Protein AF-A0A835TDC4-F1 (afdb_monomer_lite)

Radius of gyration: 27.69 Å; chains: 1; bounding box: 84×75×88 Å

Foldseek 3Di:
DDDPAFWAQDPVGDTDGFDAAFDLVLLLVLCQVFWFFQDQFPPVVVVPPDDGHSLLSLLVVVLVVQDLLAQEEEQAEQELWFASSLSNLLNNVLCCVPPNPFFEEEEQDDFVLQLLLQCQLLVHFDQWDDDDPDPPPDDDDDDDPPPPPPVPPDDPTGDDRDPFLLSSLVVCPAPPSQSCQFDSNRVSSVVLSVVLVVQLVVVVVVVVVVVPPDDDDDDDDDDDDDDDDPPPDFVVLLLSLLVSSLRGHGGGYQFQACQLVLLVLLLSVCVPPPVPLSVLLVVLVCVCVVQDPDLLSLLCCCQPVVDDASQVSLVVNLVSLVVCLVVQCVPTSNPSVSLVSSLSNNLSSLSNNLNSQLSVCVPPDPQRNLQSGQVSSVVNVVSVFVSSLVSVVSNVVVVVVVVVVVCVVVDPDDDDDDDPDDRDGHGYYYYDHLVQQFACSFWCCCSPVVHGHNNNVCPVVDPVSNYFGEYEAEQWAWGFAAQDTPGFTFTDTGHGDDPFAPNVSLLCQQPFDPDDDPDTDHHSHQKTKGQLVPPSSLSSQATWTKDFHHYRHDDRVCRCPQTITIGSVSRTGRMYMYGHYTGTTGRPLQDDDPPPDDDDDDDDDDDGSRVRRVVSVVVVVVPDDDDDDDDDDDDDSPD

Organism: Chlamydomonas incerta (NCBI:txid51695)

Secondary structure (DSSP, 8-state):
----PPEEE-TTS-EEEPPPPPPHHHHHHHHHHH-EEPP---HHHHTTSSS--HHHHHHHHHHHHS-TT--EEEE--SBTTBHHHHHHHHHHHHHHHHHH---EEEEEEEHHHHHHHHHHHHTPPPPPPPPPPP--------PPPTT---------SSPPPP-SHHHHGGG--SSSHHHHSBHHHHHHHHHHHHHHHHHHHHHHHHHHHTT------------------TTSHHHHHHHHHHHHHHHSPEEEEEES--HHHHHHHHHHHHHHH-HHHHHHHHHHHGGGGGG-S-HHHHHHHHHTS-PPPSHHHHHHHHHHHHHHHHHHTTS-TT-THHHHHHHHHHHHHHHHHHHHHHHHTTTS-HHHHHHHHHHHHHHHHHHHHHHHHHHHHHHHHHHHHHHHHHHHHH-SS--------PPP---EEEE--HHHHS-GGGBHHHHHH----HHHHHHHHS-GGGEEEEEEEEEEEEEEEBSSTTPPPEEEEEPPPPTTSHHHHHHHHHH---SSSS--PPP--SEEEEETT-HHHHHHT-S-EEEE-B-SB--GGGHHHHSEEEE-HHHH-SEEEEEEEE-B--BTTSPPPP--------------THHHHHHHHHHHGGG----------------

Structure (mmCIF, N/CA/C/O backbone):
data_AF-A0A835TDC4-F1
#
_entry.id   AF-A0A835TDC4-F1
#
loop_
_atom_site.group_PDB
_atom_site.id
_atom_site.type_symbol
_atom_site.label_atom_id
_atom_site.label_alt_id
_atom_site.label_comp_id
_atom_site.label_asym_id
_atom_site.label_entity_id
_atom_site.label_seq_id
_atom_site.pdbx_PDB_ins_code
_atom_site.Cartn_x
_atom_site.Cartn_y
_atom_site.Cartn_z
_atom_site.occupancy
_atom_site.B_iso_or_equiv
_atom_site.auth_seq_id
_atom_site.auth_comp_id
_atom_site.auth_asym_id
_atom_site.auth_atom_id
_atom_site.pdbx_PDB_model_num
ATOM 1 N N . MET A 1 1 ? 20.275 -22.172 -21.840 1.00 31.53 1 MET A N 1
ATOM 2 C CA . MET A 1 1 ? 19.049 -22.911 -21.460 1.00 31.53 1 MET A CA 1
ATOM 3 C C . MET A 1 1 ? 17.878 -22.274 -22.188 1.00 31.53 1 MET A C 1
ATOM 5 O O . MET A 1 1 ? 17.613 -21.106 -21.951 1.00 31.53 1 MET A O 1
ATOM 9 N N . ALA A 1 2 ? 17.254 -22.986 -23.128 1.00 26.42 2 ALA A N 1
ATOM 10 C CA . ALA A 1 2 ? 16.119 -22.478 -23.896 1.00 26.42 2 ALA A CA 1
ATOM 11 C C . ALA A 1 2 ? 14.955 -22.100 -22.963 1.00 26.42 2 ALA A C 1
ATOM 13 O O . ALA A 1 2 ? 14.601 -22.864 -22.063 1.00 26.42 2 ALA A O 1
ATOM 14 N N . THR A 1 3 ? 14.383 -20.918 -23.182 1.00 31.72 3 THR A N 1
ATOM 15 C CA . THR A 1 3 ? 13.189 -20.412 -22.509 1.00 31.72 3 THR A CA 1
ATOM 16 C C . THR A 1 3 ? 12.064 -21.440 -22.636 1.00 31.72 3 THR A C 1
ATOM 18 O O . THR A 1 3 ? 11.508 -21.664 -23.710 1.00 31.72 3 THR A O 1
ATOM 21 N N . ARG A 1 4 ? 11.692 -22.103 -21.534 1.00 41.94 4 ARG A N 1
ATOM 22 C CA . ARG A 1 4 ? 10.367 -22.728 -21.461 1.00 41.94 4 ARG A CA 1
ATOM 23 C C . ARG A 1 4 ? 9.370 -21.576 -21.563 1.00 41.94 4 ARG A C 1
ATOM 25 O O . ARG A 1 4 ? 9.209 -20.836 -20.597 1.00 41.94 4 ARG A O 1
ATOM 32 N N . GLY A 1 5 ? 8.798 -21.384 -22.753 1.00 43.91 5 GLY A N 1
ATOM 33 C CA . GLY A 1 5 ? 7.896 -20.274 -23.054 1.00 43.91 5 GLY A CA 1
ATOM 34 C C . GLY A 1 5 ? 6.814 -20.127 -21.988 1.00 43.91 5 GLY A C 1
ATOM 35 O O . GLY A 1 5 ? 6.267 -21.130 -21.515 1.00 43.91 5 GLY A O 1
ATOM 36 N N . ALA A 1 6 ? 6.542 -18.883 -21.589 1.00 49.31 6 ALA A N 1
ATOM 37 C CA . ALA A 1 6 ? 5.495 -18.562 -20.631 1.00 49.31 6 ALA A CA 1
ATOM 38 C C . ALA A 1 6 ? 4.182 -19.223 -21.078 1.00 49.31 6 ALA A C 1
ATOM 40 O O . ALA A 1 6 ? 3.743 -19.043 -22.214 1.00 49.31 6 ALA A O 1
ATOM 41 N N . ARG A 1 7 ? 3.566 -20.029 -20.209 1.00 50.88 7 ARG A N 1
ATOM 42 C CA . ARG A 1 7 ? 2.229 -20.587 -20.445 1.00 50.88 7 ARG A CA 1
ATOM 43 C C . ARG A 1 7 ? 1.223 -19.733 -19.683 1.00 50.88 7 ARG A C 1
ATOM 45 O O . ARG A 1 7 ? 1.444 -19.445 -18.512 1.00 50.88 7 ARG A O 1
ATOM 52 N N . ARG A 1 8 ? 0.133 -19.327 -20.332 1.00 54.50 8 ARG A N 1
ATOM 53 C CA . ARG A 1 8 ? -0.982 -18.586 -19.720 1.00 54.50 8 ARG A CA 1
ATOM 54 C C . ARG A 1 8 ? -2.203 -19.484 -19.609 1.00 54.50 8 ARG A C 1
ATOM 56 O O . ARG A 1 8 ? -2.400 -20.349 -20.457 1.00 54.50 8 ARG A O 1
ATOM 63 N N . ARG A 1 9 ? -3.029 -19.262 -18.587 1.00 50.09 9 ARG A N 1
ATOM 64 C CA . ARG A 1 9 ? -4.383 -19.818 -18.535 1.00 50.09 9 ARG A CA 1
ATOM 65 C C . ARG A 1 9 ? -5.339 -18.906 -19.303 1.00 50.09 9 ARG A C 1
ATOM 67 O O . ARG A 1 9 ? -5.358 -17.706 -19.041 1.00 50.09 9 ARG A O 1
ATOM 74 N N . ASP A 1 10 ? -6.099 -19.461 -20.243 1.00 52.53 10 ASP A N 1
ATOM 75 C CA . ASP A 1 10 ? -7.215 -18.758 -20.883 1.00 52.53 10 ASP A CA 1
ATOM 76 C C . ASP A 1 10 ? -8.369 -18.531 -19.879 1.00 52.53 10 ASP A C 1
ATOM 78 O O . ASP A 1 10 ? -8.358 -19.055 -18.760 1.00 52.53 10 ASP A O 1
ATOM 82 N N . GLY A 1 11 ? -9.389 -17.760 -20.273 1.00 38.19 11 GLY A N 1
ATOM 83 C CA . GLY A 1 11 ? -10.588 -17.521 -19.452 1.00 38.19 11 GLY A CA 1
ATOM 84 C C . GLY A 1 11 ? -11.388 -18.787 -19.096 1.00 38.19 11 GLY A C 1
ATOM 85 O O . GLY A 1 11 ? -12.300 -18.715 -18.280 1.00 38.19 11 GLY A O 1
ATOM 86 N N . ALA A 1 12 ? -11.032 -19.945 -19.667 1.00 41.25 12 ALA A N 1
ATOM 87 C CA . ALA A 1 12 ? -11.589 -21.265 -19.379 1.00 41.25 12 ALA A CA 1
ATOM 88 C C . ALA A 1 12 ? -10.613 -22.172 -18.590 1.00 41.25 12 ALA A C 1
ATOM 90 O O . ALA A 1 12 ? -10.874 -23.363 -18.417 1.00 41.25 12 ALA A O 1
ATOM 91 N N . GLY A 1 13 ? -9.486 -21.635 -18.109 1.00 42.53 13 GLY A N 1
ATOM 92 C CA . GLY A 1 13 ? -8.505 -22.348 -17.289 1.00 42.53 13 GLY A CA 1
ATOM 93 C C . GLY A 1 13 ? -7.535 -23.263 -18.051 1.00 42.53 13 GLY A C 1
ATOM 94 O O . GLY A 1 13 ? -6.767 -23.984 -17.404 1.00 42.53 13 GLY A O 1
ATOM 95 N N . ARG A 1 14 ? -7.520 -23.248 -19.391 1.00 44.88 14 ARG A N 1
ATOM 96 C CA . ARG A 1 14 ? -6.596 -24.045 -20.220 1.00 44.88 14 ARG A CA 1
ATOM 97 C C . ARG A 1 14 ? -5.262 -23.343 -20.413 1.00 44.88 14 ARG A C 1
ATOM 99 O O . ARG A 1 14 ? -5.209 -22.147 -20.666 1.00 44.88 14 ARG A O 1
ATOM 106 N N . TRP A 1 15 ? -4.179 -24.113 -20.352 1.00 48.78 15 TRP A N 1
ATOM 107 C CA . TRP A 1 15 ? -2.823 -23.617 -20.575 1.00 48.78 15 TRP A CA 1
ATOM 108 C C . TRP A 1 15 ? -2.516 -23.468 -22.073 1.00 48.78 15 TRP A C 1
ATOM 110 O O . TRP A 1 15 ? -2.386 -24.474 -22.769 1.00 48.78 15 TRP A O 1
ATOM 120 N N . SER A 1 16 ? -2.331 -22.239 -22.557 1.00 53.56 16 SER A N 1
ATOM 121 C CA . SER A 1 16 ? -1.806 -21.933 -23.895 1.00 53.56 16 SER A CA 1
ATOM 122 C C . SER A 1 16 ? -0.408 -21.316 -23.804 1.00 53.56 16 SER A C 1
ATOM 124 O O . SER A 1 16 ? -0.026 -20.766 -22.769 1.00 53.56 16 SER A O 1
ATOM 126 N N . ALA A 1 17 ? 0.380 -21.392 -24.880 1.00 56.06 17 ALA A N 1
ATOM 127 C CA . ALA A 1 17 ? 1.579 -20.563 -24.987 1.00 56.06 17 ALA A CA 1
ATOM 128 C C . ALA A 1 17 ? 1.157 -19.086 -24.930 1.00 56.06 17 ALA A C 1
ATOM 130 O O . ALA A 1 17 ? 0.182 -18.698 -25.580 1.00 56.06 17 ALA A O 1
ATOM 131 N N . ALA A 1 18 ? 1.841 -18.273 -24.125 1.00 61.25 18 ALA A N 1
ATOM 132 C CA . ALA A 1 18 ? 1.695 -16.830 -24.213 1.00 61.25 18 ALA A CA 1
ATOM 133 C C . ALA A 1 18 ? 2.146 -16.405 -25.614 1.00 61.25 18 ALA A C 1
ATOM 135 O O . ALA A 1 18 ? 3.184 -16.872 -26.089 1.00 61.25 18 ALA A O 1
ATOM 136 N N . ALA A 1 19 ? 1.370 -15.539 -26.269 1.00 67.75 19 ALA A N 1
ATOM 137 C CA . ALA A 1 19 ? 1.841 -14.889 -27.482 1.00 67.75 19 ALA A CA 1
ATOM 138 C C . ALA A 1 19 ? 3.194 -14.214 -27.184 1.00 67.75 19 ALA A C 1
ATOM 140 O O . ALA A 1 19 ? 3.360 -13.679 -26.076 1.00 67.75 19 ALA A O 1
ATOM 141 N N . PRO A 1 20 ? 4.166 -14.277 -28.112 1.00 76.62 20 PRO A N 1
ATOM 142 C CA . PRO A 1 20 ? 5.405 -13.533 -27.948 1.00 76.62 20 PRO A CA 1
ATOM 143 C C . PRO A 1 20 ? 5.079 -12.045 -27.763 1.00 76.62 20 PRO A C 1
ATOM 145 O O . PRO A 1 20 ? 4.051 -11.584 -28.272 1.00 76.62 20 PRO A O 1
ATOM 148 N N . PRO A 1 21 ? 5.914 -11.296 -27.026 1.00 85.75 21 PRO A N 1
ATOM 149 C CA . PRO A 1 21 ? 5.734 -9.858 -26.953 1.00 85.75 21 PRO A CA 1
ATOM 150 C C . PRO A 1 21 ? 5.817 -9.264 -28.363 1.00 85.75 21 PRO A C 1
ATOM 152 O O . PRO A 1 21 ? 6.529 -9.790 -29.223 1.00 85.75 21 PRO A O 1
ATOM 155 N N . VAL A 1 22 ? 5.102 -8.160 -28.579 1.00 89.31 22 VAL A N 1
ATOM 156 C CA . VAL A 1 22 ? 5.202 -7.362 -29.812 1.00 89.31 22 VAL A CA 1
ATOM 157 C C . VAL A 1 22 ? 6.676 -6.992 -30.077 1.00 89.31 22 VAL A C 1
ATOM 159 O O . VAL A 1 22 ? 7.522 -7.052 -29.180 1.00 89.31 22 VAL A O 1
ATOM 162 N N . ASP A 1 23 ? 7.062 -6.637 -31.296 1.00 91.62 23 ASP A N 1
ATOM 163 C CA . ASP A 1 23 ? 8.427 -6.158 -31.523 1.00 91.62 23 ASP A CA 1
ATOM 164 C C . ASP A 1 23 ? 8.685 -4.819 -30.792 1.00 91.62 23 ASP A C 1
ATOM 166 O O . ASP A 1 23 ? 7.762 -4.106 -30.385 1.00 91.62 23 ASP A O 1
ATOM 170 N N . ALA A 1 24 ? 9.957 -4.514 -30.528 1.00 92.00 24 ALA A N 1
ATOM 171 C CA . ALA A 1 24 ? 10.336 -3.344 -29.737 1.00 92.00 24 ALA A CA 1
ATOM 172 C C . ALA A 1 24 ? 10.046 -2.020 -30.461 1.00 92.00 24 ALA A C 1
ATOM 174 O O . ALA A 1 24 ? 9.661 -1.053 -29.806 1.00 92.00 24 ALA A O 1
ATOM 175 N N . ASP A 1 25 ? 10.187 -1.978 -31.787 1.00 92.44 25 ASP A N 1
ATOM 176 C CA . ASP A 1 25 ? 10.025 -0.754 -32.574 1.00 92.44 25 ASP A CA 1
ATOM 177 C C . ASP A 1 25 ? 8.558 -0.322 -32.618 1.00 92.44 25 ASP A C 1
ATOM 179 O O . ASP A 1 25 ? 8.252 0.847 -32.371 1.00 92.44 25 ASP A O 1
ATOM 183 N N . THR A 1 26 ? 7.642 -1.272 -32.823 1.00 94.00 26 THR A N 1
ATOM 184 C CA . THR A 1 26 ? 6.194 -1.045 -32.730 1.00 94.00 26 THR A CA 1
ATOM 185 C C . THR A 1 26 ? 5.803 -0.543 -31.340 1.00 94.00 26 THR A C 1
ATOM 187 O O . THR A 1 26 ? 5.078 0.446 -31.218 1.00 94.00 26 THR A O 1
ATOM 190 N N . ALA A 1 27 ? 6.323 -1.168 -30.277 1.00 95.25 27 ALA A N 1
ATOM 191 C CA . ALA A 1 27 ? 6.054 -0.741 -28.906 1.00 95.25 27 ALA A CA 1
ATOM 192 C C . ALA A 1 27 ? 6.563 0.688 -28.630 1.00 95.25 27 ALA A C 1
ATOM 194 O O . ALA A 1 27 ? 5.839 1.510 -28.069 1.00 95.25 27 ALA A O 1
ATOM 195 N N . VAL A 1 28 ? 7.784 1.018 -29.064 1.00 95.25 28 VAL A N 1
ATOM 196 C CA . VAL A 1 28 ? 8.374 2.362 -28.924 1.00 95.25 28 VAL A CA 1
ATOM 197 C C . VAL A 1 28 ? 7.580 3.405 -29.712 1.00 95.25 28 VAL A C 1
ATOM 199 O O . VAL A 1 28 ? 7.323 4.495 -29.197 1.00 95.25 28 VAL A O 1
ATOM 202 N N . ALA A 1 29 ? 7.171 3.092 -30.944 1.00 93.50 29 ALA A N 1
ATOM 203 C CA . ALA A 1 29 ? 6.359 3.984 -31.768 1.00 93.50 29 ALA A CA 1
ATOM 204 C C . ALA A 1 29 ? 4.992 4.269 -31.123 1.00 93.50 29 ALA A C 1
ATOM 206 O O . ALA A 1 29 ? 4.557 5.425 -31.088 1.00 93.50 29 ALA A O 1
ATOM 207 N N . ALA A 1 30 ? 4.352 3.247 -30.547 1.00 95.56 30 ALA A N 1
ATOM 208 C CA . ALA A 1 30 ? 3.104 3.403 -29.808 1.00 95.56 30 ALA A CA 1
ATOM 209 C C . ALA A 1 30 ? 3.289 4.263 -28.547 1.00 95.56 30 ALA A C 1
ATOM 211 O O . ALA A 1 30 ? 2.520 5.200 -28.335 1.00 95.56 30 ALA A O 1
ATOM 212 N N . ILE A 1 31 ? 4.344 4.025 -27.754 1.00 95.88 31 ILE A N 1
ATOM 213 C CA . ILE A 1 31 ? 4.667 4.865 -26.588 1.00 95.88 31 ILE A CA 1
ATOM 214 C C . ILE A 1 31 ? 4.830 6.326 -27.020 1.00 95.88 31 ILE A C 1
ATOM 216 O O . ILE A 1 31 ? 4.202 7.200 -26.433 1.00 95.88 31 ILE A O 1
ATOM 220 N N . ARG A 1 32 ? 5.606 6.617 -28.072 1.00 93.06 32 ARG A N 1
ATOM 221 C CA . ARG A 1 32 ? 5.791 7.998 -28.560 1.00 93.06 32 ARG A CA 1
ATOM 222 C C . ARG A 1 32 ? 4.485 8.657 -29.001 1.00 93.06 32 ARG A C 1
ATOM 224 O O . ARG A 1 32 ? 4.317 9.852 -28.793 1.00 93.06 32 ARG A O 1
ATOM 231 N N . SER A 1 33 ? 3.585 7.887 -29.607 1.00 94.31 33 SER A N 1
ATOM 232 C CA . SER A 1 33 ? 2.319 8.401 -30.142 1.00 94.31 33 SER A CA 1
ATOM 233 C C . SER A 1 33 ? 1.275 8.661 -29.053 1.00 94.31 33 SER A C 1
ATOM 235 O O . SER A 1 33 ? 0.420 9.526 -29.223 1.00 94.31 33 SER A O 1
ATOM 237 N N . HIS A 1 34 ? 1.340 7.927 -27.938 1.00 95.56 34 HIS A N 1
ATOM 238 C CA . HIS A 1 34 ? 0.315 7.958 -26.891 1.00 95.56 34 HIS A CA 1
ATOM 239 C C . HIS A 1 34 ? 0.793 8.490 -25.535 1.00 95.56 34 HIS A C 1
ATOM 241 O O . HIS A 1 34 ? -0.045 8.691 -24.651 1.00 95.56 34 HIS A O 1
ATOM 247 N N . ALA A 1 35 ? 2.095 8.727 -25.355 1.00 95.62 35 ALA A N 1
ATOM 248 C CA . ALA A 1 35 ? 2.635 9.320 -24.141 1.00 95.62 35 ALA A CA 1
ATOM 249 C C . ALA A 1 35 ? 2.088 10.731 -23.927 1.00 95.62 35 ALA A C 1
ATOM 251 O O . ALA A 1 35 ? 2.141 11.586 -24.810 1.00 95.62 35 ALA A O 1
ATOM 252 N N . ILE A 1 36 ? 1.577 10.967 -22.723 1.00 95.06 36 ILE A N 1
ATOM 253 C CA . ILE A 1 36 ? 1.096 12.267 -22.279 1.00 95.06 36 ILE A CA 1
ATOM 254 C C . ILE A 1 36 ? 2.281 12.956 -21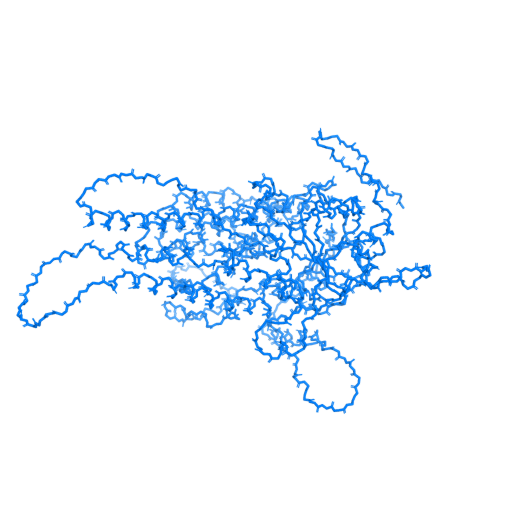.590 1.00 95.06 36 ILE A C 1
ATOM 256 O O . ILE A 1 36 ? 2.658 12.543 -20.487 1.00 95.06 36 ILE A O 1
ATOM 260 N N . PRO A 1 37 ? 2.920 13.953 -22.227 1.00 91.12 37 PRO A N 1
ATOM 261 C CA . PRO A 1 37 ? 4.094 14.604 -21.663 1.00 91.12 37 PRO A CA 1
ATOM 262 C C . PRO A 1 37 ? 3.711 15.388 -20.407 1.00 91.12 37 PRO A C 1
ATOM 264 O O . PRO A 1 37 ? 2.700 16.095 -20.390 1.00 91.12 37 PRO A O 1
ATOM 267 N N . VAL A 1 38 ? 4.538 15.306 -19.364 1.00 87.81 38 VAL A N 1
ATOM 268 C CA . VAL A 1 38 ? 4.366 16.145 -18.176 1.00 87.81 38 VAL A CA 1
ATOM 269 C C . VAL A 1 38 ? 5.109 17.464 -18.399 1.00 87.81 38 VAL A C 1
ATOM 271 O O . VAL A 1 38 ? 6.333 17.459 -18.566 1.00 87.81 38 VAL A O 1
ATOM 274 N N . PRO A 1 39 ? 4.412 18.615 -18.417 1.00 75.06 39 PRO A N 1
ATOM 275 C CA . PRO A 1 39 ? 5.051 19.889 -18.700 1.00 75.06 39 PRO A CA 1
ATOM 276 C C . PRO A 1 39 ? 6.047 20.257 -17.596 1.00 75.06 39 PRO A C 1
ATOM 278 O O . PRO A 1 39 ? 5.770 20.139 -16.402 1.00 75.06 39 PRO A O 1
ATOM 281 N N . ILE A 1 40 ? 7.210 20.767 -17.999 1.00 65.88 40 ILE A N 1
ATOM 282 C CA . ILE A 1 40 ? 8.138 21.413 -17.072 1.00 65.88 40 ILE A CA 1
ATOM 283 C C . ILE A 1 40 ? 7.541 22.780 -16.743 1.00 65.88 40 ILE A C 1
ATOM 285 O O . ILE A 1 40 ? 7.405 23.622 -17.632 1.00 65.88 40 ILE A O 1
ATOM 289 N N . ALA A 1 41 ? 7.177 23.013 -15.483 1.00 54.38 41 ALA A N 1
ATOM 290 C CA . ALA A 1 41 ? 6.712 24.331 -15.079 1.00 54.38 41 ALA A CA 1
ATOM 291 C C . ALA A 1 41 ? 7.829 25.381 -15.294 1.00 54.38 41 ALA A C 1
ATOM 293 O O . ALA A 1 41 ? 8.998 25.095 -15.007 1.00 54.38 41 ALA A O 1
ATOM 294 N N . PRO A 1 42 ? 7.518 26.595 -15.789 1.00 50.25 42 PRO A N 1
ATOM 295 C CA . PRO A 1 42 ? 8.508 27.659 -15.910 1.00 50.25 42 PRO A CA 1
ATOM 296 C C . PRO A 1 42 ? 9.118 27.997 -14.543 1.00 50.25 42 PRO A C 1
ATOM 298 O O . PRO A 1 42 ? 8.400 28.116 -13.551 1.00 50.25 42 PRO A O 1
ATOM 301 N N . ALA A 1 43 ? 10.433 28.232 -14.497 1.00 45.94 43 ALA A N 1
ATOM 302 C CA . ALA A 1 43 ? 11.185 28.499 -13.263 1.00 45.94 43 ALA A CA 1
ATOM 303 C C . ALA A 1 43 ? 10.614 29.646 -12.395 1.00 45.94 43 ALA A C 1
ATOM 305 O O . ALA A 1 43 ? 10.795 29.647 -11.180 1.00 45.94 43 ALA A O 1
ATOM 306 N N . ALA A 1 44 ? 9.888 30.597 -12.993 1.00 43.50 44 ALA A N 1
ATOM 307 C CA . ALA A 1 44 ? 9.245 31.705 -12.285 1.00 43.50 44 ALA A CA 1
ATOM 308 C C . ALA A 1 44 ? 8.086 31.265 -11.366 1.00 43.50 44 ALA A C 1
ATOM 310 O O . ALA A 1 44 ? 7.860 31.898 -10.339 1.00 43.50 44 ALA A O 1
ATOM 311 N N . ALA A 1 45 ? 7.389 30.169 -11.685 1.00 44.28 45 ALA A N 1
ATOM 312 C CA . ALA A 1 45 ? 6.315 29.634 -10.846 1.00 44.28 45 ALA A CA 1
ATOM 313 C C . ALA A 1 45 ? 6.864 28.857 -9.630 1.00 44.28 45 ALA A C 1
ATOM 315 O O . ALA A 1 45 ? 6.261 28.863 -8.561 1.00 44.28 45 ALA A O 1
ATOM 316 N N . ALA A 1 46 ? 8.060 28.267 -9.749 1.00 41.75 46 ALA A N 1
ATOM 317 C CA . ALA A 1 46 ? 8.728 27.558 -8.654 1.00 41.75 46 ALA A CA 1
ATOM 318 C C . ALA A 1 46 ? 9.231 28.494 -7.534 1.00 41.75 46 ALA A C 1
ATOM 320 O O . ALA A 1 46 ? 9.382 28.067 -6.393 1.00 41.75 46 ALA A O 1
ATOM 321 N N . ALA A 1 47 ? 9.461 29.777 -7.836 1.00 39.97 47 ALA A N 1
ATOM 322 C CA . ALA A 1 47 ? 9.933 30.769 -6.869 1.00 39.97 47 ALA A CA 1
ATOM 323 C C . ALA A 1 47 ? 8.819 31.357 -5.975 1.00 39.97 47 ALA A C 1
ATOM 325 O O . ALA A 1 47 ? 9.127 32.003 -4.976 1.00 39.97 47 ALA A O 1
ATOM 326 N N . ALA A 1 48 ? 7.540 31.132 -6.301 1.00 40.66 48 ALA A N 1
ATOM 327 C CA . ALA A 1 48 ? 6.391 31.741 -5.620 1.00 40.66 48 ALA A CA 1
ATOM 328 C C . ALA A 1 48 ? 5.780 30.880 -4.491 1.00 40.66 48 ALA A C 1
ATOM 330 O O . ALA A 1 48 ? 4.672 31.153 -4.039 1.00 40.66 48 ALA A O 1
ATOM 331 N N . GLY A 1 49 ? 6.485 29.848 -4.015 1.00 40.09 49 GLY A N 1
ATOM 332 C CA . GLY A 1 49 ? 6.144 29.150 -2.765 1.00 40.09 49 GLY A CA 1
ATOM 333 C C . GLY A 1 49 ? 4.903 28.246 -2.787 1.00 40.09 49 GLY A C 1
ATOM 334 O O . GLY A 1 49 ? 4.593 27.646 -1.764 1.00 40.09 49 GLY A O 1
ATOM 335 N N . GLY A 1 50 ? 4.224 28.079 -3.924 1.00 40.34 50 GLY A N 1
ATOM 336 C CA . GLY A 1 50 ? 3.102 27.149 -4.056 1.00 40.34 50 GLY A CA 1
ATOM 337 C C . GLY A 1 50 ? 2.886 26.707 -5.502 1.00 40.34 50 GLY A C 1
ATOM 338 O O . GLY A 1 50 ? 2.471 27.504 -6.331 1.00 40.34 50 GLY A O 1
ATOM 339 N N . GLY A 1 51 ? 3.154 25.430 -5.795 1.00 47.53 51 GLY A N 1
ATOM 340 C CA . GLY A 1 51 ? 2.682 24.750 -7.009 1.00 47.53 51 GLY A CA 1
ATOM 341 C C . GLY A 1 51 ? 3.438 25.055 -8.308 1.00 47.53 51 GLY A C 1
ATOM 342 O O . GLY A 1 51 ? 2.944 25.800 -9.145 1.00 47.53 51 GLY A O 1
ATOM 343 N N . ALA A 1 52 ? 4.599 24.419 -8.517 1.00 53.69 52 ALA A N 1
ATOM 344 C CA . ALA A 1 52 ? 5.221 24.283 -9.846 1.00 53.69 52 ALA A CA 1
ATOM 345 C C . ALA A 1 52 ? 6.372 23.249 -9.884 1.00 53.69 52 ALA A C 1
ATOM 347 O O . ALA A 1 52 ? 7.355 23.433 -10.602 1.00 53.69 52 ALA A O 1
ATOM 348 N N . SER A 1 53 ? 6.308 22.164 -9.103 1.00 73.69 53 SER A N 1
ATOM 349 C CA . SER A 1 53 ? 7.243 21.043 -9.293 1.00 73.69 53 SER A CA 1
ATOM 350 C C . SER A 1 53 ? 6.778 20.166 -10.463 1.00 73.69 53 SER A C 1
ATOM 352 O O . SER A 1 53 ? 5.582 20.097 -10.762 1.00 73.69 53 SER A O 1
ATOM 354 N N . ARG A 1 54 ? 7.705 19.461 -11.131 1.00 81.12 54 ARG A N 1
ATOM 355 C CA . ARG A 1 54 ? 7.343 18.456 -12.154 1.00 81.12 54 ARG A CA 1
ATOM 356 C C . ARG A 1 54 ? 6.404 17.388 -11.572 1.00 81.12 54 ARG A C 1
ATOM 358 O O . ARG A 1 54 ? 5.476 16.960 -12.249 1.00 81.12 54 ARG A O 1
ATOM 365 N N . SER A 1 55 ? 6.608 17.015 -10.308 1.00 84.31 55 SER A N 1
ATOM 366 C CA . SER A 1 55 ? 5.778 16.053 -9.575 1.00 84.31 55 SER A CA 1
ATOM 367 C C . SER A 1 55 ? 4.330 16.535 -9.410 1.00 84.31 55 SER A C 1
ATOM 369 O O . SER A 1 55 ? 3.401 15.762 -9.628 1.00 84.31 55 SER A O 1
ATOM 371 N N . TRP A 1 56 ? 4.121 17.828 -9.135 1.00 85.75 56 TRP A N 1
ATOM 372 C CA . TRP A 1 56 ? 2.784 18.430 -9.099 1.00 85.75 56 TRP A CA 1
ATOM 373 C C . TRP A 1 56 ? 2.121 18.458 -10.485 1.00 85.75 56 TRP A C 1
ATOM 375 O O . TRP A 1 56 ? 0.941 18.134 -10.616 1.00 85.75 56 TRP A O 1
ATOM 385 N N . ALA A 1 57 ? 2.875 18.793 -11.539 1.00 88.31 57 ALA A N 1
ATOM 386 C CA . ALA A 1 57 ? 2.353 18.778 -12.908 1.00 88.31 57 ALA A CA 1
ATOM 387 C C . ALA A 1 57 ? 1.914 17.365 -13.335 1.00 88.31 57 ALA A C 1
ATOM 389 O O . ALA A 1 57 ? 0.841 17.207 -13.917 1.00 88.31 57 ALA A O 1
ATOM 390 N N . ALA A 1 58 ? 2.698 16.336 -12.988 1.00 90.44 58 ALA A N 1
ATOM 391 C CA . ALA A 1 58 ? 2.327 14.939 -13.205 1.00 90.44 58 ALA A CA 1
ATOM 392 C C . ALA A 1 58 ? 1.041 14.581 -12.446 1.00 90.44 58 ALA A C 1
ATOM 394 O O . ALA A 1 58 ? 0.124 14.010 -13.028 1.00 90.44 58 ALA A O 1
ATOM 395 N N . ALA A 1 59 ? 0.937 14.972 -11.172 1.00 92.44 59 ALA A N 1
ATOM 396 C CA . ALA A 1 59 ? -0.251 14.733 -10.359 1.00 92.44 59 ALA A CA 1
ATOM 397 C C . ALA A 1 59 ? -1.519 15.375 -10.945 1.00 92.44 59 ALA A C 1
ATOM 399 O O . ALA A 1 59 ? -2.583 14.763 -10.900 1.00 92.44 59 ALA A O 1
ATOM 400 N N . ARG A 1 60 ? -1.418 16.570 -11.541 1.00 92.81 60 ARG A N 1
ATOM 401 C CA . ARG A 1 60 ? -2.553 17.230 -12.201 1.00 92.81 60 ARG A CA 1
ATOM 402 C C . ARG A 1 60 ? -3.013 16.469 -13.449 1.00 92.81 60 ARG A C 1
ATOM 404 O O . ARG A 1 60 ? -4.203 16.210 -13.575 1.00 92.81 60 ARG A O 1
ATOM 411 N N . VAL A 1 61 ? -2.076 16.045 -14.305 1.00 94.50 61 VAL A N 1
ATOM 412 C CA . VAL A 1 61 ? -2.378 15.178 -15.462 1.00 94.50 61 VAL A CA 1
ATOM 413 C C . VAL A 1 61 ? -3.046 13.879 -15.005 1.00 94.50 61 VAL A C 1
ATOM 415 O O . VAL A 1 61 ? -4.041 13.454 -15.583 1.00 94.50 61 VAL A O 1
ATOM 418 N N . LEU A 1 62 ? -2.527 13.258 -13.945 1.00 96.75 62 LEU A N 1
ATOM 419 C CA . LEU A 1 62 ? -3.084 12.025 -13.393 1.00 96.75 62 LEU A CA 1
ATOM 420 C C . LEU A 1 62 ? -4.493 12.226 -12.830 1.00 96.75 62 LEU A C 1
ATOM 422 O O . LEU A 1 62 ? -5.346 11.373 -13.049 1.00 96.75 62 LEU A O 1
ATOM 426 N N . LEU A 1 63 ? -4.761 13.341 -12.145 1.00 96.50 63 LEU A N 1
ATOM 427 C CA . LEU A 1 63 ? -6.086 13.647 -11.603 1.00 96.50 63 LEU A CA 1
ATOM 428 C C . LEU A 1 63 ? -7.161 13.711 -12.698 1.00 96.50 63 LEU A C 1
ATOM 430 O O . LEU A 1 63 ? -8.279 13.252 -12.467 1.00 96.50 63 LEU A O 1
ATOM 434 N N . ASP A 1 64 ? -6.826 14.253 -13.871 1.00 95.88 64 ASP A N 1
ATOM 435 C CA . ASP A 1 64 ? -7.742 14.334 -15.016 1.00 95.88 64 ASP A CA 1
ATOM 436 C C . ASP A 1 64 ? -8.026 12.954 -15.636 1.00 95.88 64 ASP A C 1
ATOM 438 O O . ASP A 1 64 ? -9.093 12.738 -16.209 1.00 95.88 64 ASP A O 1
ATOM 442 N N . LEU A 1 65 ? -7.092 12.007 -15.490 1.00 97.19 65 LEU A N 1
ATOM 443 C CA . LEU A 1 65 ? -7.234 10.622 -15.951 1.00 97.19 65 LEU A CA 1
ATOM 444 C C . LEU A 1 65 ? -7.932 9.714 -14.927 1.00 97.19 65 LEU A C 1
ATOM 446 O O . LEU A 1 65 ? -8.416 8.645 -15.294 1.00 97.19 65 LEU A O 1
ATOM 450 N N . VAL A 1 66 ? -7.994 10.104 -13.649 1.00 97.38 66 VAL A N 1
ATOM 451 C CA . VAL A 1 66 ? -8.713 9.348 -12.614 1.00 97.38 66 VAL A CA 1
ATOM 452 C C . VAL A 1 66 ? -10.224 9.447 -12.879 1.00 97.38 66 VAL A C 1
ATOM 454 O O . VAL A 1 66 ? -10.785 10.545 -12.806 1.00 97.38 66 VAL A O 1
ATOM 457 N N . PRO A 1 67 ? -10.931 8.325 -13.125 1.00 95.56 67 PRO A N 1
ATOM 458 C CA . PRO A 1 67 ? -12.369 8.353 -13.370 1.00 95.56 67 PRO A CA 1
ATOM 459 C C . PRO A 1 67 ? -13.142 8.927 -12.180 1.00 95.56 67 PRO A C 1
ATOM 461 O O . PRO A 1 67 ? -12.838 8.624 -11.028 1.00 95.56 67 PRO A O 1
ATOM 464 N N . ALA A 1 68 ? -14.213 9.681 -12.438 1.00 92.12 68 ALA A N 1
ATOM 465 C CA . ALA A 1 68 ? -15.065 10.223 -11.373 1.00 92.12 68 ALA A CA 1
ATOM 466 C C . ALA A 1 68 ? -15.703 9.126 -10.491 1.00 92.12 68 ALA A C 1
ATOM 468 O O . ALA A 1 68 ? -15.943 9.346 -9.302 1.00 92.12 68 ALA A O 1
ATOM 469 N N . SER A 1 69 ? -15.936 7.940 -11.067 1.00 94.00 69 SER A N 1
ATOM 470 C CA . SER A 1 69 ? -16.431 6.748 -10.371 1.00 94.00 69 SER A CA 1
ATOM 471 C C . SER A 1 69 ? -15.387 6.075 -9.478 1.00 94.00 69 SER A C 1
ATOM 473 O O . SER A 1 69 ? -15.750 5.206 -8.686 1.00 94.00 69 SER A O 1
ATOM 475 N N . ALA A 1 70 ? -14.103 6.436 -9.591 1.00 96.44 70 ALA A N 1
ATOM 476 C CA . ALA A 1 70 ? -13.046 5.821 -8.806 1.00 96.44 70 ALA A CA 1
ATOM 477 C C . ALA A 1 70 ? -13.261 6.090 -7.310 1.00 96.44 70 ALA A C 1
ATOM 479 O O . ALA A 1 70 ? -13.380 7.231 -6.850 1.00 96.44 70 ALA A O 1
ATOM 480 N N . ARG A 1 71 ? -13.296 4.999 -6.549 1.00 96.06 71 ARG A N 1
ATOM 481 C CA . ARG A 1 71 ? -13.375 4.988 -5.089 1.00 96.06 71 ARG A CA 1
ATOM 482 C C . ARG A 1 71 ? -12.091 4.486 -4.459 1.00 96.06 71 ARG A C 1
ATOM 484 O O . ARG A 1 71 ? -11.770 4.916 -3.359 1.00 96.06 71 ARG A O 1
ATOM 491 N N . ILE A 1 72 ? -11.380 3.590 -5.136 1.00 98.50 72 ILE A N 1
ATOM 492 C CA . ILE A 1 72 ? -10.107 3.040 -4.684 1.00 98.50 72 ILE A CA 1
ATOM 493 C C . ILE A 1 72 ? -9.055 3.387 -5.728 1.00 98.50 72 ILE A C 1
ATOM 495 O O . ILE A 1 72 ? -9.136 2.948 -6.876 1.00 98.50 72 ILE A O 1
ATOM 499 N N . VAL A 1 73 ? -8.067 4.177 -5.323 1.00 98.81 73 VAL A N 1
ATOM 500 C CA . VAL A 1 73 ? -6.936 4.552 -6.172 1.00 98.81 73 VAL A CA 1
ATOM 501 C C . VAL A 1 73 ? -5.671 3.941 -5.584 1.00 98.81 73 VAL A C 1
ATOM 503 O O . VAL A 1 73 ? -5.225 4.322 -4.506 1.00 98.81 73 VAL A O 1
ATOM 506 N N . MET A 1 74 ? -5.107 2.963 -6.285 1.00 98.81 74 MET A N 1
ATOM 507 C CA . MET A 1 74 ? -3.884 2.257 -5.912 1.00 98.81 74 MET A CA 1
ATOM 508 C C . MET A 1 74 ? -2.685 2.933 -6.570 1.00 98.81 74 MET A C 1
ATOM 510 O O . MET A 1 74 ? -2.599 2.975 -7.795 1.00 98.81 74 MET A O 1
ATOM 514 N N . LEU A 1 75 ? -1.769 3.455 -5.761 1.00 98.75 75 LEU A N 1
ATOM 515 C CA . LEU A 1 75 ? -0.572 4.173 -6.179 1.00 98.75 75 LEU A CA 1
ATOM 516 C C . LEU A 1 75 ? 0.673 3.323 -5.903 1.00 98.75 75 LEU A C 1
ATOM 518 O O . LEU A 1 75 ? 1.167 3.259 -4.774 1.00 98.75 75 LEU A O 1
ATOM 522 N N . GLY A 1 76 ? 1.145 2.658 -6.956 1.00 98.19 76 GLY A N 1
ATOM 523 C CA . GLY A 1 76 ? 2.357 1.848 -6.974 1.00 98.19 76 GLY A CA 1
ATOM 524 C C . GLY A 1 76 ? 3.636 2.650 -6.762 1.00 98.19 76 GLY A C 1
ATOM 525 O O . GLY A 1 76 ? 3.629 3.872 -6.662 1.00 98.19 76 GLY A O 1
ATOM 526 N N . GLU A 1 77 ? 4.758 1.948 -6.774 1.00 96.88 77 GLU A N 1
ATOM 527 C CA . GLU A 1 77 ? 6.083 2.501 -7.037 1.00 96.88 77 GLU A CA 1
ATOM 528 C C . GLU A 1 77 ? 6.995 1.385 -7.557 1.00 96.88 77 GLU A C 1
ATOM 530 O O . GLU A 1 77 ? 6.855 0.231 -7.147 1.00 96.88 77 GLU A O 1
ATOM 535 N N . ALA A 1 78 ? 7.899 1.690 -8.494 1.00 97.19 78 ALA A N 1
ATOM 536 C CA . ALA A 1 78 ? 8.844 0.692 -9.017 1.00 97.19 78 ALA A CA 1
ATOM 537 C C . ALA A 1 78 ? 10.037 0.456 -8.089 1.00 97.19 78 ALA A C 1
ATOM 539 O O . ALA A 1 78 ? 10.740 -0.545 -8.242 1.00 97.19 78 ALA A O 1
ATOM 540 N N . THR A 1 79 ? 10.287 1.403 -7.184 1.00 97.38 79 THR A N 1
ATOM 541 C CA . THR A 1 79 ? 11.293 1.292 -6.136 1.00 97.38 79 THR A CA 1
ATOM 542 C C . THR A 1 79 ? 10.759 1.895 -4.839 1.00 97.38 79 THR A C 1
ATOM 544 O O . THR A 1 79 ? 10.015 2.873 -4.894 1.00 97.38 79 THR A O 1
ATOM 547 N N . HIS A 1 80 ? 11.174 1.381 -3.679 1.00 95.25 80 HIS A N 1
ATOM 548 C CA . HIS A 1 80 ? 10.812 1.986 -2.387 1.00 95.25 80 HIS A CA 1
ATOM 549 C C . HIS A 1 80 ? 11.600 3.250 -2.037 1.00 95.25 80 HIS A C 1
ATOM 551 O O . HIS A 1 80 ? 11.271 3.913 -1.056 1.00 95.25 80 HIS A O 1
ATOM 557 N N . GLY A 1 81 ? 12.658 3.574 -2.785 1.00 95.62 81 GLY A N 1
ATOM 558 C CA . GLY A 1 81 ? 13.658 4.573 -2.406 1.00 95.62 81 GLY A CA 1
ATOM 559 C C . GLY A 1 81 ? 13.816 5.740 -3.367 1.00 95.62 81 GLY A C 1
ATOM 560 O O . GLY A 1 81 ? 14.840 6.421 -3.318 1.00 95.62 81 GLY A O 1
ATOM 561 N N . THR A 1 82 ? 12.861 5.954 -4.267 1.00 96.75 82 THR A N 1
ATOM 562 C CA . THR A 1 82 ? 12.928 6.997 -5.297 1.00 96.75 82 THR A CA 1
ATOM 563 C C . THR A 1 82 ? 12.112 8.222 -4.894 1.00 96.75 82 THR A C 1
ATOM 565 O O . THR A 1 82 ? 10.900 8.138 -4.712 1.00 96.75 82 THR A O 1
ATOM 568 N N . ARG A 1 83 ? 12.758 9.390 -4.821 1.00 95.12 83 ARG A N 1
ATOM 569 C CA . ARG A 1 83 ? 12.142 10.660 -4.410 1.00 95.12 83 ARG A CA 1
ATOM 570 C C . ARG A 1 83 ? 10.944 11.039 -5.280 1.00 95.12 83 ARG A C 1
ATOM 572 O O . ARG A 1 83 ? 9.886 11.355 -4.745 1.00 95.12 83 ARG A O 1
ATOM 579 N N . GLU A 1 84 ? 11.091 10.988 -6.602 1.00 94.19 84 GLU A N 1
ATOM 580 C CA . GLU A 1 84 ? 10.054 11.429 -7.543 1.00 94.19 84 GLU A CA 1
ATOM 581 C C . GLU A 1 84 ? 8.759 10.611 -7.393 1.00 94.19 84 GLU A C 1
ATOM 583 O O . GLU A 1 84 ? 7.668 11.155 -7.552 1.00 94.19 84 GLU A O 1
ATOM 588 N N . PHE A 1 85 ? 8.858 9.330 -7.019 1.00 96.44 85 PHE A N 1
ATOM 589 C CA . PHE A 1 85 ? 7.695 8.473 -6.779 1.00 96.44 85 PHE A CA 1
ATOM 590 C C . PHE A 1 85 ? 6.954 8.891 -5.505 1.00 96.44 85 PHE A C 1
ATOM 592 O O . PHE A 1 85 ? 5.734 9.045 -5.544 1.00 96.44 85 PHE A O 1
ATOM 599 N N . TYR A 1 86 ? 7.656 9.164 -4.397 1.00 96.56 86 TYR A N 1
ATOM 600 C CA . TYR A 1 86 ? 7.010 9.710 -3.192 1.00 96.56 86 TYR A CA 1
ATOM 601 C C . TYR A 1 86 ? 6.360 11.063 -3.462 1.00 96.56 86 TYR A C 1
ATOM 603 O O . TYR A 1 86 ? 5.229 11.286 -3.036 1.00 96.56 86 TYR A O 1
ATOM 611 N N . GLU A 1 87 ? 7.045 11.961 -4.172 1.00 94.88 87 GLU A N 1
ATOM 612 C CA . GLU A 1 87 ? 6.509 13.291 -4.463 1.00 94.88 87 GLU A CA 1
ATOM 613 C C . GLU A 1 87 ? 5.242 13.199 -5.314 1.00 94.88 87 GLU A C 1
ATOM 615 O O . GLU A 1 87 ? 4.233 13.811 -4.982 1.00 94.88 87 GLU A O 1
ATOM 620 N N . GLN A 1 88 ? 5.250 12.399 -6.381 1.00 94.56 88 GLN A N 1
ATOM 621 C CA . GLN A 1 88 ? 4.086 12.243 -7.256 1.00 94.56 88 GLN A CA 1
ATOM 622 C C . GLN A 1 88 ? 2.916 11.548 -6.547 1.00 94.56 88 GLN A C 1
ATOM 624 O O . GLN A 1 88 ? 1.774 11.989 -6.697 1.00 94.56 88 GLN A O 1
ATOM 629 N N . ARG A 1 89 ? 3.177 10.514 -5.729 1.00 97.25 89 ARG A N 1
ATOM 630 C CA . ARG A 1 89 ? 2.147 9.886 -4.882 1.00 97.25 89 ARG A CA 1
ATOM 631 C C . ARG A 1 89 ? 1.555 10.883 -3.892 1.00 97.25 89 ARG A C 1
ATOM 633 O O . ARG A 1 89 ? 0.332 10.954 -3.765 1.00 97.25 89 ARG A O 1
ATOM 640 N N . SER A 1 90 ? 2.407 11.670 -3.237 1.00 97.75 90 SER A N 1
ATOM 641 C CA . SER A 1 90 ? 2.017 12.723 -2.298 1.00 97.75 90 SER A CA 1
ATOM 642 C C . SER A 1 90 ? 1.126 13.758 -2.979 1.00 97.75 90 SER A C 1
ATOM 644 O O . SER A 1 90 ? -0.019 13.932 -2.568 1.00 97.75 90 SER A O 1
ATOM 646 N N . GLU A 1 91 ? 1.580 14.372 -4.074 1.00 96.81 91 GLU A N 1
ATOM 647 C CA . GLU A 1 91 ? 0.824 15.412 -4.778 1.00 96.81 91 GLU A CA 1
ATOM 648 C C . GLU A 1 91 ? -0.512 14.900 -5.336 1.00 96.81 91 GLU A C 1
ATOM 650 O O . GLU A 1 91 ? -1.540 15.549 -5.143 1.00 96.81 91 GLU A O 1
ATOM 655 N N . LEU A 1 92 ? -0.552 13.712 -5.952 1.00 97.69 92 LEU A N 1
ATOM 656 C CA . LEU A 1 92 ? -1.816 13.143 -6.432 1.00 97.69 92 LEU A CA 1
ATOM 657 C C . LEU A 1 92 ? -2.773 12.852 -5.272 1.00 97.69 92 LEU A C 1
ATOM 659 O O . LEU A 1 92 ? -3.961 13.150 -5.362 1.00 97.69 92 LEU A O 1
ATOM 663 N N . THR A 1 93 ? -2.265 12.321 -4.160 1.00 98.56 93 THR A N 1
ATOM 664 C CA . THR A 1 93 ? -3.082 12.045 -2.971 1.00 98.56 93 THR A CA 1
ATOM 665 C C . THR A 1 93 ? -3.663 13.329 -2.384 1.00 98.56 93 THR A C 1
ATOM 667 O O . THR A 1 93 ? -4.854 13.363 -2.078 1.00 98.56 93 THR A O 1
ATOM 670 N N . LYS A 1 94 ? -2.875 14.411 -2.304 1.00 97.06 94 LYS A N 1
ATOM 671 C CA . LYS A 1 94 ? -3.358 15.734 -1.874 1.00 97.06 94 LYS A CA 1
ATOM 672 C C . LYS A 1 94 ? -4.525 16.213 -2.738 1.00 97.06 94 LYS A C 1
ATOM 674 O O . LYS A 1 94 ? -5.543 16.648 -2.202 1.00 97.06 94 LYS A O 1
ATOM 679 N N . LEU A 1 95 ? -4.403 16.090 -4.063 1.00 96.06 95 LEU A N 1
ATOM 680 C CA . LEU A 1 95 ? -5.452 16.472 -5.014 1.00 96.06 95 LEU A CA 1
ATOM 681 C C . LEU A 1 95 ? -6.700 15.584 -4.903 1.00 96.06 95 LEU A C 1
ATOM 683 O O . LEU A 1 95 ? -7.818 16.092 -4.927 1.00 96.06 95 LEU A O 1
ATOM 687 N N . LEU A 1 96 ? -6.539 14.270 -4.739 1.00 96.44 96 LEU A N 1
ATOM 688 C CA . LEU A 1 96 ? -7.659 13.341 -4.549 1.00 96.44 96 LEU A CA 1
ATOM 689 C C . LEU A 1 96 ? -8.442 13.652 -3.265 1.00 96.44 96 LEU A C 1
ATOM 691 O O . LEU A 1 96 ? -9.675 13.640 -3.271 1.00 96.44 96 LEU A O 1
ATOM 695 N N . ILE A 1 97 ? -7.742 13.971 -2.177 1.00 94.12 97 ILE A N 1
ATOM 696 C CA . ILE A 1 97 ? -8.364 14.379 -0.913 1.00 94.12 97 ILE A CA 1
ATOM 697 C C . ILE A 1 97 ? -9.094 15.715 -1.105 1.00 94.12 97 ILE A C 1
ATOM 699 O O . ILE A 1 97 ? -10.305 15.786 -0.899 1.00 94.12 97 ILE A O 1
ATOM 703 N N . ALA A 1 98 ? -8.386 16.746 -1.572 1.00 89.31 98 ALA A N 1
ATOM 704 C CA . ALA A 1 98 ? -8.909 18.108 -1.641 1.00 89.31 98 ALA A CA 1
ATOM 705 C C . ALA A 1 98 ? -10.002 18.312 -2.706 1.00 89.31 98 ALA A C 1
ATOM 707 O O . ALA A 1 98 ? -10.910 19.110 -2.496 1.00 89.31 98 ALA A O 1
ATOM 708 N N . GLU A 1 99 ? -9.931 17.614 -3.844 1.00 91.50 99 GLU A N 1
ATOM 709 C CA . GLU A 1 99 ? -10.794 17.874 -5.008 1.00 91.50 99 GLU A CA 1
ATOM 710 C C . GLU A 1 99 ? -11.743 16.720 -5.363 1.00 91.50 99 GLU A C 1
ATOM 712 O O . GLU A 1 99 ? -12.616 16.888 -6.219 1.00 91.50 99 GLU A O 1
ATOM 717 N N . ARG A 1 100 ? -11.568 15.525 -4.778 1.00 90.44 100 ARG A N 1
ATOM 718 C CA . ARG A 1 100 ? -12.373 14.329 -5.111 1.00 90.44 100 ARG A CA 1
ATOM 719 C C . ARG A 1 100 ? -12.956 13.604 -3.893 1.00 90.44 100 ARG A C 1
ATOM 721 O O . ARG A 1 100 ? -13.651 12.596 -4.081 1.00 90.44 100 ARG A O 1
ATOM 728 N N . GLY A 1 101 ? -12.730 14.126 -2.684 1.00 88.88 101 GLY A N 1
ATOM 729 C CA . GLY A 1 101 ? -13.338 13.640 -1.443 1.00 88.88 101 GLY A CA 1
ATOM 730 C C . GLY A 1 101 ? -12.794 12.292 -0.971 1.00 88.88 101 GLY A C 1
ATOM 731 O O . GLY A 1 101 ? -13.553 11.476 -0.451 1.00 88.88 101 GLY A O 1
ATOM 732 N N . PHE A 1 102 ? -11.508 12.016 -1.203 1.00 94.44 102 PHE A N 1
ATOM 733 C CA . PHE A 1 102 ? -10.843 10.853 -0.611 1.00 94.44 102 PHE A CA 1
ATOM 734 C C . PHE A 1 102 ? -10.604 11.071 0.886 1.00 94.44 102 PHE A C 1
ATOM 736 O O . PHE A 1 102 ? -10.180 12.145 1.300 1.00 94.44 102 PHE A O 1
ATOM 743 N N . THR A 1 103 ? -10.899 10.053 1.698 1.00 92.94 103 THR A N 1
ATOM 744 C CA . THR A 1 103 ? -10.951 10.159 3.171 1.00 92.94 103 THR A CA 1
ATOM 745 C C . THR A 1 103 ? -10.017 9.181 3.884 1.00 92.94 103 THR A C 1
ATOM 747 O O . THR A 1 103 ? -10.005 9.114 5.113 1.00 92.94 103 THR A O 1
ATOM 750 N N . ALA A 1 104 ? -9.247 8.390 3.141 1.00 96.81 104 ALA A N 1
ATOM 751 C CA . ALA A 1 104 ? -8.249 7.495 3.707 1.00 96.81 104 ALA A CA 1
ATOM 752 C C . ALA A 1 104 ? -7.023 7.374 2.820 1.00 96.81 104 ALA A C 1
ATOM 754 O O . ALA A 1 104 ? -7.142 7.198 1.607 1.00 96.81 104 ALA A O 1
ATOM 755 N N . VAL A 1 105 ? -5.866 7.362 3.471 1.00 98.56 105 VAL A N 1
ATOM 756 C CA . VAL A 1 105 ? -4.601 6.906 2.907 1.00 98.56 105 VAL A CA 1
ATOM 757 C C . VAL A 1 105 ? -4.201 5.645 3.655 1.00 98.56 105 VAL A C 1
ATOM 759 O O . VAL A 1 105 ? -4.023 5.681 4.871 1.00 98.56 105 VAL A O 1
ATOM 762 N N . VAL A 1 106 ? -4.107 4.525 2.945 1.00 98.69 106 VAL A N 1
ATOM 763 C CA . VAL A 1 106 ? -3.699 3.232 3.502 1.00 98.69 106 VAL A CA 1
ATOM 764 C C . VAL A 1 106 ? -2.346 2.867 2.905 1.00 98.69 106 VAL A C 1
ATOM 766 O O . VAL A 1 106 ? -2.215 2.756 1.687 1.00 98.69 106 VAL A O 1
ATOM 769 N N . VAL A 1 107 ? -1.331 2.718 3.744 1.00 98.38 107 VAL A N 1
ATOM 770 C CA . VAL A 1 107 ? 0.065 2.568 3.322 1.00 98.38 107 VAL A CA 1
ATOM 771 C C . VAL A 1 107 ? 0.611 1.189 3.688 1.00 98.38 107 VAL A C 1
ATOM 773 O O . VAL A 1 107 ? 0.198 0.603 4.687 1.00 98.38 107 VAL A O 1
ATOM 776 N N . GLU A 1 108 ? 1.542 0.667 2.882 1.00 97.62 108 GLU A N 1
ATOM 777 C CA . GLU A 1 108 ? 2.291 -0.583 3.107 1.00 97.62 108 GLU A CA 1
ATOM 778 C C . GLU A 1 108 ? 3.250 -0.449 4.306 1.00 97.62 108 GLU A C 1
ATOM 780 O O . GLU A 1 108 ? 4.475 -0.439 4.184 1.00 97.62 108 GLU A O 1
ATOM 785 N N . SER A 1 109 ? 2.674 -0.245 5.485 1.00 95.31 109 SER A N 1
ATOM 786 C CA . SER A 1 109 ? 3.384 -0.008 6.729 1.00 95.31 109 SER A CA 1
ATOM 787 C C . SER A 1 109 ? 2.699 -0.710 7.896 1.00 95.31 109 SER A C 1
ATOM 789 O O . SER A 1 109 ? 1.518 -1.071 7.824 1.00 95.31 109 SER A O 1
ATOM 791 N N . ASP A 1 110 ? 3.458 -0.914 8.972 1.00 94.69 110 ASP A N 1
ATOM 792 C CA . ASP A 1 110 ? 2.947 -1.490 10.207 1.00 94.69 110 ASP A CA 1
ATOM 793 C C . ASP A 1 110 ? 1.788 -0.655 10.769 1.00 94.69 110 ASP A C 1
ATOM 795 O O . ASP A 1 110 ? 1.856 0.574 10.868 1.00 94.69 110 ASP A O 1
ATOM 799 N N . TRP A 1 111 ? 0.725 -1.341 11.193 1.00 95.75 111 TRP A N 1
ATOM 800 C CA . TRP A 1 111 ? -0.437 -0.692 11.791 1.00 95.75 111 TRP A CA 1
ATOM 801 C C . TRP A 1 111 ? -0.113 0.203 13.004 1.00 95.75 111 TRP A C 1
ATOM 803 O O . TRP A 1 111 ? -0.562 1.351 12.999 1.00 95.75 111 TRP A O 1
ATOM 813 N N . PRO A 1 112 ? 0.615 -0.253 14.050 1.00 92.38 112 PRO A N 1
ATOM 814 C CA . PRO A 1 112 ? 0.859 0.576 15.234 1.00 92.38 112 PRO A CA 1
ATOM 815 C C . PRO A 1 112 ? 1.618 1.873 14.916 1.00 92.38 112 PRO A C 1
ATOM 817 O O . PRO A 1 112 ? 1.253 2.923 15.447 1.00 92.38 112 PRO A O 1
ATOM 820 N N . ASP A 1 113 ? 2.591 1.831 14.003 1.00 92.75 113 ASP A N 1
ATOM 821 C CA . ASP A 1 113 ? 3.374 3.005 13.598 1.00 92.75 113 ASP A CA 1
ATOM 822 C C . ASP A 1 113 ? 2.489 4.008 12.839 1.00 92.75 113 ASP A C 1
ATOM 824 O O . ASP A 1 113 ? 2.455 5.204 13.147 1.00 92.75 113 ASP A O 1
ATOM 828 N N . ALA A 1 114 ? 1.682 3.519 11.891 1.00 95.56 114 ALA A N 1
ATOM 829 C CA . ALA A 1 114 ? 0.707 4.345 11.186 1.00 95.56 114 ALA A CA 1
ATOM 830 C C . ALA A 1 114 ? -0.384 4.901 12.114 1.00 95.56 114 ALA A C 1
ATOM 832 O O . ALA A 1 114 ? -0.850 6.017 11.899 1.00 95.56 114 ALA A O 1
ATOM 833 N N . ALA A 1 115 ? -0.770 4.180 13.170 1.00 92.88 115 ALA A N 1
ATOM 834 C CA . ALA A 1 115 ? -1.762 4.641 14.138 1.00 92.88 115 ALA A CA 1
ATOM 835 C C . ALA A 1 115 ? -1.274 5.850 14.958 1.00 92.88 115 ALA A C 1
ATOM 837 O O . ALA A 1 115 ? -2.086 6.703 15.335 1.00 92.88 115 ALA A O 1
ATOM 838 N N . ARG A 1 116 ? 0.037 5.978 15.214 1.00 92.31 116 ARG A N 1
ATOM 839 C CA . ARG A 1 116 ? 0.612 7.203 15.799 1.00 92.31 116 ARG A CA 1
ATOM 840 C C . ARG A 1 116 ? 0.505 8.381 14.830 1.00 92.31 116 ARG A C 1
ATOM 842 O O . ARG A 1 116 ? 0.018 9.444 15.217 1.00 92.31 116 ARG A O 1
ATOM 849 N N . VAL A 1 117 ? 0.833 8.167 13.553 1.00 95.12 117 VAL A N 1
ATOM 850 C CA . VAL A 1 117 ? 0.647 9.180 12.496 1.00 95.12 117 VAL A CA 1
ATOM 851 C C . VAL A 1 117 ? -0.828 9.571 12.352 1.00 95.12 117 VAL A C 1
ATOM 853 O O . VAL A 1 117 ? -1.138 10.758 12.287 1.00 95.12 117 VAL A O 1
ATOM 856 N N . ASN A 1 118 ? -1.757 8.610 12.379 1.00 94.44 118 ASN A N 1
ATOM 857 C CA . ASN A 1 118 ? -3.200 8.863 12.311 1.00 94.44 118 ASN A CA 1
ATOM 858 C C . ASN A 1 118 ? -3.671 9.789 13.439 1.00 94.44 118 ASN A C 1
ATOM 860 O O . ASN A 1 118 ? -4.420 10.738 13.205 1.00 94.44 118 ASN A O 1
ATOM 864 N N . ARG A 1 119 ? -3.205 9.536 14.672 1.00 90.88 119 ARG A N 1
ATOM 865 C CA . ARG A 1 119 ? -3.482 10.410 15.819 1.00 90.88 119 ARG A CA 1
ATOM 866 C C . ARG A 1 119 ? -2.970 11.818 15.572 1.00 90.88 119 ARG A C 1
ATOM 868 O O . ARG A 1 119 ? -3.720 12.772 15.776 1.00 90.88 119 ARG A O 1
ATOM 875 N N . TYR A 1 120 ? -1.740 11.941 15.080 1.00 92.62 120 TYR A N 1
ATOM 876 C CA . TYR A 1 120 ? -1.151 13.229 14.748 1.00 92.62 120 TYR A CA 1
ATOM 877 C C . TYR A 1 120 ? -1.975 13.985 13.697 1.00 92.62 120 TYR A C 1
ATOM 879 O O . TYR A 1 120 ? -2.390 15.116 13.948 1.00 92.62 120 TYR A O 1
ATOM 887 N N . VAL A 1 121 ? -2.301 13.375 12.557 1.00 93.38 121 VAL A N 1
ATOM 888 C CA . VAL A 1 121 ? -3.016 14.078 11.475 1.00 93.38 121 VAL A CA 1
ATOM 889 C C . VAL A 1 121 ? -4.476 14.389 11.809 1.00 93.38 121 VAL A C 1
ATOM 891 O O . VAL A 1 121 ? -5.049 15.312 11.234 1.00 93.38 121 VAL A O 1
ATOM 894 N N . ARG A 1 122 ? -5.091 13.664 12.750 1.00 87.69 122 ARG A N 1
ATOM 895 C CA . ARG A 1 122 ? -6.458 13.935 13.236 1.00 87.69 122 ARG A CA 1
ATOM 896 C C . ARG A 1 122 ? -6.496 14.870 14.455 1.00 87.69 122 ARG A C 1
ATOM 898 O O . ARG A 1 122 ? -7.569 15.348 14.836 1.00 87.69 122 ARG A O 1
ATOM 905 N N . GLY A 1 123 ? -5.341 15.174 15.051 1.00 85.50 123 GLY A N 1
ATOM 906 C CA . GLY A 1 123 ? -5.238 15.956 16.286 1.00 85.50 123 GLY A CA 1
ATOM 907 C C . GLY A 1 123 ? -5.816 15.223 17.501 1.00 85.50 123 GLY A C 1
ATOM 908 O O . GLY A 1 123 ? -6.435 15.852 18.356 1.00 85.50 123 GLY A O 1
ATOM 909 N N . MET A 1 124 ? -5.675 13.897 17.540 1.00 81.50 124 MET A N 1
ATOM 910 C CA . MET A 1 124 ? -6.083 13.058 18.668 1.00 81.50 124 MET A CA 1
ATOM 911 C C . MET A 1 124 ? -4.994 13.037 19.751 1.00 81.50 124 MET A C 1
ATOM 913 O O . MET A 1 124 ? -3.812 13.200 19.431 1.00 81.50 124 MET A O 1
ATOM 917 N N . PRO A 1 125 ? -5.359 12.821 21.030 1.00 71.88 125 PRO A N 1
ATOM 918 C CA . PRO A 1 125 ? -4.372 12.647 22.088 1.00 71.88 125 PRO A CA 1
ATOM 919 C C . PRO A 1 125 ? -3.487 11.413 21.824 1.00 71.88 125 PRO A C 1
ATOM 921 O O . PRO A 1 125 ? -3.921 10.470 21.147 1.00 71.88 125 PRO A O 1
ATOM 924 N N . PRO A 1 126 ? -2.254 11.395 22.363 1.00 64.50 126 PRO A N 1
ATOM 925 C CA . PRO A 1 126 ? -1.396 10.221 22.284 1.00 64.50 126 PRO A CA 1
ATOM 926 C C . PRO A 1 126 ? -2.046 9.026 22.991 1.00 64.50 126 PRO A C 1
ATOM 928 O O . PRO A 1 126 ? -2.954 9.204 23.812 1.00 64.50 126 PRO A O 1
ATOM 931 N N . PRO A 1 127 ? -1.611 7.792 22.679 1.00 58.44 127 PRO A N 1
ATOM 932 C CA . PRO A 1 127 ? -2.115 6.628 23.383 1.00 58.44 127 PRO A CA 1
ATOM 933 C C . PRO A 1 127 ? -1.854 6.762 24.896 1.00 58.44 127 PRO A C 1
ATOM 935 O O . PRO A 1 127 ? -0.824 7.311 25.299 1.00 58.44 127 PRO A O 1
ATOM 938 N N . PRO A 1 128 ? -2.762 6.254 25.738 1.00 49.91 128 PRO A N 1
ATOM 939 C CA . PRO A 1 128 ? -2.588 6.272 27.183 1.00 49.91 128 PRO A CA 1
ATOM 940 C C . PRO A 1 128 ? -1.325 5.499 27.585 1.00 49.91 128 PRO A C 1
ATOM 942 O O . PRO A 1 128 ? -1.023 4.436 27.034 1.00 49.91 128 PRO A O 1
ATOM 945 N N . SER A 1 129 ? -0.566 6.061 28.527 1.00 38.94 129 SER A N 1
ATOM 946 C CA . SER A 1 129 ? 0.651 5.450 29.069 1.00 38.94 129 SER A CA 1
ATOM 947 C C . SER A 1 129 ? 0.305 4.201 29.892 1.00 38.94 129 SER A C 1
ATOM 949 O O . SER A 1 129 ? -0.729 4.197 30.565 1.00 38.94 129 SER A O 1
ATOM 951 N N . PRO A 1 130 ? 1.141 3.146 29.881 1.00 36.94 130 PRO A N 1
ATOM 952 C CA . PRO A 1 130 ? 0.917 1.998 30.751 1.00 36.94 130 PRO A CA 1
ATOM 953 C C . PRO A 1 130 ? 0.988 2.422 32.229 1.00 36.94 130 PRO A C 1
ATOM 955 O O . PRO A 1 130 ? 1.778 3.313 32.565 1.00 36.94 130 PRO A O 1
ATOM 958 N N . PRO A 1 131 ? 0.208 1.792 33.130 1.00 31.62 131 PRO A N 1
ATOM 959 C CA . PRO A 1 131 ? 0.469 1.922 34.556 1.00 31.62 131 PRO A CA 1
ATOM 960 C C . PRO A 1 131 ? 1.889 1.402 34.850 1.00 31.62 131 PRO A C 1
ATOM 962 O O . PRO A 1 131 ? 2.338 0.458 34.188 1.00 31.62 131 PRO A O 1
ATOM 965 N N . PRO A 1 132 ? 2.619 2.002 35.808 1.00 28.69 132 PRO A N 1
ATOM 966 C CA . PRO A 1 132 ? 3.900 1.456 36.235 1.00 28.69 132 PRO A CA 1
ATOM 967 C C . PRO A 1 132 ? 3.699 -0.001 36.675 1.00 28.69 132 PRO A C 1
ATOM 969 O O . PRO A 1 132 ? 2.638 -0.318 37.223 1.00 28.69 132 PRO A O 1
ATOM 972 N N . PRO A 1 133 ? 4.672 -0.898 36.434 1.00 31.64 133 PRO A N 1
ATOM 973 C CA . PRO A 1 133 ? 4.549 -2.280 36.873 1.00 31.64 133 PRO A CA 1
ATOM 974 C C . PRO A 1 133 ? 4.292 -2.296 38.381 1.00 31.64 133 PRO A C 1
ATOM 976 O O . PRO A 1 133 ? 5.088 -1.766 39.159 1.00 31.64 133 PRO A O 1
ATOM 979 N N . GLU A 1 134 ? 3.161 -2.869 38.794 1.00 32.22 134 GLU A N 1
ATOM 980 C CA . GLU A 1 134 ? 2.896 -3.111 40.205 1.00 32.22 134 GLU A CA 1
ATOM 981 C C . GLU A 1 134 ? 4.023 -3.997 40.739 1.00 32.22 134 GLU A C 1
ATOM 983 O O . GLU A 1 134 ? 4.296 -5.078 40.210 1.00 32.22 134 GLU A O 1
ATOM 988 N N . ALA A 1 135 ? 4.717 -3.514 41.769 1.00 28.20 135 ALA A N 1
ATOM 989 C CA . ALA A 1 135 ? 5.735 -4.278 42.463 1.00 28.20 135 ALA A CA 1
ATOM 990 C C . ALA A 1 135 ? 5.064 -5.461 43.173 1.00 28.20 135 ALA A C 1
ATOM 992 O O . ALA A 1 135 ? 4.705 -5.386 44.346 1.00 28.20 135 ALA A O 1
ATOM 993 N N . HIS A 1 136 ? 4.881 -6.573 42.465 1.00 31.33 136 HIS A N 1
ATOM 994 C CA . HIS A 1 136 ? 4.549 -7.839 43.092 1.00 31.33 136 HIS A CA 1
ATOM 995 C C . HIS A 1 136 ? 5.792 -8.344 43.829 1.00 31.33 136 HIS A C 1
ATOM 997 O O . HIS A 1 136 ? 6.619 -9.081 43.297 1.00 31.33 136 HIS A O 1
ATOM 1003 N N . THR A 1 137 ? 5.932 -7.929 45.086 1.00 32.41 137 THR A N 1
ATOM 1004 C CA . THR A 1 137 ? 6.835 -8.550 46.051 1.00 32.41 137 THR A CA 1
ATOM 1005 C C . THR A 1 137 ? 6.304 -9.929 46.424 1.00 32.41 137 THR A C 1
ATOM 1007 O O . THR A 1 137 ? 5.663 -10.095 47.456 1.00 32.41 137 THR A O 1
ATOM 1010 N N . HIS A 1 138 ? 6.599 -10.934 45.604 1.00 32.78 138 HIS A N 1
ATOM 1011 C CA . HIS A 1 138 ? 6.697 -12.314 46.066 1.00 32.78 138 HIS A CA 1
ATOM 1012 C C . HIS A 1 138 ? 7.968 -12.919 45.479 1.00 32.78 138 HIS A C 1
ATOM 1014 O O . HIS A 1 138 ? 8.104 -13.100 44.273 1.00 32.78 138 HIS A O 1
ATOM 1020 N N . GLY A 1 139 ? 8.943 -13.126 46.365 1.00 33.31 139 GLY A N 1
ATOM 1021 C CA . GLY A 1 139 ? 10.274 -13.585 46.012 1.00 33.31 139 GLY A CA 1
ATOM 1022 C C . GLY A 1 139 ? 10.262 -14.974 45.388 1.00 33.31 139 GLY A C 1
ATOM 1023 O O . GLY A 1 139 ? 9.571 -15.866 45.863 1.00 33.31 139 GLY A O 1
ATOM 1024 N N . LEU A 1 140 ? 11.061 -15.134 44.341 1.00 31.20 140 LEU A N 1
ATOM 1025 C CA . LEU A 1 140 ? 12.298 -15.914 44.342 1.00 31.20 140 LEU A CA 1
ATOM 1026 C C . LEU A 1 140 ? 13.182 -15.319 43.234 1.00 31.20 140 LEU A C 1
ATOM 1028 O O . LEU A 1 140 ? 12.689 -14.945 42.174 1.00 31.20 140 LEU A O 1
ATOM 1032 N N . GLY A 1 141 ? 14.466 -15.125 43.536 1.00 35.72 141 GLY A N 1
ATOM 1033 C CA . GLY A 1 141 ? 15.374 -14.284 42.761 1.00 35.72 141 GLY A CA 1
ATOM 1034 C C . GLY A 1 141 ? 15.551 -14.726 41.309 1.00 35.72 141 GLY A C 1
ATOM 1035 O O . GLY A 1 141 ? 16.161 -15.756 41.040 1.00 35.72 141 GLY A O 1
ATOM 1036 N N . ALA A 1 142 ? 15.097 -13.880 40.389 1.00 30.14 142 ALA A N 1
ATOM 1037 C CA . ALA A 1 142 ? 15.611 -13.798 39.033 1.00 30.14 142 ALA A CA 1
ATOM 1038 C C . ALA A 1 142 ? 16.191 -12.390 38.862 1.00 30.14 142 ALA A C 1
ATOM 1040 O O . ALA A 1 142 ? 15.484 -11.393 39.006 1.00 30.14 142 ALA A O 1
ATOM 1041 N N . VAL A 1 143 ? 17.499 -12.312 38.621 1.00 29.05 143 VAL A N 1
ATOM 1042 C CA . VAL A 1 143 ? 18.159 -11.071 38.207 1.00 29.05 143 VAL A CA 1
ATOM 1043 C C . VAL A 1 143 ? 17.660 -10.764 36.789 1.00 29.05 143 VAL A C 1
ATOM 1045 O O . VAL A 1 143 ? 17.777 -11.642 35.931 1.00 29.05 143 VAL A O 1
ATOM 1048 N N . PRO A 1 144 ? 17.070 -9.587 36.516 1.00 29.00 144 PRO A N 1
ATOM 1049 C CA . PRO A 1 144 ? 16.677 -9.237 35.158 1.00 29.00 144 PRO A CA 1
ATOM 1050 C C . PRO A 1 144 ? 17.934 -9.104 34.277 1.00 29.00 144 PRO A C 1
ATOM 1052 O O . PRO A 1 144 ? 18.962 -8.625 34.763 1.00 29.00 144 PRO A O 1
ATOM 1055 N N . PRO A 1 145 ? 17.890 -9.525 32.999 1.00 27.94 145 PRO A N 1
ATOM 1056 C CA . PRO A 1 145 ? 19.017 -9.355 32.091 1.00 27.94 145 PRO A CA 1
ATOM 1057 C C . PRO A 1 145 ? 19.315 -7.858 31.882 1.00 27.94 145 PRO A C 1
ATOM 1059 O O . PRO A 1 145 ? 18.381 -7.046 31.835 1.00 27.94 145 PRO A O 1
ATOM 1062 N N . PRO A 1 146 ? 20.596 -7.467 31.754 1.00 29.62 146 PRO A N 1
ATOM 1063 C CA . PRO A 1 146 ? 20.995 -6.076 31.622 1.00 29.62 146 PRO A CA 1
ATOM 1064 C C . PRO A 1 146 ? 20.804 -5.621 30.174 1.00 29.62 146 PRO A C 1
ATOM 1066 O O . PRO A 1 146 ? 21.771 -5.451 29.458 1.00 29.62 146 PRO A O 1
ATOM 1069 N N . GLU A 1 147 ? 19.554 -5.476 29.737 1.00 27.58 147 GLU A N 1
ATOM 1070 C CA . GLU A 1 147 ? 19.188 -4.775 28.489 1.00 27.58 147 GLU A CA 1
ATOM 1071 C C . GLU A 1 147 ? 17.693 -4.396 28.421 1.00 27.58 147 GLU A C 1
ATOM 1073 O O . GLU A 1 147 ? 17.228 -3.808 27.451 1.00 27.58 147 GLU A O 1
ATOM 1078 N N . ALA A 1 148 ? 16.923 -4.610 29.497 1.00 28.61 148 ALA A N 1
ATOM 1079 C CA . ALA A 1 148 ? 15.555 -4.097 29.633 1.00 28.61 148 ALA A CA 1
ATOM 1080 C C . ALA A 1 148 ? 15.504 -2.612 30.058 1.00 28.61 148 ALA A C 1
ATOM 1082 O O . ALA A 1 148 ? 14.572 -2.181 30.737 1.00 28.61 148 ALA A O 1
ATOM 1083 N N . ALA A 1 149 ? 16.491 -1.809 29.655 1.00 26.94 149 ALA A N 1
ATOM 1084 C CA . ALA A 1 149 ? 16.431 -0.356 29.759 1.00 26.94 149 ALA A CA 1
ATOM 1085 C C . ALA A 1 149 ? 15.705 0.207 28.530 1.00 26.94 149 ALA A C 1
ATOM 1087 O O . ALA A 1 149 ? 16.250 0.965 27.732 1.00 26.94 149 ALA A O 1
ATOM 1088 N N . VAL A 1 150 ? 14.425 -0.147 28.400 1.00 32.72 150 VAL A N 1
ATOM 1089 C CA . VAL A 1 150 ? 13.487 0.755 27.737 1.00 32.72 150 VAL A CA 1
ATOM 1090 C C . VAL A 1 150 ? 13.550 2.043 28.550 1.00 32.72 150 VAL A C 1
ATOM 1092 O O . VAL A 1 150 ? 13.267 2.022 29.748 1.00 32.72 150 VAL A O 1
ATOM 1095 N N . GLN A 1 151 ? 13.951 3.155 27.931 1.00 27.22 151 GLN A N 1
ATOM 1096 C CA . GLN A 1 151 ? 13.723 4.484 28.489 1.00 27.22 151 GLN A CA 1
ATOM 1097 C C . GLN A 1 151 ? 12.207 4.689 28.620 1.00 27.22 151 GLN A C 1
ATOM 1099 O O . GLN A 1 151 ? 11.548 5.287 27.773 1.00 27.22 151 GLN A O 1
ATOM 1104 N N . ALA A 1 152 ? 11.643 4.155 29.699 1.00 30.42 152 ALA A N 1
ATOM 1105 C CA . ALA A 1 152 ? 10.382 4.578 30.254 1.00 30.42 152 ALA A CA 1
ATOM 1106 C C . ALA A 1 152 ? 10.632 5.972 30.830 1.00 30.42 152 ALA A C 1
ATOM 1108 O O . ALA A 1 152 ? 11.070 6.132 31.969 1.00 30.42 152 ALA A O 1
ATOM 1109 N N . GLY A 1 153 ? 10.414 6.995 30.003 1.00 24.86 153 GLY A N 1
ATOM 1110 C CA . GLY A 1 153 ? 10.276 8.360 30.482 1.00 24.86 153 GLY A CA 1
ATOM 1111 C C . GLY A 1 153 ? 9.097 8.410 31.448 1.00 24.86 153 GLY A C 1
ATOM 1112 O O . GLY A 1 153 ? 7.945 8.436 31.022 1.00 24.86 153 GLY A O 1
ATOM 1113 N N . GLY A 1 154 ? 9.392 8.380 32.748 1.00 27.27 154 GLY A N 1
ATOM 1114 C CA . GLY A 1 154 ? 8.435 8.637 33.815 1.00 27.27 154 GLY A CA 1
ATOM 1115 C C . GLY A 1 154 ? 7.948 10.080 33.731 1.00 27.27 154 GLY A C 1
ATOM 1116 O O . GLY A 1 154 ? 8.569 10.988 34.274 1.00 27.27 154 GLY A O 1
ATOM 1117 N N . GLY A 1 155 ? 6.842 10.280 33.022 1.00 23.31 155 GLY A N 1
ATOM 1118 C CA . GLY A 1 155 ? 6.021 11.484 33.053 1.00 23.31 155 GLY A CA 1
ATOM 1119 C C . GLY A 1 155 ? 4.595 11.121 33.480 1.00 23.31 155 GLY A C 1
ATOM 1120 O O . GLY A 1 155 ? 4.209 9.956 33.364 1.00 23.31 155 GLY A O 1
ATOM 1121 N N . PRO A 1 156 ? 3.815 12.080 34.011 1.00 26.00 156 PRO A N 1
ATOM 1122 C CA . PRO A 1 156 ? 2.446 11.833 34.456 1.00 26.00 156 PRO A CA 1
ATOM 1123 C C . PRO A 1 156 ? 1.577 11.292 33.311 1.00 26.00 156 PRO A C 1
ATOM 1125 O O . PRO A 1 156 ? 1.874 11.510 32.138 1.00 26.00 156 PRO A O 1
ATOM 1128 N N . ALA A 1 157 ? 0.502 10.583 33.666 1.00 34.88 157 ALA A N 1
ATOM 1129 C CA . ALA A 1 157 ? -0.485 10.059 32.726 1.00 34.88 157 ALA A CA 1
ATOM 1130 C C . ALA A 1 157 ? -0.904 11.137 31.708 1.00 34.88 157 ALA A C 1
ATOM 1132 O O . ALA A 1 157 ? -1.464 12.167 32.081 1.00 34.88 157 ALA A O 1
ATOM 1133 N N . GLY A 1 158 ? -0.597 10.890 30.432 1.00 42.34 158 GLY A N 1
ATOM 1134 C CA . GLY A 1 158 ? -0.774 11.845 29.338 1.00 42.34 158 GLY A CA 1
ATOM 1135 C C . GLY A 1 158 ? 0.566 12.271 28.745 1.00 42.34 158 GLY A C 1
ATOM 1136 O O . GLY A 1 158 ? 1.114 13.312 29.103 1.00 42.34 158 GLY A O 1
ATOM 1137 N N . GLY A 1 159 ? 1.089 11.478 27.805 1.00 55.81 159 GLY A N 1
ATOM 1138 C CA . GLY A 1 159 ? 2.200 11.926 26.964 1.00 55.81 159 GLY A CA 1
ATOM 1139 C C . GLY A 1 159 ? 1.857 13.257 26.285 1.00 55.81 159 GLY A C 1
ATOM 1140 O O . GLY A 1 159 ? 0.692 13.541 25.996 1.00 55.81 159 GLY A O 1
ATOM 1141 N N . LYS A 1 160 ? 2.860 14.101 26.036 1.00 67.88 160 LYS A N 1
ATOM 1142 C CA . LYS A 1 160 ? 2.657 15.309 25.230 1.00 67.88 160 LYS A CA 1
ATOM 1143 C C . LYS A 1 160 ? 2.259 14.875 23.806 1.00 67.88 160 LYS A C 1
ATOM 1145 O O . LYS A 1 160 ? 2.901 13.967 23.283 1.00 67.88 160 LYS A O 1
ATOM 1150 N N . PRO A 1 161 ? 1.231 15.478 23.179 1.00 77.50 161 PRO A N 1
ATOM 1151 C CA . PRO A 1 161 ? 0.950 15.241 21.767 1.00 77.50 161 PRO A CA 1
ATOM 1152 C C . PRO A 1 161 ? 2.187 15.533 20.915 1.00 77.50 161 PRO A C 1
ATOM 1154 O O . PRO A 1 161 ? 2.900 16.500 21.202 1.00 77.50 161 PRO A O 1
ATOM 1157 N N . ASP A 1 162 ? 2.396 14.736 19.866 1.00 86.00 162 ASP A N 1
ATOM 1158 C CA . ASP A 1 162 ? 3.467 14.976 18.897 1.00 86.00 162 ASP A CA 1
ATOM 1159 C C . ASP A 1 162 ? 3.339 16.400 18.331 1.00 86.00 162 ASP A C 1
ATOM 1161 O O . ASP A 1 162 ? 2.247 16.848 17.953 1.00 86.00 162 ASP A O 1
ATOM 1165 N N . ALA A 1 163 ? 4.450 17.133 18.322 1.00 87.94 163 ALA A N 1
ATOM 1166 C CA . ALA A 1 163 ? 4.512 18.528 17.903 1.00 87.94 163 ALA A CA 1
ATOM 1167 C C . ALA A 1 163 ? 4.772 18.682 16.397 1.00 87.94 163 ALA A C 1
ATOM 1169 O O . ALA A 1 163 ? 4.438 19.721 15.831 1.00 87.94 163 ALA A O 1
ATOM 1170 N N . SER A 1 164 ? 5.332 17.657 15.751 1.00 92.62 164 SER A N 1
ATOM 1171 C CA . SER A 1 164 ? 5.680 17.647 14.325 1.00 92.62 164 SER A CA 1
ATOM 1172 C C . SER A 1 164 ? 5.477 16.266 13.699 1.00 92.62 164 SER A C 1
ATOM 1174 O O . SER A 1 164 ? 5.425 15.251 14.401 1.00 92.62 164 SER A O 1
ATOM 1176 N N . ALA A 1 165 ? 5.431 16.216 12.372 1.00 92.94 165 ALA A N 1
ATOM 1177 C CA . ALA A 1 165 ? 5.435 14.978 11.607 1.00 92.94 165 ALA A CA 1
ATOM 1178 C C . ALA A 1 165 ? 6.697 14.142 11.855 1.00 92.94 165 ALA A C 1
ATOM 1180 O O . ALA A 1 165 ? 6.608 12.919 11.831 1.00 92.94 165 ALA A O 1
ATOM 1181 N N . ASP A 1 166 ? 7.856 14.757 12.130 1.00 91.62 166 ASP A N 1
ATOM 1182 C CA . ASP A 1 166 ? 9.074 14.005 12.468 1.00 91.62 166 ASP A CA 1
ATOM 1183 C C . ASP A 1 166 ? 8.887 13.196 13.759 1.00 91.62 166 ASP A C 1
ATOM 1185 O O . ASP A 1 166 ? 9.188 12.001 13.788 1.00 91.62 166 ASP A O 1
ATOM 1189 N N . GLU A 1 167 ? 8.310 13.815 14.796 1.00 90.44 167 GLU A N 1
ATOM 1190 C CA . GLU A 1 167 ? 7.984 13.130 16.052 1.00 90.44 167 GLU A CA 1
ATOM 1191 C C . GLU A 1 167 ? 6.943 12.025 15.828 1.00 90.44 167 GLU A C 1
ATOM 1193 O O . GLU A 1 167 ? 7.133 10.902 16.298 1.00 90.44 167 GLU A O 1
ATOM 1198 N N . ALA A 1 168 ? 5.888 12.304 15.053 1.00 90.94 168 ALA A N 1
ATOM 1199 C CA . ALA A 1 168 ? 4.835 11.333 14.742 1.00 90.94 168 ALA A CA 1
ATOM 1200 C C . ALA A 1 168 ? 5.348 10.126 13.937 1.00 90.94 168 ALA A C 1
ATOM 1202 O O . ALA A 1 168 ? 4.892 9.000 14.133 1.00 90.94 168 ALA A O 1
ATOM 1203 N N . LEU A 1 169 ? 6.334 10.341 13.061 1.00 93.25 169 LEU A N 1
ATOM 1204 C CA . LEU A 1 169 ? 7.040 9.293 12.320 1.00 93.25 169 LEU A CA 1
ATOM 1205 C C . LEU A 1 169 ? 8.126 8.600 13.165 1.00 93.25 169 LEU A C 1
ATOM 1207 O O . LEU A 1 169 ? 8.880 7.777 12.645 1.00 93.25 169 LEU A O 1
ATOM 1211 N N . GLY A 1 170 ? 8.260 8.933 14.450 1.00 89.19 170 GLY A N 1
ATOM 1212 C CA . GLY A 1 170 ? 9.299 8.419 15.344 1.00 89.19 170 GLY A CA 1
ATOM 1213 C C . GLY A 1 170 ? 9.196 6.928 15.671 1.00 89.19 170 GLY A C 1
ATOM 1214 O O . GLY A 1 170 ? 10.199 6.340 16.074 1.00 89.19 170 GLY A O 1
ATOM 1215 N N . ASP A 1 171 ? 8.025 6.310 15.490 1.00 88.19 171 ASP A N 1
ATOM 1216 C CA . ASP A 1 171 ? 7.819 4.877 15.762 1.00 88.19 171 ASP A CA 1
ATOM 1217 C C . ASP A 1 171 ? 8.262 3.963 14.615 1.00 88.19 171 ASP A C 1
ATOM 1219 O O . ASP A 1 171 ? 8.516 2.785 14.860 1.00 88.19 171 ASP A O 1
ATOM 1223 N N . TYR A 1 172 ? 8.504 4.511 13.416 1.00 88.19 172 TYR A N 1
ATOM 1224 C CA . TYR A 1 172 ? 9.098 3.788 12.286 1.00 88.19 172 TYR A CA 1
ATOM 1225 C C . TYR A 1 172 ? 10.580 3.462 12.537 1.00 88.19 172 TYR A C 1
ATOM 1227 O O . TYR A 1 172 ? 11.499 4.069 11.983 1.00 88.19 172 TYR A O 1
ATOM 1235 N N . LYS A 1 173 ? 10.809 2.490 13.422 1.00 86.00 173 LYS A N 1
ATOM 1236 C CA . LYS A 1 173 ? 12.129 2.055 13.903 1.00 86.00 173 LYS A CA 1
ATOM 1237 C C . LYS A 1 173 ? 12.555 0.714 13.319 1.00 86.00 173 LYS A C 1
ATOM 1239 O O . LYS A 1 173 ? 13.749 0.420 13.290 1.00 86.00 173 LYS A O 1
ATOM 1244 N N . ARG A 1 174 ? 11.601 -0.098 12.858 1.00 85.62 174 ARG A N 1
ATOM 1245 C CA . ARG A 1 174 ? 11.886 -1.383 12.215 1.00 85.62 174 ARG A CA 1
ATOM 1246 C C . ARG A 1 174 ? 12.475 -1.173 10.826 1.00 85.62 174 ARG A C 1
ATOM 1248 O O . ARG A 1 174 ? 12.214 -0.172 10.163 1.00 85.62 174 ARG A O 1
ATOM 1255 N N . PHE A 1 175 ? 13.291 -2.127 10.391 1.00 81.88 175 PHE A N 1
ATOM 1256 C CA . PHE A 1 175 ? 13.814 -2.117 9.034 1.00 81.88 175 PHE A CA 1
ATOM 1257 C C . PHE A 1 175 ? 12.676 -2.292 8.007 1.00 81.88 175 PHE A C 1
ATOM 1259 O O . PHE A 1 175 ? 11.847 -3.187 8.194 1.00 81.88 175 PHE A O 1
ATOM 1266 N N . PRO A 1 176 ? 12.678 -1.519 6.904 1.00 86.12 176 PRO A N 1
ATOM 1267 C CA . PRO A 1 176 ? 13.528 -0.351 6.638 1.00 86.12 176 PRO A CA 1
ATOM 1268 C C . PRO A 1 176 ? 12.992 0.931 7.300 1.00 86.12 176 PRO A C 1
ATOM 1270 O O . PRO A 1 176 ? 11.890 1.392 7.007 1.00 86.12 176 PRO A O 1
ATOM 1273 N N . ARG A 1 177 ? 13.817 1.597 8.115 1.00 86.25 177 ARG A N 1
ATOM 1274 C CA . ARG A 1 177 ? 13.409 2.837 8.808 1.00 86.25 177 ARG A CA 1
ATOM 1275 C C . ARG A 1 177 ? 13.048 3.968 7.842 1.00 86.25 177 ARG A C 1
ATOM 1277 O O . ARG A 1 177 ? 12.074 4.686 8.022 1.00 86.25 177 ARG A O 1
ATOM 1284 N N . TRP A 1 178 ? 13.842 4.113 6.788 1.00 88.62 178 TRP A N 1
ATOM 1285 C CA . TRP A 1 178 ? 13.816 5.246 5.864 1.00 88.62 178 TRP A CA 1
ATOM 1286 C C . TRP A 1 178 ? 12.638 5.244 4.881 1.00 88.62 178 TRP A C 1
ATOM 1288 O O . TRP A 1 178 ? 12.370 6.279 4.276 1.00 88.62 178 TRP A O 1
ATOM 1298 N N . MET A 1 179 ? 11.940 4.116 4.707 1.00 92.38 179 MET A N 1
ATOM 1299 C CA . MET A 1 179 ? 10.864 3.990 3.716 1.00 92.38 179 MET A CA 1
ATOM 1300 C C . MET A 1 179 ? 9.710 4.945 4.028 1.00 92.38 179 MET A C 1
ATOM 1302 O O . MET A 1 179 ? 9.305 5.725 3.177 1.00 92.38 179 MET A O 1
ATOM 1306 N N . TRP A 1 180 ? 9.257 4.985 5.281 1.00 93.69 180 TRP A N 1
ATOM 1307 C CA . TRP A 1 180 ? 8.209 5.913 5.723 1.00 93.69 180 TRP A CA 1
ATOM 1308 C C . TRP A 1 180 ? 8.762 7.117 6.489 1.00 93.69 180 TRP A C 1
ATOM 1310 O O . TRP A 1 180 ? 8.159 8.187 6.480 1.00 93.69 180 TRP A O 1
ATOM 1320 N N . ARG A 1 181 ? 9.946 6.987 7.098 1.00 93.81 181 ARG A N 1
ATOM 1321 C CA . ARG A 1 181 ? 10.616 8.064 7.837 1.00 93.81 181 ARG A CA 1
ATOM 1322 C C . ARG A 1 181 ? 11.543 8.877 6.922 1.00 93.81 181 ARG A C 1
ATOM 1324 O O . ARG A 1 181 ? 12.767 8.899 7.082 1.00 93.81 181 ARG A O 1
ATOM 1331 N N . ASN A 1 182 ? 10.950 9.541 5.933 1.00 94.69 182 ASN A N 1
ATOM 1332 C CA . ASN A 1 182 ? 11.648 10.386 4.961 1.00 94.69 182 ASN A CA 1
ATOM 1333 C C . ASN A 1 182 ? 11.012 11.779 4.835 1.00 94.69 182 ASN A C 1
ATOM 1335 O O . ASN A 1 182 ? 9.892 12.011 5.292 1.00 94.69 182 ASN A O 1
ATOM 1339 N N . ARG A 1 183 ? 11.732 12.711 4.198 1.00 92.81 183 ARG A N 1
ATOM 1340 C CA . ARG A 1 183 ? 11.290 14.112 4.071 1.00 92.81 183 ARG A CA 1
ATOM 1341 C C . ARG A 1 183 ? 9.956 14.272 3.355 1.00 92.81 183 ARG A C 1
ATOM 1343 O O . ARG A 1 183 ? 9.105 15.008 3.834 1.00 92.81 183 ARG A O 1
ATOM 1350 N N . THR A 1 184 ? 9.759 13.571 2.244 1.00 93.56 184 THR A N 1
ATOM 1351 C CA . THR A 1 184 ? 8.546 13.709 1.434 1.00 93.56 184 THR A CA 1
ATOM 1352 C C . THR A 1 184 ? 7.309 13.203 2.179 1.00 93.56 184 THR A C 1
ATOM 1354 O O . THR A 1 184 ? 6.243 13.810 2.086 1.00 93.56 184 THR A O 1
ATOM 1357 N N . VAL A 1 185 ? 7.444 12.123 2.957 1.00 96.81 185 VAL A N 1
ATOM 1358 C CA . VAL A 1 185 ? 6.363 11.625 3.821 1.00 96.81 185 VAL A CA 1
ATOM 1359 C C . VAL A 1 185 ? 6.108 12.580 4.985 1.00 96.81 185 VAL A C 1
ATOM 1361 O O . VAL A 1 185 ? 4.948 12.863 5.264 1.00 96.81 185 VAL A O 1
ATOM 1364 N N . ALA A 1 186 ? 7.145 13.136 5.622 1.00 96.56 186 ALA A N 1
ATOM 1365 C CA . ALA A 1 186 ? 6.961 14.146 6.668 1.00 96.56 186 ALA A CA 1
ATOM 1366 C C . ALA A 1 186 ? 6.198 15.374 6.150 1.00 96.56 186 ALA A C 1
ATOM 1368 O O . ALA A 1 186 ? 5.210 15.779 6.753 1.00 96.56 186 ALA A O 1
ATOM 1369 N N . GLU A 1 187 ? 6.586 15.908 4.990 1.00 95.44 187 GLU A N 1
ATOM 1370 C CA . GLU A 1 187 ? 5.890 17.024 4.336 1.00 95.44 187 GLU A CA 1
ATOM 1371 C C . GLU A 1 187 ? 4.429 16.684 3.998 1.00 95.44 187 GLU A C 1
ATOM 1373 O O . GLU A 1 187 ? 3.540 17.525 4.142 1.00 95.44 187 GLU A O 1
ATOM 1378 N N . PHE A 1 188 ? 4.157 15.450 3.561 1.00 97.75 188 PHE A N 1
ATOM 1379 C CA . PHE A 1 188 ? 2.794 14.978 3.318 1.00 97.75 188 PHE A CA 1
ATOM 1380 C C . PHE A 1 188 ? 1.967 14.894 4.608 1.00 97.75 188 PHE A C 1
ATOM 1382 O O . PHE A 1 188 ? 0.825 15.351 4.629 1.00 97.75 188 PHE A O 1
ATOM 1389 N N . VAL A 1 189 ? 2.536 14.327 5.673 1.00 97.88 189 VAL A N 1
ATOM 1390 C CA . VAL A 1 189 ? 1.886 14.182 6.983 1.00 97.88 189 VAL A CA 1
ATOM 1391 C C . VAL A 1 189 ? 1.563 15.550 7.581 1.00 97.88 189 VAL A C 1
ATOM 1393 O O . VAL A 1 189 ? 0.455 15.728 8.091 1.00 97.88 189 VAL A O 1
ATOM 1396 N N . GLU A 1 190 ? 2.464 16.529 7.454 1.00 96.81 190 GLU A N 1
ATOM 1397 C CA . GLU A 1 190 ? 2.179 17.900 7.893 1.00 96.81 190 GLU A CA 1
ATOM 1398 C C . GLU A 1 190 ? 1.045 18.536 7.105 1.00 96.81 190 GLU A C 1
ATOM 1400 O O . GLU A 1 190 ? 0.080 19.038 7.686 1.00 96.81 190 GLU A O 1
ATOM 1405 N N . TRP A 1 191 ? 1.098 18.435 5.777 1.00 96.69 191 TRP A N 1
ATOM 1406 C CA . TRP A 1 191 ? 0.011 18.924 4.939 1.00 96.69 191 TRP A CA 1
ATOM 1407 C C . TRP A 1 191 ? -1.328 18.265 5.301 1.00 96.69 191 TRP A C 1
ATOM 1409 O O . TRP A 1 191 ? -2.353 18.943 5.349 1.00 96.69 191 TRP A O 1
ATOM 1419 N N . LEU A 1 192 ? -1.337 16.957 5.580 1.00 96.50 192 LEU A N 1
ATOM 1420 C CA . LEU A 1 192 ? -2.553 16.215 5.911 1.00 96.50 192 LEU A CA 1
ATOM 1421 C C . LEU A 1 192 ? -3.142 16.670 7.250 1.00 96.50 192 LEU A C 1
ATOM 1423 O O . LEU A 1 192 ? -4.361 16.819 7.365 1.00 96.50 192 LEU A O 1
ATOM 1427 N N . ARG A 1 193 ? -2.290 16.940 8.245 1.00 94.06 193 ARG A N 1
ATOM 1428 C CA . ARG A 1 193 ? -2.709 17.527 9.521 1.00 94.06 193 ARG A CA 1
ATOM 1429 C C . ARG A 1 193 ? -3.327 18.907 9.318 1.00 94.06 193 ARG A C 1
ATOM 1431 O O . ARG A 1 193 ? -4.430 19.152 9.809 1.00 94.06 193 ARG A O 1
ATOM 1438 N N . ASP A 1 194 ? -2.661 19.782 8.572 1.00 92.44 194 ASP A N 1
ATOM 1439 C CA . ASP A 1 194 ? -3.161 21.129 8.289 1.00 92.44 194 ASP A CA 1
ATOM 1440 C C . ASP A 1 194 ? -4.484 21.091 7.519 1.00 92.44 194 ASP A C 1
ATOM 1442 O O . ASP A 1 194 ? -5.433 21.801 7.864 1.00 92.44 194 ASP A O 1
ATOM 1446 N N . HIS A 1 195 ? -4.586 20.216 6.516 1.00 89.06 195 HIS A N 1
ATOM 1447 C CA . HIS A 1 195 ? -5.814 19.986 5.763 1.00 89.06 195 HIS A CA 1
ATOM 1448 C C . HIS A 1 195 ? -6.956 19.556 6.692 1.00 89.06 195 HIS A C 1
ATOM 1450 O O . HIS A 1 195 ? -8.024 20.168 6.685 1.00 89.06 195 HIS A O 1
ATOM 1456 N N . ASN A 1 196 ? -6.718 18.564 7.552 1.00 89.12 196 ASN A N 1
ATOM 1457 C CA . ASN A 1 196 ? -7.704 18.072 8.510 1.00 89.12 196 ASN A CA 1
ATOM 1458 C C . ASN A 1 196 ? -8.115 19.126 9.549 1.00 89.12 196 ASN A C 1
ATOM 1460 O O . ASN A 1 196 ? -9.270 19.147 9.969 1.00 89.12 196 ASN A O 1
ATOM 1464 N N . ILE A 1 197 ? -7.206 19.997 9.991 1.00 84.81 197 ILE A N 1
ATOM 1465 C CA . ILE A 1 197 ? -7.534 21.082 10.929 1.00 84.81 197 ILE A CA 1
ATOM 1466 C C . ILE A 1 197 ? -8.388 22.149 10.236 1.00 84.81 197 ILE A C 1
ATOM 1468 O O . ILE A 1 197 ? -9.385 22.607 10.800 1.00 84.81 197 ILE A O 1
ATOM 1472 N N . ASN A 1 198 ? -8.018 22.540 9.018 1.00 78.31 198 ASN A N 1
ATOM 1473 C CA . ASN A 1 198 ? -8.693 23.611 8.289 1.00 78.31 198 ASN A CA 1
ATOM 1474 C C . ASN A 1 198 ? -10.070 23.187 7.765 1.00 78.31 198 ASN A C 1
ATOM 1476 O O . ASN A 1 198 ? -11.012 23.971 7.860 1.00 78.31 198 ASN A O 1
ATOM 1480 N N . ASN A 1 199 ? -10.219 21.943 7.303 1.00 69.19 199 ASN A N 1
ATOM 1481 C CA . ASN A 1 199 ? -11.492 21.425 6.792 1.00 69.19 199 ASN A CA 1
ATOM 1482 C C . ASN A 1 199 ? -12.561 21.258 7.895 1.00 69.19 199 ASN A C 1
ATOM 1484 O O . ASN A 1 199 ? -13.762 21.378 7.663 1.00 69.19 199 ASN A O 1
ATOM 1488 N N . VAL A 1 200 ? -12.134 21.037 9.143 1.00 59.22 200 VAL A N 1
ATOM 1489 C CA . VAL A 1 200 ? -13.050 21.015 10.296 1.00 59.22 200 VAL A CA 1
ATOM 1490 C C . VAL A 1 200 ? -13.535 22.426 10.649 1.00 59.22 200 VAL A C 1
ATOM 1492 O O . VAL A 1 200 ? -14.695 22.609 11.015 1.00 59.22 200 VAL A O 1
ATOM 1495 N N . ARG A 1 201 ? -12.674 23.445 10.512 1.00 53.75 201 ARG A N 1
ATOM 1496 C CA . ARG A 1 201 ? -13.037 24.848 10.780 1.00 53.75 201 ARG A CA 1
ATOM 1497 C C . ARG A 1 201 ? -14.056 25.390 9.774 1.00 53.75 201 ARG A C 1
ATOM 1499 O O . ARG A 1 201 ? -14.954 26.121 10.185 1.00 53.75 201 ARG A O 1
ATOM 1506 N N . SER A 1 202 ? -13.955 25.019 8.495 1.00 48.03 202 SER A N 1
ATOM 1507 C CA . SER A 1 202 ? -14.944 25.394 7.471 1.00 48.03 202 SER A CA 1
ATOM 1508 C C . SER A 1 202 ? -16.318 24.767 7.733 1.00 48.03 202 SER A C 1
ATOM 1510 O O . SER A 1 202 ? -17.320 25.471 7.645 1.00 48.03 202 SER A O 1
ATOM 1512 N N . CYS A 1 203 ? -16.379 23.500 8.166 1.00 44.97 203 CYS A N 1
ATOM 1513 C CA . CYS A 1 203 ? -17.647 22.857 8.542 1.00 44.97 203 CYS A CA 1
ATOM 1514 C C . CYS A 1 203 ? -18.352 23.565 9.719 1.00 44.97 203 CYS A C 1
ATOM 1516 O O . CYS A 1 203 ? -19.575 23.697 9.719 1.00 44.97 203 CYS A O 1
ATOM 1518 N N . GLY A 1 204 ? -17.596 24.061 10.708 1.00 34.78 204 GLY A N 1
ATOM 1519 C CA . GLY A 1 204 ? -18.151 24.805 11.849 1.00 34.78 204 GLY A CA 1
ATOM 1520 C C . GLY A 1 204 ? -18.667 26.210 11.502 1.00 34.78 204 GLY A C 1
ATOM 1521 O O . GLY A 1 204 ? -19.619 26.685 12.120 1.00 34.78 204 GLY A O 1
ATOM 1522 N N . ALA A 1 205 ? -18.080 26.872 10.500 1.00 33.41 205 ALA A N 1
ATOM 1523 C CA . ALA A 1 205 ? -18.505 28.201 10.052 1.00 33.41 205 ALA A CA 1
ATOM 1524 C C . ALA A 1 205 ? -19.809 28.159 9.228 1.00 33.41 205 ALA A C 1
ATOM 1526 O O . ALA A 1 205 ? -20.687 29.004 9.423 1.00 33.41 205 ALA A O 1
ATOM 1527 N N . ASP A 1 206 ? -19.979 27.144 8.375 1.00 31.92 206 ASP A N 1
ATOM 1528 C CA . ASP A 1 206 ? -21.188 26.971 7.556 1.00 31.92 206 ASP A CA 1
ATOM 1529 C C . ASP A 1 206 ? -22.421 26.553 8.377 1.00 31.92 206 ASP A C 1
ATOM 1531 O O . ASP A 1 206 ? -23.552 26.894 8.016 1.00 31.92 206 ASP A O 1
ATOM 1535 N N . ALA A 1 207 ? -22.220 25.870 9.511 1.00 35.00 207 ALA A N 1
ATOM 1536 C CA . ALA A 1 207 ? -23.283 25.578 10.473 1.00 35.00 207 ALA A CA 1
ATOM 1537 C C . ALA A 1 207 ? -23.771 26.848 11.204 1.00 35.00 207 ALA A C 1
ATOM 1539 O O . ALA A 1 207 ? -24.970 27.014 11.427 1.00 35.00 207 ALA A O 1
ATOM 1540 N N . GLY A 1 208 ? -22.868 27.789 11.515 1.00 29.20 208 GLY A N 1
ATOM 1541 C CA . GLY A 1 208 ? -23.208 29.063 12.165 1.00 29.20 208 GLY A CA 1
ATOM 1542 C C . GLY A 1 208 ? -23.905 30.074 11.244 1.00 29.20 208 GLY A C 1
ATOM 1543 O O . GLY A 1 208 ? -24.757 30.841 11.694 1.00 29.20 208 GLY A O 1
ATOM 1544 N N . ALA A 1 209 ? -23.604 30.054 9.942 1.00 31.89 209 ALA A N 1
ATOM 1545 C CA . ALA A 1 209 ? -24.178 30.992 8.975 1.00 31.89 209 ALA A CA 1
ATOM 1546 C C . ALA A 1 209 ? -25.672 30.742 8.677 1.00 31.89 209 ALA A C 1
ATOM 1548 O O . ALA A 1 209 ? -26.390 31.676 8.321 1.00 31.89 209 ALA A O 1
ATOM 1549 N N . ARG A 1 210 ? -26.176 29.513 8.869 1.00 35.16 210 ARG A N 1
ATOM 1550 C CA . ARG A 1 210 ? -27.606 29.188 8.678 1.00 35.16 210 ARG A CA 1
ATOM 1551 C C . ARG A 1 210 ? -28.485 29.497 9.895 1.00 35.16 210 ARG A C 1
ATOM 1553 O O . ARG A 1 210 ? -29.704 29.444 9.774 1.00 35.16 210 ARG A O 1
ATOM 1560 N N . GLY A 1 211 ? -27.890 29.847 11.038 1.00 30.42 211 GLY A N 1
ATOM 1561 C CA . GLY A 1 211 ? -28.608 30.206 12.269 1.00 30.42 211 GLY A CA 1
ATOM 1562 C C . GLY A 1 211 ? -28.834 31.708 12.479 1.00 30.42 211 GLY A C 1
ATOM 1563 O O . GLY A 1 211 ? -29.514 32.086 13.427 1.00 30.42 211 GLY A O 1
ATOM 1564 N N . SER A 1 212 ? -28.286 32.578 11.623 1.00 31.36 212 SER A N 1
ATOM 1565 C CA . SER A 1 212 ? -28.300 34.034 11.835 1.00 31.36 212 SER A CA 1
ATOM 1566 C C . SER A 1 212 ? -28.954 34.792 10.679 1.00 31.36 212 SER A C 1
ATOM 1568 O O . SER A 1 212 ? -28.331 35.612 10.012 1.00 31.36 212 SER A O 1
ATOM 1570 N N . MET A 1 213 ? -30.234 34.524 10.425 1.00 32.78 213 MET A N 1
ATOM 1571 C CA . MET A 1 213 ? -31.113 35.468 9.724 1.00 32.78 213 MET A CA 1
ATOM 1572 C C . MET A 1 213 ? -32.540 35.366 10.267 1.00 32.78 213 MET A C 1
ATOM 1574 O O . MET A 1 213 ? -33.427 34.846 9.605 1.00 32.78 213 MET A O 1
ATOM 1578 N N . ALA A 1 214 ? -32.749 35.857 11.489 1.00 34.09 214 ALA A N 1
ATOM 1579 C CA . ALA A 1 214 ? -33.985 36.509 11.931 1.00 34.09 214 ALA A CA 1
ATOM 1580 C C . ALA A 1 214 ? -33.833 36.937 13.397 1.00 34.09 214 ALA A C 1
ATOM 1582 O O . ALA A 1 214 ? -33.796 36.096 14.288 1.00 34.09 214 ALA A O 1
ATOM 1583 N N . THR A 1 215 ? -33.749 38.241 13.659 1.00 28.69 215 THR A N 1
ATOM 1584 C CA . THR A 1 215 ? -34.685 38.974 14.536 1.00 28.69 215 THR A CA 1
ATOM 1585 C C . THR A 1 215 ? -34.207 40.412 14.723 1.00 28.69 215 THR A C 1
ATOM 1587 O O . THR A 1 215 ? -33.088 40.701 15.136 1.00 28.69 215 THR A O 1
ATOM 1590 N N . THR A 1 216 ? -35.093 41.3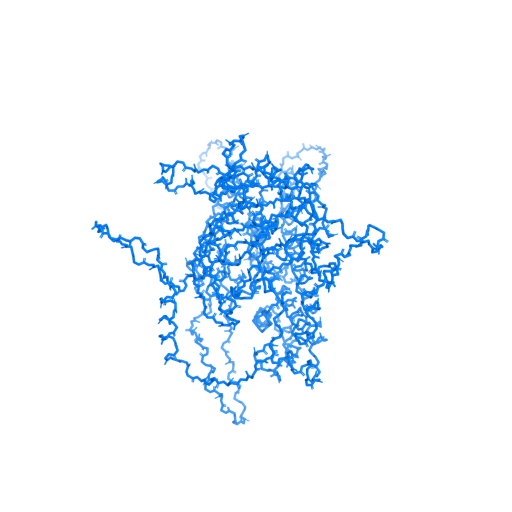29 14.357 1.00 31.25 216 THR A N 1
ATOM 1591 C CA . THR A 1 216 ? -35.020 42.767 14.597 1.00 31.25 216 THR A CA 1
ATOM 1592 C C . THR A 1 216 ? -35.223 43.097 16.079 1.00 31.25 216 THR A C 1
ATOM 1594 O O . THR A 1 216 ? -35.922 42.388 16.795 1.00 31.25 216 THR A O 1
ATOM 1597 N N . ALA A 1 217 ? -34.621 44.208 16.498 1.00 32.03 217 ALA A N 1
ATOM 1598 C CA . ALA A 1 217 ? -34.537 44.736 17.857 1.00 32.03 217 ALA A CA 1
ATOM 1599 C C . ALA A 1 217 ? -35.867 44.943 18.620 1.00 32.03 217 ALA A C 1
ATOM 1601 O O . ALA A 1 217 ? -36.849 45.410 18.047 1.00 32.03 217 ALA A O 1
ATOM 1602 N N . ALA A 1 218 ? -35.817 44.751 19.947 1.00 26.42 218 ALA A N 1
ATOM 1603 C CA . ALA A 1 218 ? -36.601 45.471 20.964 1.00 26.42 218 ALA A CA 1
ATOM 1604 C C . ALA A 1 218 ? -35.894 45.396 22.350 1.00 26.42 218 ALA A C 1
ATOM 1606 O O . ALA A 1 218 ? -35.116 44.465 22.565 1.00 26.42 218 ALA A O 1
ATOM 1607 N N . PRO A 1 219 ? -36.093 46.371 23.267 1.00 33.72 219 PRO A N 1
ATOM 1608 C CA . PRO A 1 219 ? -35.181 46.623 24.386 1.00 33.72 219 PRO A CA 1
ATOM 1609 C C . PRO A 1 219 ? -35.559 45.946 25.719 1.00 33.72 219 PRO A C 1
ATOM 1611 O O . PRO A 1 219 ? -36.631 45.376 25.891 1.00 33.72 219 PRO A O 1
ATOM 1614 N N . ALA A 1 220 ? -34.608 46.056 26.651 1.00 36.44 220 ALA A N 1
ATOM 1615 C CA . ALA A 1 220 ? -34.488 45.427 27.963 1.00 36.44 220 ALA A CA 1
ATOM 1616 C C . ALA A 1 220 ? -35.707 45.501 28.905 1.00 36.44 220 ALA A C 1
ATOM 1618 O O . ALA A 1 220 ? -36.331 46.549 29.063 1.00 36.44 220 ALA A O 1
ATOM 1619 N N . GLY A 1 221 ? -35.921 44.407 29.651 1.00 26.05 221 GLY A N 1
ATOM 1620 C CA . GLY A 1 221 ? -36.810 44.364 30.812 1.00 26.05 221 GLY A CA 1
ATOM 1621 C C . GLY A 1 221 ? -36.916 42.986 31.480 1.00 26.05 221 GLY A C 1
ATOM 1622 O O . GLY A 1 221 ? -37.671 42.145 31.023 1.00 26.05 221 GLY A O 1
ATOM 1623 N N . ALA A 1 222 ? -36.212 42.841 32.607 1.00 26.61 222 ALA A N 1
ATOM 1624 C CA . ALA A 1 222 ? -36.561 42.070 33.810 1.00 26.61 222 ALA A CA 1
ATOM 1625 C C . ALA A 1 222 ? -36.630 40.517 33.830 1.00 26.61 222 ALA A C 1
ATOM 1627 O O . ALA A 1 222 ? -37.435 39.875 33.170 1.00 26.61 222 ALA A O 1
ATOM 1628 N N . ALA A 1 223 ? -35.898 40.017 34.838 1.00 27.19 223 ALA A N 1
ATOM 1629 C CA . ALA A 1 223 ? -36.216 38.945 35.789 1.00 27.19 223 ALA A CA 1
ATOM 1630 C C . ALA A 1 223 ? -35.964 37.472 35.415 1.00 27.19 223 ALA A C 1
ATOM 1632 O O . ALA A 1 223 ? -36.459 36.917 34.442 1.00 27.19 223 ALA A O 1
ATOM 1633 N N . ALA A 1 224 ? -35.186 36.861 36.309 1.00 34.78 224 ALA A N 1
ATOM 1634 C CA . ALA A 1 224 ? -34.787 35.471 36.373 1.00 34.78 224 ALA A CA 1
ATOM 1635 C C . ALA A 1 224 ? -35.969 34.514 36.581 1.00 34.78 224 ALA A C 1
ATOM 1637 O O . ALA A 1 224 ? -36.863 34.784 37.381 1.00 34.78 224 ALA A O 1
ATOM 1638 N N . HIS A 1 225 ? -35.884 33.347 35.944 1.00 26.69 225 HIS A N 1
ATOM 1639 C CA . HIS A 1 225 ? -36.471 32.117 36.454 1.00 26.69 225 HIS A CA 1
ATOM 1640 C C . HIS A 1 225 ? -35.585 30.933 36.054 1.00 26.69 225 HIS A C 1
ATOM 1642 O O . HIS A 1 225 ? -35.417 30.629 34.875 1.00 26.69 225 HIS A O 1
ATOM 1648 N N . GLU A 1 226 ? -34.988 30.305 37.065 1.00 34.16 226 GLU A N 1
ATOM 1649 C CA . GLU A 1 226 ? -34.332 29.004 36.981 1.00 34.16 226 GLU A CA 1
ATOM 1650 C C . GLU A 1 226 ? -35.377 27.897 36.764 1.00 34.16 226 GLU A C 1
ATOM 1652 O O . GLU A 1 226 ? -36.453 27.931 37.370 1.00 34.16 226 GLU A O 1
ATOM 1657 N N . GLY A 1 227 ? -35.037 26.906 35.932 1.00 33.44 227 GLY A N 1
ATOM 1658 C CA . GLY A 1 227 ? -35.760 25.634 35.810 1.00 33.44 227 GLY A CA 1
ATOM 1659 C C . GLY A 1 227 ? -35.992 25.167 34.366 1.00 33.44 227 GLY A C 1
ATOM 1660 O O . GLY A 1 227 ? -37.001 25.514 33.761 1.00 33.44 227 GLY A O 1
ATOM 1661 N N . GLY A 1 228 ? -35.100 24.326 33.828 1.00 24.39 228 GLY A N 1
ATOM 1662 C CA . GLY A 1 228 ? -35.275 23.627 32.542 1.00 24.39 228 GLY A CA 1
ATOM 1663 C C . GLY A 1 228 ? -34.146 22.615 32.273 1.00 24.39 228 GLY A C 1
ATOM 1664 O O . GLY A 1 228 ? -33.041 22.832 32.755 1.00 24.39 228 GLY A O 1
ATOM 1665 N N . PRO A 1 229 ? -34.404 21.485 31.585 1.00 31.36 229 PRO A N 1
ATOM 1666 C CA . PRO A 1 229 ? -33.816 20.184 31.909 1.00 31.36 229 PRO A CA 1
ATOM 1667 C C . PRO A 1 229 ? -32.391 19.980 31.374 1.00 31.36 229 PRO A C 1
ATOM 1669 O O . PRO A 1 229 ? -32.131 20.070 30.173 1.00 31.36 229 PRO A O 1
ATOM 1672 N N . GLU A 1 230 ? -31.484 19.579 32.263 1.00 31.41 230 GLU A N 1
ATOM 1673 C CA . GLU A 1 230 ? -30.175 19.013 31.926 1.00 31.41 230 GLU A CA 1
ATOM 1674 C C . GLU A 1 230 ? -30.343 17.605 31.324 1.00 31.41 230 GLU A C 1
ATOM 1676 O O . GLU A 1 230 ? -30.203 16.590 31.999 1.00 31.41 230 GLU A O 1
ATOM 1681 N N . GLY A 1 231 ? -30.708 17.532 30.042 1.00 30.25 231 GLY A N 1
ATOM 1682 C CA . GLY A 1 231 ? -30.847 16.251 29.331 1.00 30.25 231 GLY A CA 1
ATOM 1683 C C . GLY A 1 231 ? -30.530 16.274 27.833 1.00 30.25 231 GLY A C 1
ATOM 1684 O O . GLY A 1 231 ? -30.450 15.214 27.222 1.00 30.25 231 GLY A O 1
ATOM 1685 N N . GLY A 1 232 ? -30.326 17.449 27.223 1.00 29.55 232 GLY A N 1
ATOM 1686 C CA . GLY A 1 232 ? -30.169 17.586 25.763 1.00 29.55 232 GLY A CA 1
ATOM 1687 C C . GLY A 1 232 ? -28.736 17.755 25.236 1.00 29.55 232 GLY A C 1
ATOM 1688 O O . GLY A 1 232 ? -28.515 17.609 24.039 1.00 29.55 232 GLY A O 1
ATOM 1689 N N . GLY A 1 233 ? -27.751 18.059 26.091 1.00 30.00 233 GLY A N 1
ATOM 1690 C CA . GLY A 1 233 ? -26.407 18.472 25.645 1.00 30.00 233 GLY A CA 1
ATOM 1691 C C . GLY A 1 233 ? -25.431 17.336 25.307 1.00 30.00 233 GLY A C 1
ATOM 1692 O O . GLY A 1 233 ? -24.517 17.526 24.510 1.00 30.00 233 GLY A O 1
ATOM 1693 N N . MET A 1 234 ? -25.619 16.143 25.881 1.00 34.00 234 MET A N 1
ATOM 1694 C CA . MET A 1 234 ? -24.652 15.038 25.759 1.00 34.00 234 MET A CA 1
ATOM 1695 C C . MET A 1 234 ? -24.705 14.307 24.411 1.00 34.00 234 MET A C 1
ATOM 1697 O O . MET A 1 234 ? -23.668 13.866 23.929 1.00 34.00 234 MET A O 1
ATOM 1701 N N . GLY A 1 235 ? -25.876 14.200 23.773 1.00 39.66 235 GLY A N 1
ATOM 1702 C CA . GLY A 1 235 ? -25.993 13.579 22.446 1.00 39.66 235 GLY A CA 1
ATOM 1703 C C . GLY A 1 235 ? -25.315 14.409 21.352 1.00 39.66 235 GLY A C 1
ATOM 1704 O O . GLY A 1 235 ? -24.584 13.872 20.525 1.00 39.66 235 GLY A O 1
ATOM 1705 N N . ALA A 1 236 ? -25.475 15.734 21.394 1.00 42.78 236 ALA A N 1
ATOM 1706 C CA . ALA A 1 236 ? -24.931 16.649 20.391 1.00 42.78 236 ALA A CA 1
ATOM 1707 C C . ALA A 1 236 ? -23.390 16.621 20.303 1.00 42.78 236 ALA A C 1
ATOM 1709 O O . ALA A 1 236 ? -22.840 16.713 19.207 1.00 42.78 236 ALA A O 1
ATOM 1710 N N . ALA A 1 237 ? -22.689 16.426 21.429 1.00 42.56 237 ALA A N 1
ATOM 1711 C CA . ALA A 1 237 ? -21.225 16.332 21.463 1.00 42.56 237 ALA A CA 1
ATOM 1712 C C . ALA A 1 237 ? -20.686 15.069 20.753 1.00 42.56 237 ALA A C 1
ATOM 1714 O O . ALA A 1 237 ? -19.763 15.185 19.950 1.00 42.56 237 ALA A O 1
ATOM 1715 N N . ALA A 1 238 ? -21.321 13.900 20.948 1.00 45.62 238 ALA A N 1
ATOM 1716 C CA . ALA A 1 238 ? -21.026 12.655 20.204 1.00 45.62 238 ALA A CA 1
ATOM 1717 C C . ALA A 1 238 ? -21.087 12.873 18.701 1.00 45.62 238 ALA A C 1
ATOM 1719 O O . ALA A 1 238 ? -20.242 12.404 17.937 1.00 45.62 238 ALA A O 1
ATOM 1720 N N . HIS A 1 239 ? -22.165 13.532 18.286 1.00 52.59 239 HIS A N 1
ATOM 1721 C CA . HIS A 1 239 ? -22.520 13.690 16.890 1.00 52.59 239 HIS A CA 1
ATOM 1722 C C . HIS A 1 239 ? -21.600 14.692 16.197 1.00 52.59 239 HIS A C 1
ATOM 1724 O O . HIS A 1 239 ? -21.121 14.402 15.100 1.00 52.59 239 HIS A O 1
ATOM 1730 N N . ALA A 1 240 ? -21.272 15.805 16.861 1.00 51.66 240 ALA A N 1
ATOM 1731 C CA . ALA A 1 240 ? -20.292 16.769 16.368 1.00 51.66 240 ALA A CA 1
ATOM 1732 C C . ALA A 1 240 ? -18.922 16.117 16.121 1.00 51.66 240 ALA A C 1
ATOM 1734 O O . ALA A 1 240 ? -18.239 16.440 15.147 1.00 51.66 240 ALA A O 1
ATOM 1735 N N . ASP A 1 241 ? -18.542 15.147 16.951 1.00 55.34 241 ASP A N 1
ATOM 1736 C CA . ASP A 1 241 ? -17.232 14.521 16.872 1.00 55.34 241 ASP A CA 1
ATOM 1737 C C . ASP A 1 241 ? -17.150 13.332 15.904 1.00 55.34 241 ASP A C 1
ATOM 1739 O O . ASP A 1 241 ? -16.161 13.172 15.186 1.00 55.34 241 ASP A O 1
ATOM 1743 N N . ALA A 1 242 ? -18.225 12.548 15.776 1.00 55.97 242 ALA A N 1
ATOM 1744 C CA . ALA A 1 242 ? -18.377 11.617 14.656 1.00 55.97 242 ALA A CA 1
ATOM 1745 C C . ALA A 1 242 ? -18.407 12.368 13.307 1.00 55.97 242 ALA A C 1
ATOM 1747 O O . ALA A 1 242 ? -17.801 11.910 12.337 1.00 55.97 242 ALA A O 1
ATOM 1748 N N . GLY A 1 243 ? -19.033 13.554 13.275 1.00 58.47 243 GLY A N 1
ATOM 1749 C CA . GLY A 1 243 ? -18.989 14.525 12.174 1.00 58.47 243 GLY A CA 1
ATOM 1750 C C . GLY A 1 243 ? -17.566 14.916 11.799 1.00 58.47 243 GLY A C 1
ATOM 1751 O O . GLY A 1 243 ? -17.157 14.790 10.644 1.00 58.47 243 GLY A O 1
ATOM 1752 N N . ARG A 1 244 ? -16.779 15.313 12.803 1.00 64.31 244 ARG A N 1
ATOM 1753 C CA . ARG A 1 244 ? -15.365 15.661 12.653 1.00 64.31 244 ARG A CA 1
ATOM 1754 C C . ARG A 1 244 ? -14.530 14.488 12.139 1.00 64.31 244 ARG A C 1
ATOM 1756 O O . ARG A 1 244 ? -13.772 14.653 11.186 1.00 64.31 244 ARG A O 1
ATOM 1763 N N . ALA A 1 245 ? -14.688 13.302 12.724 1.00 63.72 245 ALA A N 1
ATOM 1764 C CA . ALA A 1 245 ? -13.943 12.109 12.332 1.00 63.72 245 ALA A CA 1
ATOM 1765 C C . ALA A 1 245 ? -14.270 11.649 10.899 1.00 63.72 245 ALA A C 1
ATOM 1767 O O . ALA A 1 245 ? -13.361 11.224 10.182 1.00 63.72 245 ALA A O 1
ATOM 1768 N N . ALA A 1 246 ? -15.533 11.768 10.470 1.00 66.75 246 ALA A N 1
ATOM 1769 C CA . ALA A 1 246 ? -15.971 11.438 9.113 1.00 66.75 246 ALA A CA 1
ATOM 1770 C C . ALA A 1 246 ? -15.507 12.456 8.055 1.00 66.75 246 ALA A C 1
ATOM 1772 O O . ALA A 1 246 ? -15.312 12.079 6.901 1.00 66.75 246 ALA A O 1
ATOM 1773 N N . ALA A 1 247 ? -15.336 13.727 8.438 1.00 69.19 247 ALA A N 1
ATOM 1774 C CA . ALA A 1 247 ? -14.864 14.798 7.556 1.00 69.19 247 ALA A CA 1
ATOM 1775 C C . ALA A 1 247 ? -13.330 14.836 7.402 1.00 69.19 247 ALA A C 1
ATOM 1777 O O . ALA A 1 247 ? -12.811 15.433 6.459 1.00 69.19 247 ALA A O 1
ATOM 1778 N N . GLN A 1 248 ? -12.598 14.213 8.328 1.00 85.56 248 GLN A N 1
ATOM 1779 C CA . GLN A 1 248 ? -11.139 14.134 8.305 1.00 85.56 248 GLN A CA 1
ATOM 1780 C C . GLN A 1 248 ? -10.638 12.919 7.521 1.00 85.56 248 GLN A C 1
ATOM 1782 O O . GLN A 1 248 ? -11.165 11.809 7.641 1.00 85.56 248 GLN A O 1
ATOM 1787 N N . CYS A 1 249 ? -9.541 13.110 6.790 1.00 92.94 249 CYS A N 1
ATOM 1788 C CA . CYS A 1 249 ? -8.835 12.021 6.137 1.00 92.94 249 CYS A CA 1
ATOM 1789 C C . CYS A 1 249 ? -7.927 11.288 7.138 1.00 92.94 249 CYS A C 1
ATOM 1791 O O . CYS A 1 249 ? -7.134 11.912 7.846 1.00 92.94 249 CYS A O 1
ATOM 1793 N N . GLY A 1 250 ? -8.040 9.959 7.191 1.00 94.75 250 GLY A N 1
ATOM 1794 C CA . GLY A 1 250 ? -7.211 9.109 8.051 1.00 94.75 250 GLY A CA 1
ATOM 1795 C C . GLY A 1 250 ? -5.954 8.585 7.361 1.00 94.75 250 GLY A C 1
ATOM 1796 O O . GLY A 1 250 ? -5.886 8.536 6.131 1.00 94.75 250 GLY A O 1
ATOM 1797 N N . PHE A 1 251 ? -4.982 8.168 8.170 1.00 97.75 251 PHE A N 1
ATOM 1798 C CA . PHE A 1 251 ? -3.730 7.550 7.731 1.00 97.75 251 PHE A CA 1
ATOM 1799 C C . PHE A 1 251 ? -3.601 6.171 8.385 1.00 97.75 251 PHE A C 1
ATOM 1801 O O . PHE A 1 251 ? -3.559 6.078 9.605 1.00 97.75 251 PHE A O 1
ATOM 1808 N N . TYR A 1 252 ? -3.567 5.094 7.606 1.00 98.19 252 TYR A N 1
ATOM 1809 C CA . TYR A 1 252 ? -3.672 3.727 8.125 1.00 98.19 252 TYR A CA 1
ATOM 1810 C C . TYR A 1 252 ? -2.553 2.843 7.579 1.00 98.19 252 TYR A C 1
ATOM 1812 O O . TYR A 1 252 ? -2.189 2.958 6.414 1.00 98.19 252 TYR A O 1
ATOM 1820 N N . GLY A 1 253 ? -2.029 1.944 8.409 1.00 97.50 253 GLY A N 1
ATOM 1821 C CA . GLY A 1 253 ? -1.118 0.888 7.964 1.00 97.50 253 GLY A CA 1
ATOM 1822 C C . GLY A 1 253 ? -1.910 -0.310 7.450 1.00 97.50 253 GLY A C 1
ATOM 1823 O O . GLY A 1 253 ? -3.092 -0.458 7.761 1.00 97.50 253 GLY A O 1
ATOM 1824 N N . MET A 1 254 ? -1.280 -1.185 6.675 1.00 97.81 254 MET A N 1
ATOM 1825 C CA . MET A 1 254 ? -1.886 -2.462 6.276 1.00 97.81 254 MET A CA 1
ATOM 1826 C C . MET A 1 254 ? -0.953 -3.659 6.396 1.00 97.81 254 MET A C 1
ATOM 1828 O O . MET A 1 254 ? -1.364 -4.760 6.042 1.00 97.81 254 MET A O 1
ATOM 1832 N N . ASP A 1 255 ? 0.272 -3.470 6.887 1.00 95.94 255 ASP A N 1
ATOM 1833 C CA . ASP A 1 255 ? 1.268 -4.531 6.947 1.00 95.94 255 ASP A CA 1
ATOM 1834 C C . ASP A 1 255 ? 1.111 -5.464 8.152 1.00 95.94 255 ASP A C 1
ATOM 1836 O O . ASP A 1 255 ? 0.521 -5.121 9.177 1.00 95.94 255 ASP A O 1
ATOM 1840 N N . VAL A 1 256 ? 1.649 -6.674 8.003 1.00 95.50 256 VAL A N 1
ATOM 1841 C CA . VAL A 1 256 ? 1.395 -7.819 8.885 1.00 95.50 256 VAL A CA 1
ATOM 1842 C C . VAL A 1 256 ? 2.540 -8.098 9.863 1.00 95.50 256 VAL A C 1
ATOM 1844 O O . VAL A 1 256 ? 2.433 -8.965 10.722 1.00 95.50 256 VAL A O 1
ATOM 1847 N N . TYR A 1 257 ? 3.670 -7.409 9.742 1.00 90.88 257 TYR A N 1
ATOM 1848 C CA . TYR A 1 257 ? 4.906 -7.828 10.405 1.00 90.88 257 TYR A CA 1
ATOM 1849 C C . TYR A 1 257 ? 4.989 -7.481 11.902 1.00 90.88 257 TYR A C 1
ATOM 1851 O O . TYR A 1 257 ? 5.751 -8.099 12.645 1.00 90.88 257 TYR A O 1
ATOM 1859 N N . SER A 1 258 ? 4.225 -6.501 12.378 1.00 91.50 258 SER A N 1
ATOM 1860 C CA . SER A 1 258 ? 4.314 -5.954 13.742 1.00 91.50 258 SER A CA 1
ATOM 1861 C C . SER A 1 258 ? 3.645 -6.829 14.819 1.00 91.50 258 SER A C 1
ATOM 1863 O O . SER A 1 258 ? 2.813 -6.346 15.586 1.00 91.50 258 SER A O 1
ATOM 1865 N N . LEU A 1 259 ? 4.028 -8.110 14.924 1.00 94.12 259 LEU A N 1
ATOM 1866 C CA . LEU A 1 259 ? 3.437 -9.088 15.855 1.00 94.12 259 LEU A CA 1
ATOM 1867 C C . LEU A 1 259 ? 3.378 -8.576 17.307 1.00 94.12 259 LEU A C 1
ATOM 1869 O O . LEU A 1 259 ? 2.296 -8.385 17.863 1.00 94.12 259 LEU A O 1
ATOM 1873 N N . HIS A 1 260 ? 4.539 -8.352 17.926 1.00 92.62 260 HIS A N 1
ATOM 1874 C CA . HIS A 1 260 ? 4.620 -8.018 19.351 1.00 92.62 260 HIS A CA 1
ATOM 1875 C C . HIS A 1 260 ? 4.133 -6.595 19.646 1.00 92.62 260 HIS A C 1
ATOM 1877 O O . HIS A 1 260 ? 3.414 -6.385 20.621 1.00 92.62 260 HIS A O 1
ATOM 1883 N N . ALA A 1 261 ? 4.451 -5.629 18.777 1.00 92.19 261 ALA A N 1
ATOM 1884 C CA . ALA A 1 261 ? 3.979 -4.251 18.920 1.00 92.19 261 ALA A CA 1
ATOM 1885 C C . ALA A 1 261 ? 2.443 -4.164 18.852 1.00 92.19 261 ALA A C 1
ATOM 1887 O O . ALA A 1 261 ? 1.825 -3.474 19.664 1.00 92.19 261 ALA A O 1
ATOM 1888 N N . SER A 1 262 ? 1.817 -4.926 17.948 1.00 95.69 262 SER A N 1
ATOM 1889 C CA . SER A 1 262 ? 0.357 -5.004 17.846 1.00 95.69 262 SER A CA 1
ATOM 1890 C C . SER A 1 262 ? -0.267 -5.730 19.040 1.00 95.69 262 SER A C 1
ATOM 1892 O O . SER A 1 262 ? -1.300 -5.298 19.553 1.00 95.69 262 SER A O 1
ATOM 1894 N N . ALA A 1 263 ? 0.363 -6.802 19.534 1.00 96.38 263 ALA A N 1
ATOM 1895 C CA . ALA A 1 263 ? -0.095 -7.497 20.736 1.00 96.38 263 ALA A CA 1
ATOM 1896 C C . ALA A 1 263 ? -0.109 -6.562 21.955 1.00 96.38 263 ALA A C 1
ATOM 1898 O O . ALA A 1 263 ? -1.123 -6.480 22.650 1.00 96.38 263 ALA A O 1
ATOM 1899 N N . GLU A 1 264 ? 0.962 -5.794 22.164 1.00 93.62 264 GLU A N 1
ATOM 1900 C CA . GLU A 1 264 ? 1.025 -4.818 23.254 1.00 93.62 264 GLU A CA 1
ATOM 1901 C C . GLU A 1 264 ? 0.015 -3.681 23.062 1.00 93.62 264 GLU A C 1
ATOM 1903 O O . GLU A 1 264 ? -0.616 -3.252 24.025 1.00 93.62 264 GLU A O 1
ATOM 1908 N N . ALA A 1 265 ? -0.221 -3.224 21.827 1.00 92.31 265 ALA A N 1
ATOM 1909 C CA . ALA A 1 265 ? -1.244 -2.217 21.549 1.00 92.31 265 ALA A CA 1
ATOM 1910 C C . ALA A 1 265 ? -2.660 -2.679 21.925 1.00 92.31 265 ALA A C 1
ATOM 1912 O O . ALA A 1 265 ? -3.416 -1.914 22.531 1.00 92.31 265 ALA A O 1
ATOM 1913 N N . VAL A 1 266 ? -2.997 -3.940 21.633 1.00 95.38 266 VAL A N 1
ATOM 1914 C CA . VAL A 1 266 ? -4.262 -4.562 22.054 1.00 95.38 266 VAL A CA 1
ATOM 1915 C C . VAL A 1 266 ? -4.365 -4.607 23.578 1.00 95.38 266 VAL A C 1
ATOM 1917 O O . VAL A 1 266 ? -5.378 -4.187 24.139 1.00 95.38 266 VAL A O 1
ATOM 1920 N N . LEU A 1 267 ? -3.327 -5.110 24.255 1.00 95.12 267 LEU A N 1
ATOM 1921 C CA . LEU A 1 267 ? -3.341 -5.267 25.711 1.00 95.12 267 LEU A CA 1
ATOM 1922 C C . LEU A 1 267 ? -3.412 -3.924 26.429 1.00 95.12 267 LEU A C 1
ATOM 1924 O O . LEU A 1 267 ? -4.208 -3.778 27.352 1.00 95.12 267 LEU A O 1
ATOM 1928 N N . ARG A 1 268 ? -2.642 -2.933 25.979 1.00 88.81 268 ARG A N 1
ATOM 1929 C CA . ARG A 1 268 ? -2.659 -1.569 26.514 1.00 88.81 268 ARG A CA 1
ATOM 1930 C C . ARG A 1 268 ? -4.059 -0.965 26.485 1.00 88.81 268 ARG A C 1
ATOM 1932 O O . ARG A 1 268 ? -4.517 -0.482 27.513 1.00 88.81 268 ARG A O 1
ATOM 1939 N N . TYR A 1 269 ? -4.753 -1.046 25.350 1.00 87.25 269 TYR A N 1
ATOM 1940 C CA . TYR A 1 269 ? -6.111 -0.512 25.241 1.00 87.25 269 TYR A CA 1
ATOM 1941 C C . TYR A 1 269 ? -7.103 -1.268 26.137 1.00 87.25 269 TYR A C 1
ATOM 1943 O O . TYR A 1 269 ? -7.856 -0.659 26.894 1.00 87.25 269 TYR A O 1
ATOM 1951 N N . LEU A 1 270 ? -7.079 -2.606 26.111 1.00 90.62 270 LEU A N 1
ATOM 1952 C CA . LEU A 1 270 ? -7.999 -3.404 26.924 1.00 90.62 270 LEU A CA 1
ATOM 1953 C C . LEU A 1 270 ? -7.760 -3.227 28.428 1.00 90.62 270 LEU A C 1
ATOM 1955 O O . LEU A 1 270 ? -8.727 -3.195 29.178 1.00 90.62 270 LEU A O 1
ATOM 1959 N N . ARG A 1 271 ? -6.509 -3.099 28.891 1.00 91.12 271 ARG A N 1
ATOM 1960 C CA . ARG A 1 271 ? -6.196 -2.900 30.321 1.00 91.12 271 ARG A CA 1
ATOM 1961 C C . ARG A 1 271 ? -6.869 -1.652 30.893 1.00 91.12 271 ARG A C 1
ATOM 1963 O O . ARG A 1 271 ? -7.207 -1.651 32.069 1.00 91.12 271 ARG A O 1
ATOM 1970 N N . GLU A 1 272 ? -7.080 -0.628 30.074 1.00 82.38 272 GLU A N 1
ATOM 1971 C CA . GLU A 1 272 ? -7.752 0.603 30.485 1.00 82.38 272 GLU A CA 1
ATOM 1972 C C . GLU A 1 272 ? -9.278 0.468 30.464 1.00 82.38 272 GLU A C 1
ATOM 1974 O O . GLU A 1 272 ? -9.943 0.813 31.439 1.00 82.38 272 GLU A O 1
ATOM 1979 N N . ILE A 1 273 ? -9.841 -0.030 29.359 1.00 83.62 273 ILE A N 1
ATOM 1980 C CA . ILE A 1 273 ? -11.291 0.052 29.122 1.00 83.62 273 ILE A CA 1
ATOM 1981 C C . ILE A 1 273 ? -12.069 -1.222 29.489 1.00 83.62 273 ILE A C 1
ATOM 1983 O O . ILE A 1 273 ? -13.268 -1.157 29.747 1.00 83.62 273 ILE A O 1
ATOM 1987 N N . ASP A 1 274 ? -11.412 -2.383 29.504 1.00 88.56 274 ASP A N 1
ATOM 1988 C CA . ASP A 1 274 ? -12.000 -3.684 29.844 1.00 88.56 274 ASP A CA 1
ATOM 1989 C C . ASP A 1 274 ? -10.922 -4.632 30.421 1.00 88.56 274 ASP A C 1
ATOM 1991 O O . ASP A 1 274 ? -10.440 -5.550 29.739 1.00 88.56 274 ASP A O 1
ATOM 1995 N N . PRO A 1 275 ? -10.528 -4.445 31.699 1.00 92.00 275 PRO A N 1
ATOM 1996 C CA . PRO A 1 275 ? -9.480 -5.248 32.334 1.00 92.00 275 PRO A CA 1
ATOM 1997 C C . PRO A 1 275 ? -9.783 -6.753 32.355 1.00 92.00 275 PRO A C 1
ATOM 1999 O O . PRO A 1 275 ? -8.874 -7.584 32.430 1.00 92.00 275 PRO A O 1
ATOM 2002 N N . GLN A 1 276 ? -11.063 -7.138 32.301 1.00 93.50 276 GLN A N 1
ATOM 2003 C CA . GLN A 1 276 ? -11.450 -8.543 32.226 1.00 93.50 276 GLN A CA 1
ATOM 2004 C C . GLN A 1 276 ? -11.130 -9.126 30.847 1.00 93.50 276 GLN A C 1
ATOM 2006 O O . GLN A 1 276 ? -10.538 -10.207 30.776 1.00 93.50 276 GLN A O 1
ATOM 2011 N N . ALA A 1 277 ? -11.478 -8.429 29.763 1.00 93.62 277 ALA A N 1
ATOM 2012 C CA . ALA A 1 277 ? -11.073 -8.826 28.419 1.00 93.62 277 ALA A CA 1
ATOM 2013 C C . ALA A 1 277 ? -9.548 -8.806 28.265 1.00 93.62 277 ALA A C 1
ATOM 2015 O O . ALA A 1 277 ? -9.003 -9.728 27.656 1.00 93.62 277 ALA A O 1
ATOM 2016 N N . ALA A 1 278 ? -8.861 -7.834 28.876 1.00 95.81 278 ALA A N 1
ATOM 2017 C CA . ALA A 1 278 ? -7.403 -7.765 28.885 1.00 95.81 278 ALA A CA 1
ATOM 2018 C C . ALA A 1 278 ? -6.779 -9.055 29.430 1.00 95.81 278 ALA A C 1
ATOM 2020 O O . ALA A 1 278 ? -5.988 -9.676 28.729 1.00 95.81 278 ALA A O 1
ATOM 2021 N N . ARG A 1 279 ? -7.209 -9.531 30.611 1.00 97.31 279 ARG A N 1
ATOM 2022 C CA . ARG A 1 279 ? -6.721 -10.797 31.198 1.00 97.31 279 ARG A CA 1
ATOM 2023 C C . ARG A 1 279 ? -6.946 -12.001 30.282 1.00 97.31 279 ARG A C 1
ATOM 2025 O O . ARG A 1 279 ? -6.091 -12.878 30.180 1.00 97.31 279 ARG A O 1
ATOM 2032 N N . VAL A 1 280 ? -8.100 -12.057 29.618 1.00 97.25 280 VAL A N 1
ATOM 2033 C CA . VAL A 1 280 ? -8.452 -13.159 28.710 1.00 97.25 280 VAL A CA 1
ATOM 2034 C C . VAL A 1 280 ? -7.590 -13.144 27.444 1.00 97.25 280 VAL A C 1
ATOM 2036 O O . VAL A 1 280 ? -7.156 -14.202 26.986 1.00 97.25 280 VAL A O 1
ATOM 2039 N N . VAL A 1 281 ? -7.352 -11.969 26.860 1.00 97.94 281 VAL A N 1
ATOM 2040 C CA . VAL A 1 281 ? -6.509 -11.813 25.666 1.00 97.94 281 VAL A CA 1
ATOM 2041 C C . VAL A 1 281 ? -5.036 -12.024 26.011 1.00 97.94 281 VAL A C 1
ATOM 2043 O O . VAL A 1 281 ? -4.357 -12.771 25.314 1.00 97.94 281 VAL A O 1
ATOM 2046 N N . GLU A 1 282 ? -4.569 -11.466 27.126 1.00 97.75 282 GLU A N 1
ATOM 2047 C CA . GLU A 1 282 ? -3.207 -11.640 27.635 1.00 97.75 282 GLU A CA 1
ATOM 2048 C C . GLU A 1 282 ? -2.885 -13.116 27.849 1.00 97.75 282 GLU A C 1
ATOM 2050 O O . GLU A 1 282 ? -1.900 -13.608 27.308 1.00 97.75 282 GLU A O 1
ATOM 2055 N N . ALA A 1 283 ? -3.761 -13.868 28.524 1.00 97.12 283 ALA A N 1
ATOM 2056 C CA . ALA A 1 283 ? -3.576 -15.305 28.724 1.00 97.12 283 ALA A CA 1
ATOM 2057 C C . ALA A 1 283 ? -3.415 -16.091 27.408 1.00 97.12 283 ALA A C 1
ATOM 2059 O O . ALA A 1 283 ? -2.762 -17.132 27.393 1.00 97.12 283 ALA A O 1
ATOM 2060 N N . ARG A 1 284 ? -3.990 -15.606 26.300 1.00 97.12 284 ARG A N 1
ATOM 2061 C CA . ARG A 1 284 ? -3.832 -16.214 24.969 1.00 97.12 284 ARG A CA 1
ATOM 2062 C C . ARG A 1 284 ? -2.529 -15.781 24.298 1.00 97.12 284 ARG A C 1
ATOM 2064 O O . ARG A 1 284 ? -1.864 -16.615 23.691 1.00 97.12 284 ARG A O 1
ATOM 2071 N N . TYR A 1 285 ? -2.144 -14.513 24.427 1.00 96.75 285 TYR A N 1
ATOM 2072 C CA . TYR A 1 285 ? -0.886 -13.998 23.876 1.00 96.75 285 TYR A CA 1
ATOM 2073 C C . TYR A 1 285 ? 0.357 -14.519 24.601 1.00 96.75 285 TYR A C 1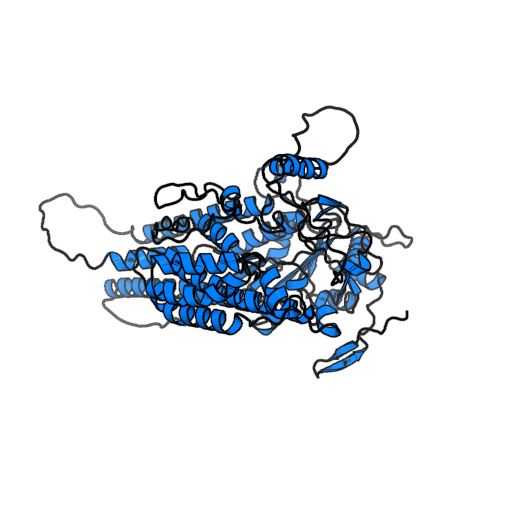
ATOM 2075 O O . TYR A 1 285 ? 1.384 -14.677 23.948 1.00 96.75 285 TYR A O 1
ATOM 2083 N N . ARG A 1 286 ? 0.248 -14.929 25.873 1.00 94.25 286 ARG A N 1
ATOM 2084 C CA . ARG A 1 286 ? 1.334 -15.605 26.616 1.00 94.25 286 ARG A CA 1
ATOM 2085 C C . ARG A 1 286 ? 1.872 -16.875 25.950 1.00 94.25 286 ARG A C 1
ATOM 2087 O O . ARG A 1 286 ? 2.936 -17.362 26.315 1.00 94.25 286 ARG A O 1
ATOM 2094 N N . CYS A 1 287 ? 1.182 -17.414 24.942 1.00 92.56 287 CYS A N 1
ATOM 2095 C CA . CYS A 1 287 ? 1.745 -18.452 24.078 1.00 92.56 287 CYS A CA 1
ATOM 2096 C C . CYS A 1 287 ? 3.095 -18.040 23.454 1.00 92.56 287 CYS A C 1
ATOM 2098 O O . CYS A 1 287 ? 3.961 -18.896 23.263 1.00 92.56 287 CYS A O 1
ATOM 2100 N N . PHE A 1 288 ? 3.292 -16.745 23.177 1.00 93.44 288 PHE A N 1
ATOM 2101 C CA . PHE A 1 288 ? 4.532 -16.213 22.615 1.00 93.44 288 PHE A CA 1
ATOM 2102 C C . PHE A 1 288 ? 5.682 -16.110 23.625 1.00 93.44 288 PHE A C 1
ATOM 2104 O O . PHE A 1 288 ? 6.831 -16.134 23.199 1.00 93.44 288 PHE A O 1
ATOM 2111 N N . ASP A 1 289 ? 5.416 -16.079 24.937 1.00 89.75 289 ASP A N 1
ATOM 2112 C CA . ASP A 1 289 ? 6.433 -15.823 25.976 1.00 89.75 289 ASP A CA 1
ATOM 2113 C C . ASP A 1 289 ? 7.616 -16.801 25.906 1.00 89.75 289 ASP A C 1
ATOM 2115 O O . ASP A 1 289 ? 8.765 -16.434 26.142 1.00 89.75 289 ASP A O 1
ATOM 2119 N N . ARG A 1 290 ? 7.354 -18.053 25.519 1.00 85.38 290 ARG A N 1
ATOM 2120 C CA . ARG A 1 290 ? 8.381 -19.101 25.374 1.00 85.38 290 ARG A CA 1
ATOM 2121 C C . ARG A 1 290 ? 9.263 -18.961 24.125 1.00 85.38 290 ARG A C 1
ATOM 2123 O O . ARG A 1 290 ? 10.185 -19.753 23.960 1.00 85.38 290 ARG A O 1
ATOM 2130 N N . HIS A 1 291 ? 8.942 -18.035 23.223 1.00 84.81 291 HIS A N 1
ATOM 2131 C CA . HIS A 1 291 ? 9.620 -17.843 21.937 1.00 84.81 291 HIS A CA 1
ATOM 2132 C C . HIS A 1 291 ? 10.455 -16.553 21.880 1.00 84.81 291 HIS A C 1
ATOM 2134 O O . HIS A 1 291 ? 11.172 -16.351 20.905 1.00 84.81 291 HIS A O 1
ATOM 2140 N N . GLY A 1 292 ? 10.401 -15.718 22.924 1.00 80.75 292 GLY A N 1
ATOM 2141 C CA . GLY A 1 292 ? 11.103 -14.437 22.981 1.00 80.75 292 GLY A CA 1
ATOM 2142 C C . GLY A 1 292 ? 10.346 -13.291 22.299 1.00 80.75 292 GLY A C 1
ATOM 2143 O O . GLY A 1 292 ? 9.187 -13.428 21.911 1.00 80.75 292 GLY A O 1
ATOM 2144 N N . ALA A 1 293 ? 11.008 -12.136 22.199 1.00 78.56 293 ALA A N 1
ATOM 2145 C CA . ALA A 1 293 ? 10.446 -10.906 21.628 1.00 78.56 293 ALA A CA 1
ATOM 2146 C C . ALA A 1 293 ? 10.638 -10.780 20.104 1.00 78.56 293 ALA A C 1
ATOM 2148 O O . ALA A 1 293 ? 10.139 -9.834 19.493 1.00 78.56 293 ALA A O 1
ATOM 2149 N N . ASP A 1 294 ? 11.386 -11.703 19.499 1.00 83.62 294 ASP A N 1
ATOM 2150 C CA . ASP A 1 294 ? 11.607 -11.754 18.061 1.00 83.62 294 ASP A CA 1
ATOM 2151 C C . ASP A 1 294 ? 10.627 -12.736 17.400 1.00 83.62 294 ASP A C 1
ATOM 2153 O O . ASP A 1 294 ? 10.584 -13.930 17.701 1.00 83.62 294 ASP A O 1
ATOM 2157 N N . ALA A 1 295 ? 9.850 -12.230 16.446 1.00 87.19 295 ALA A N 1
ATOM 2158 C CA . ALA A 1 295 ? 8.852 -13.022 15.744 1.00 87.19 295 ALA A CA 1
ATOM 2159 C C . ALA A 1 295 ? 9.475 -14.082 14.813 1.00 87.19 295 ALA A C 1
ATOM 2161 O O . ALA A 1 295 ? 8.841 -15.105 14.536 1.00 87.19 295 ALA A O 1
ATOM 2162 N N . GLN A 1 296 ? 10.719 -13.889 14.354 1.00 88.06 296 GLN A N 1
ATOM 2163 C CA . GLN A 1 296 ? 11.411 -14.897 13.543 1.00 88.06 296 GLN A CA 1
ATOM 2164 C C . GLN A 1 296 ? 11.772 -16.126 14.380 1.00 88.06 296 GLN A C 1
ATOM 2166 O O . GLN A 1 296 ? 11.612 -17.256 13.916 1.00 88.06 296 GLN A O 1
ATOM 2171 N N . SER A 1 297 ? 12.148 -15.923 15.643 1.00 88.81 297 SER A N 1
ATOM 2172 C CA . SER A 1 297 ? 12.381 -16.992 16.617 1.00 88.81 297 SER A CA 1
ATOM 2173 C C . SER A 1 297 ? 11.137 -17.870 16.818 1.00 88.81 297 SER A C 1
ATOM 2175 O O . SER A 1 297 ? 11.246 -19.099 16.865 1.00 88.81 297 SER A O 1
ATOM 2177 N N . TYR A 1 298 ? 9.933 -17.280 16.830 1.00 91.00 298 TYR A N 1
ATOM 2178 C CA . TYR A 1 298 ? 8.673 -18.041 16.797 1.00 91.00 298 TYR A CA 1
ATOM 2179 C C . TYR A 1 298 ? 8.518 -18.860 15.505 1.00 91.00 298 TYR A C 1
ATOM 2181 O O . TYR A 1 298 ? 8.171 -20.047 15.553 1.00 91.00 298 TYR A O 1
ATOM 2189 N N . GLY A 1 299 ? 8.802 -18.253 14.350 1.00 90.94 299 GLY A N 1
ATOM 2190 C CA . GLY A 1 299 ? 8.755 -18.936 13.057 1.00 90.94 299 GLY A CA 1
ATOM 2191 C C . GLY A 1 299 ? 9.701 -20.133 12.984 1.00 90.94 299 GLY A C 1
ATOM 2192 O O . GLY A 1 299 ? 9.303 -21.209 12.539 1.00 90.94 299 GLY A O 1
ATOM 2193 N N . LEU A 1 300 ? 10.924 -19.983 13.496 1.00 90.19 300 LEU A N 1
ATOM 2194 C CA . LEU A 1 300 ? 11.937 -21.034 13.521 1.00 90.19 300 LEU A CA 1
ATOM 2195 C C . LEU A 1 300 ? 11.511 -22.173 14.456 1.00 90.19 300 LEU A C 1
ATOM 2197 O O . LEU A 1 300 ? 11.535 -23.345 14.074 1.00 90.19 300 LEU A O 1
ATOM 2201 N N . ALA A 1 301 ? 11.045 -21.825 15.660 1.00 90.06 301 ALA A N 1
ATOM 2202 C CA . ALA A 1 301 ? 10.552 -22.781 16.647 1.00 90.06 301 ALA A CA 1
ATOM 2203 C C . ALA A 1 301 ? 9.400 -23.642 16.110 1.00 90.06 301 ALA A C 1
ATOM 2205 O O . ALA A 1 301 ? 9.368 -24.851 16.336 1.00 90.06 301 ALA A O 1
ATOM 2206 N N . THR A 1 302 ? 8.455 -23.034 15.395 1.00 90.06 302 THR A N 1
ATOM 2207 C CA . THR A 1 302 ? 7.265 -23.736 14.890 1.00 90.06 302 THR A CA 1
ATOM 2208 C C . THR A 1 302 ? 7.510 -24.477 13.577 1.00 90.06 302 THR A C 1
ATOM 2210 O O . THR A 1 302 ? 7.015 -25.592 13.415 1.00 90.06 302 THR A O 1
ATOM 2213 N N . SER A 1 303 ? 8.294 -23.901 12.661 1.00 85.88 303 SER A N 1
ATOM 2214 C CA . SER A 1 303 ? 8.534 -24.482 11.332 1.00 85.88 303 SER A CA 1
ATOM 2215 C C . SER A 1 303 ? 9.592 -25.583 11.348 1.00 85.88 303 SER A C 1
ATOM 2217 O O . SER A 1 303 ? 9.410 -26.610 10.700 1.00 85.88 303 SER A O 1
ATOM 2219 N N . ILE A 1 304 ? 10.694 -25.369 12.077 1.00 85.81 304 ILE A N 1
ATOM 2220 C CA . ILE A 1 304 ? 11.872 -26.249 12.055 1.00 85.81 304 ILE A CA 1
ATOM 2221 C C . ILE A 1 304 ? 11.921 -27.148 13.289 1.00 85.81 304 ILE A C 1
ATOM 2223 O O . ILE A 1 304 ? 12.146 -28.348 13.166 1.00 85.81 304 ILE A O 1
ATOM 2227 N N . PHE A 1 305 ? 11.676 -26.593 14.478 1.00 87.06 305 PHE A N 1
ATOM 2228 C CA . PHE A 1 305 ? 11.752 -27.356 15.732 1.00 87.06 305 PHE A CA 1
ATOM 2229 C C . PHE A 1 305 ? 10.424 -28.004 16.150 1.00 87.06 305 PHE A C 1
ATOM 2231 O O . PHE A 1 305 ? 10.352 -28.638 17.200 1.00 87.06 305 PHE A O 1
ATOM 2238 N N . HIS A 1 306 ? 9.376 -27.874 15.329 1.00 86.94 306 HIS A N 1
ATOM 2239 C CA . HIS A 1 306 ? 8.056 -28.479 15.543 1.00 86.94 306 HIS A CA 1
ATOM 2240 C C . HIS A 1 306 ? 7.419 -28.154 16.907 1.00 86.94 306 HIS A C 1
ATOM 2242 O O . HIS A 1 306 ? 6.622 -28.934 17.437 1.00 86.94 306 HIS A O 1
ATOM 2248 N N . HIS A 1 307 ? 7.737 -26.992 17.486 1.00 89.00 307 HIS A N 1
ATOM 2249 C CA . HIS A 1 307 ? 7.015 -26.494 18.652 1.00 89.00 307 HIS A CA 1
ATOM 2250 C C . HIS A 1 307 ? 5.547 -26.237 18.282 1.00 89.00 307 HIS A C 1
ATOM 2252 O O . HIS A 1 307 ? 5.222 -25.889 17.146 1.00 89.00 307 HIS A O 1
ATOM 2258 N N . SER A 1 308 ? 4.642 -26.384 19.253 1.00 89.88 308 SER A N 1
ATOM 2259 C CA . SER A 1 308 ? 3.218 -26.093 19.038 1.00 89.88 308 SER A CA 1
ATOM 2260 C C . SER A 1 308 ? 3.031 -24.642 18.592 1.00 89.88 308 SER A C 1
ATOM 2262 O O . SER A 1 308 ? 3.690 -23.757 19.132 1.00 89.88 308 SER A O 1
ATOM 2264 N N . SER A 1 309 ? 2.113 -24.378 17.667 1.00 94.19 309 SER A N 1
ATOM 2265 C CA . SER A 1 309 ? 1.803 -23.014 17.232 1.00 94.19 309 SER A CA 1
ATOM 2266 C C . SER A 1 309 ? 0.909 -22.264 18.225 1.00 94.19 309 SER A C 1
ATOM 2268 O O . SER A 1 309 ? 0.263 -22.858 19.092 1.00 94.19 309 SER A O 1
ATOM 2270 N N . CYS A 1 310 ? 0.846 -20.943 18.062 1.00 95.81 310 CYS A N 1
ATOM 2271 C CA . CYS A 1 310 ? -0.052 -20.042 18.782 1.00 95.81 310 CYS A CA 1
ATOM 2272 C C . CYS A 1 310 ? -1.339 -19.721 18.001 1.00 95.81 310 CYS A C 1
ATOM 2274 O O . CYS A 1 310 ? -2.154 -18.926 18.468 1.00 95.81 310 CYS A O 1
ATOM 2276 N N . GLU A 1 311 ? -1.552 -20.366 16.850 1.00 96.50 311 GLU A N 1
ATOM 2277 C CA . GLU A 1 311 ? -2.660 -20.141 15.910 1.00 96.50 311 GLU A CA 1
ATOM 2278 C C . GLU A 1 311 ? -4.036 -20.107 16.588 1.00 96.50 311 GLU A C 1
ATOM 2280 O O . GLU A 1 311 ? -4.779 -19.129 16.484 1.00 96.50 311 GLU A O 1
ATOM 2285 N N . GLU A 1 312 ? -4.381 -21.150 17.346 1.00 97.31 312 GLU A N 1
ATOM 2286 C CA . GLU A 1 312 ? -5.690 -21.215 17.999 1.00 97.31 312 GLU A CA 1
ATOM 2287 C C . GLU A 1 312 ? -5.837 -20.144 19.092 1.00 97.31 312 GLU A C 1
ATOM 2289 O O . GLU A 1 312 ? -6.927 -19.600 19.291 1.00 97.31 312 GLU A O 1
ATOM 2294 N N . ALA A 1 313 ? -4.745 -19.797 19.780 1.00 97.19 313 ALA A N 1
ATOM 2295 C CA . ALA A 1 313 ? -4.752 -18.773 20.818 1.00 97.19 313 ALA A CA 1
ATOM 2296 C C . ALA A 1 313 ? -5.003 -17.378 20.223 1.00 97.19 313 ALA A C 1
ATOM 2298 O O . ALA A 1 313 ? -5.907 -16.674 20.689 1.00 97.19 313 ALA A O 1
ATOM 2299 N N . VAL A 1 314 ? -4.285 -17.005 19.157 1.00 98.00 314 VAL A N 1
ATOM 2300 C CA . VAL A 1 314 ? -4.462 -15.703 18.490 1.00 98.00 314 VAL A CA 1
ATOM 2301 C C . VAL A 1 314 ? -5.807 -15.604 17.773 1.00 98.00 314 VAL A C 1
ATOM 2303 O O . VAL A 1 314 ? -6.468 -14.569 17.847 1.00 98.00 314 VAL A O 1
ATOM 2306 N N . ARG A 1 315 ? -6.300 -16.697 17.175 1.00 98.12 315 ARG A N 1
ATOM 2307 C CA . ARG A 1 315 ? -7.630 -16.740 16.547 1.00 98.12 315 ARG A CA 1
ATOM 2308 C C . ARG A 1 315 ? -8.742 -16.522 17.573 1.00 98.12 315 ARG A C 1
ATOM 2310 O O . ARG A 1 315 ? -9.683 -15.766 17.320 1.00 98.12 315 ARG A O 1
ATOM 2317 N N . ARG A 1 316 ? -8.630 -17.144 18.753 1.00 98.06 316 ARG A N 1
ATOM 2318 C CA . ARG A 1 316 ? -9.561 -16.919 19.872 1.00 98.06 316 ARG A CA 1
ATOM 2319 C C . ARG A 1 316 ? -9.458 -15.503 20.427 1.00 98.06 316 ARG A C 1
ATOM 2321 O O . ARG A 1 316 ? -10.489 -14.936 20.777 1.00 98.06 316 ARG A O 1
ATOM 2328 N N . ALA A 1 317 ? -8.259 -14.927 20.504 1.00 98.06 317 ALA A N 1
ATOM 2329 C CA . ALA A 1 317 ? -8.066 -13.537 20.914 1.00 98.06 317 ALA A CA 1
ATOM 2330 C C . ALA A 1 317 ? -8.747 -12.558 19.941 1.00 98.06 317 ALA A C 1
ATOM 2332 O O . ALA A 1 317 ? -9.536 -11.723 20.377 1.00 98.06 317 ALA A O 1
ATOM 2333 N N . LEU A 1 318 ? -8.555 -12.726 18.631 1.00 98.38 318 LEU A N 1
ATOM 2334 C CA . LEU A 1 318 ? -9.233 -11.912 17.619 1.00 98.38 318 LEU A CA 1
ATOM 2335 C C . LEU A 1 318 ? -10.763 -12.056 17.688 1.00 98.38 318 LEU A C 1
ATOM 2337 O O . LEU A 1 318 ? -11.482 -11.060 17.634 1.00 98.38 318 LEU A O 1
ATOM 2341 N N . ALA A 1 319 ? -11.281 -13.277 17.850 1.00 97.81 319 ALA A N 1
ATOM 2342 C CA . ALA A 1 319 ? -12.721 -13.507 17.999 1.00 97.81 319 ALA A CA 1
ATOM 2343 C C . ALA A 1 319 ? -13.301 -12.820 19.253 1.00 97.81 319 ALA A C 1
ATOM 2345 O O . ALA A 1 319 ? -14.405 -12.276 19.219 1.00 97.81 319 ALA A O 1
ATOM 2346 N N . GLU A 1 320 ? -12.547 -12.813 20.352 1.00 96.69 320 GLU A N 1
ATOM 2347 C CA . GLU A 1 320 ? -12.903 -12.140 21.605 1.00 96.69 320 GLU A CA 1
ATOM 2348 C C . GLU A 1 320 ? -13.010 -10.625 21.443 1.00 96.69 320 GLU A C 1
ATOM 2350 O O . GLU A 1 320 ? -13.980 -10.030 21.921 1.00 96.69 320 GLU A O 1
ATOM 2355 N N . VAL A 1 321 ? -12.029 -10.032 20.753 1.00 96.19 321 VAL A N 1
ATOM 2356 C CA . VAL A 1 321 ? -11.992 -8.607 20.413 1.00 96.19 321 VAL A CA 1
ATOM 2357 C C . VAL A 1 321 ? -13.174 -8.257 19.514 1.00 96.19 321 VAL A C 1
ATOM 2359 O O . VAL A 1 321 ? -13.964 -7.381 19.860 1.00 96.19 321 VAL A O 1
ATOM 2362 N N . ARG A 1 322 ? -13.384 -8.998 18.419 1.00 95.69 322 ARG A N 1
ATOM 2363 C CA . ARG A 1 322 ? -14.494 -8.768 17.477 1.00 95.69 322 ARG A CA 1
ATOM 2364 C C . ARG A 1 322 ? -15.873 -8.861 18.121 1.00 95.69 322 ARG A C 1
ATOM 2366 O O . ARG A 1 322 ? -16.771 -8.109 17.754 1.00 95.69 322 ARG A O 1
ATOM 2373 N N . ARG A 1 323 ? -16.049 -9.744 19.108 1.00 94.25 323 ARG A N 1
ATOM 2374 C CA . ARG A 1 323 ? -17.315 -9.863 19.844 1.00 94.25 323 ARG A CA 1
ATOM 2375 C C . ARG A 1 323 ? -17.618 -8.632 20.705 1.00 94.25 323 ARG A C 1
ATOM 2377 O O . ARG A 1 323 ? -18.787 -8.329 20.914 1.00 94.25 323 ARG A O 1
ATOM 2384 N N . ARG A 1 324 ? -16.596 -7.935 21.216 1.00 90.38 324 ARG A N 1
ATOM 2385 C CA . ARG A 1 324 ? -16.766 -6.800 22.144 1.00 90.38 324 ARG A CA 1
ATOM 2386 C C . ARG A 1 324 ? -16.596 -5.432 21.517 1.00 90.38 324 ARG A C 1
ATOM 2388 O O . ARG A 1 324 ? -17.192 -4.482 22.011 1.00 90.38 324 ARG A O 1
ATOM 2395 N N . VAL A 1 325 ? -15.844 -5.327 20.422 1.00 87.00 325 VAL A N 1
ATOM 2396 C CA . VAL A 1 325 ? -15.512 -4.041 19.793 1.00 87.00 325 VAL A CA 1
ATOM 2397 C C . VAL A 1 325 ? -16.757 -3.223 19.434 1.00 87.00 325 VAL A C 1
ATOM 2399 O O . VAL A 1 325 ? -16.730 -2.000 19.504 1.00 87.00 325 VAL A O 1
ATOM 2402 N N . GLY A 1 326 ? -17.883 -3.880 19.129 1.00 82.44 326 GLY A N 1
ATOM 2403 C CA . GLY A 1 326 ? -19.174 -3.215 18.933 1.00 82.44 326 GLY A CA 1
ATOM 2404 C C . GLY A 1 326 ? -19.660 -2.420 20.153 1.00 82.44 326 GLY A C 1
ATOM 2405 O O . GLY A 1 326 ? -20.184 -1.328 19.976 1.00 82.44 326 GLY A O 1
ATOM 2406 N N . GLY A 1 327 ? -19.442 -2.928 21.370 1.00 81.62 327 GLY A N 1
ATOM 2407 C CA . GLY A 1 327 ? -19.774 -2.233 22.617 1.00 81.62 327 GLY A CA 1
ATOM 2408 C C . GLY A 1 327 ? -18.805 -1.096 22.940 1.00 81.62 327 GLY A C 1
ATOM 2409 O O . GLY A 1 327 ? -19.236 -0.040 23.388 1.00 81.62 327 GLY A O 1
ATOM 2410 N N . TYR A 1 328 ? -17.514 -1.256 22.631 1.00 81.38 328 TYR A N 1
ATOM 2411 C CA . TYR A 1 328 ? -16.521 -0.187 22.827 1.00 81.38 328 TYR A CA 1
ATOM 2412 C C . TYR A 1 328 ? -16.747 1.000 21.883 1.00 81.38 328 TYR A C 1
ATOM 2414 O O . TYR A 1 328 ? -16.514 2.144 22.257 1.00 81.38 328 TYR A O 1
ATOM 2422 N N . ARG A 1 329 ? -17.281 0.737 20.682 1.00 74.69 329 ARG A N 1
ATOM 2423 C CA . ARG A 1 329 ? -17.732 1.771 19.733 1.00 74.69 329 ARG A CA 1
ATOM 2424 C C . ARG A 1 329 ? -18.928 2.587 20.240 1.00 74.69 329 ARG A C 1
ATOM 2426 O O . ARG A 1 329 ? -19.209 3.621 19.653 1.00 74.69 329 ARG A O 1
ATOM 2433 N N . ALA A 1 330 ? -19.639 2.109 21.263 1.00 63.09 330 ALA A N 1
ATOM 2434 C CA . ALA A 1 330 ? -20.814 2.751 21.853 1.00 63.09 330 ALA A CA 1
ATOM 2435 C C . ALA A 1 330 ? -20.517 3.417 23.215 1.00 63.09 330 ALA A C 1
ATOM 2437 O O . ALA A 1 330 ? -21.448 3.818 23.913 1.00 63.09 330 ALA A O 1
ATOM 2438 N N . ALA A 1 331 ? -19.238 3.507 23.608 1.00 50.75 331 ALA A N 1
ATOM 2439 C CA . ALA A 1 331 ? -18.806 4.247 24.794 1.00 50.75 331 ALA A CA 1
ATOM 2440 C C . ALA A 1 331 ? -19.168 5.749 24.675 1.00 50.75 331 ALA A C 1
ATOM 2442 O O . ALA A 1 331 ? -19.399 6.214 23.558 1.00 50.75 331 ALA A O 1
ATOM 2443 N N . PRO A 1 332 ? -19.271 6.494 25.796 1.00 42.47 332 PRO A N 1
ATOM 2444 C CA . PRO A 1 332 ? -19.981 7.767 25.845 1.00 42.47 332 PRO A CA 1
ATOM 2445 C C . PRO A 1 332 ? -19.569 8.802 24.777 1.00 42.47 332 PRO A C 1
ATOM 2447 O O . PRO A 1 332 ? -18.407 8.859 24.371 1.00 42.47 332 PRO A O 1
ATOM 2450 N N . PRO A 1 333 ? -20.525 9.652 24.360 1.00 39.69 333 PRO A N 1
ATOM 2451 C CA . PRO A 1 333 ? -20.380 10.734 23.387 1.00 39.69 333 PRO A CA 1
ATOM 2452 C C . PRO A 1 333 ? -19.191 11.687 23.458 1.00 39.69 333 PRO A C 1
ATOM 2454 O O . PRO A 1 333 ? -18.916 12.392 22.497 1.00 39.69 333 PRO A O 1
ATOM 2457 N N . ASP A 1 334 ? -18.506 11.771 24.584 1.00 40.00 334 ASP A N 1
ATOM 2458 C CA . ASP A 1 334 ? -17.446 12.743 24.823 1.00 40.00 334 ASP A CA 1
ATOM 2459 C C . ASP A 1 334 ? -16.078 12.299 24.269 1.00 40.00 334 ASP A C 1
ATOM 2461 O O . ASP A 1 334 ? -15.067 12.952 24.537 1.00 40.00 334 ASP A O 1
ATOM 2465 N N . ARG A 1 335 ? -16.014 11.193 23.500 1.00 49.62 335 ARG A N 1
ATOM 2466 C CA . ARG A 1 335 ? -14.762 10.658 22.932 1.00 49.62 335 ARG A CA 1
ATOM 2467 C C . ARG A 1 335 ? -14.884 10.188 21.466 1.00 49.62 335 ARG A C 1
ATOM 2469 O O . ARG A 1 335 ? -15.111 9.003 21.227 1.00 49.62 335 ARG A O 1
ATOM 2476 N N . PRO A 1 336 ? -14.550 11.017 20.462 1.00 48.41 336 PRO A N 1
ATOM 2477 C CA . PRO A 1 336 ? -14.428 10.594 19.053 1.00 48.41 336 PRO A CA 1
ATOM 2478 C C . PRO A 1 336 ? -13.304 9.576 18.874 1.00 48.41 336 PRO A C 1
ATOM 2480 O O . PRO A 1 336 ? -13.351 8.704 18.006 1.00 48.41 336 PRO A O 1
ATOM 2483 N N . ALA A 1 337 ? -12.308 9.660 19.760 1.00 63.12 337 ALA A N 1
ATOM 2484 C CA . ALA A 1 337 ? -11.227 8.712 19.906 1.00 63.12 337 ALA A CA 1
ATOM 2485 C C . ALA A 1 337 ? -11.744 7.291 20.174 1.00 63.12 337 ALA A C 1
ATOM 2487 O O . ALA A 1 337 ? -11.011 6.350 19.911 1.00 63.12 337 ALA A O 1
ATOM 2488 N N . ALA A 1 338 ? -12.984 7.094 20.644 1.00 71.81 338 ALA A N 1
ATOM 2489 C CA . ALA A 1 338 ? -13.530 5.762 20.890 1.00 71.81 338 ALA A CA 1
ATOM 2490 C C . ALA A 1 338 ? -13.731 4.963 19.592 1.00 71.81 338 ALA A C 1
ATOM 2492 O O . ALA A 1 338 ? -13.400 3.779 19.550 1.00 71.81 338 ALA A O 1
ATOM 2493 N N . HIS A 1 339 ? -14.213 5.596 18.514 1.00 79.00 339 HIS A N 1
ATOM 2494 C CA . HIS A 1 339 ? -14.399 4.917 17.229 1.00 79.00 339 HIS A CA 1
ATOM 2495 C C . HIS A 1 339 ? -13.057 4.528 16.598 1.00 79.00 339 HIS A C 1
ATOM 2497 O O . HIS A 1 339 ? -12.890 3.374 16.199 1.00 79.00 339 HIS A O 1
ATOM 2503 N N . GLU A 1 340 ? -12.104 5.462 16.531 1.00 85.06 340 GLU A N 1
ATOM 2504 C CA . GLU A 1 340 ? -10.754 5.189 16.016 1.00 85.06 340 GLU A CA 1
ATOM 2505 C C . GLU A 1 340 ? -10.010 4.187 16.907 1.00 85.06 340 GLU A C 1
ATOM 2507 O O . GLU A 1 340 ? -9.445 3.226 16.398 1.00 85.06 340 GLU A O 1
ATOM 2512 N N . ALA A 1 341 ? -10.076 4.311 18.235 1.00 84.00 341 ALA A N 1
ATOM 2513 C CA . ALA A 1 341 ? -9.414 3.366 19.133 1.00 84.00 341 ALA A CA 1
ATOM 2514 C C . ALA A 1 341 ? -10.022 1.957 19.060 1.00 84.00 341 ALA A C 1
ATOM 2516 O O . ALA A 1 341 ? -9.301 0.966 19.156 1.00 84.00 341 ALA A O 1
ATOM 2517 N N . ALA A 1 342 ? -11.332 1.839 18.823 1.00 86.69 342 ALA A N 1
ATOM 2518 C CA . ALA A 1 342 ? -11.968 0.551 18.576 1.00 86.69 342 ALA A CA 1
ATOM 2519 C C . ALA A 1 342 ? -11.536 -0.067 17.232 1.00 86.69 342 ALA A C 1
ATOM 2521 O O . ALA A 1 342 ? -11.336 -1.281 17.162 1.00 86.69 342 ALA A O 1
ATOM 2522 N N . LEU A 1 343 ? -11.374 0.741 16.174 1.00 92.00 343 LEU A N 1
ATOM 2523 C CA . LEU A 1 343 ? -10.755 0.291 14.921 1.00 92.00 343 LEU A CA 1
ATOM 2524 C C . LEU A 1 343 ? -9.323 -0.187 15.178 1.00 92.00 343 LEU A C 1
ATOM 2526 O O . LEU A 1 343 ? -8.974 -1.290 14.768 1.00 92.00 343 LEU A O 1
ATOM 2530 N N . GLU A 1 344 ? -8.514 0.601 15.883 1.00 92.19 344 GLU A N 1
ATOM 2531 C CA . GLU A 1 344 ? -7.133 0.244 16.196 1.00 92.19 344 GLU A CA 1
ATOM 2532 C C . GLU A 1 344 ? -7.033 -1.050 17.003 1.00 92.19 344 GLU A C 1
ATOM 2534 O O . GLU A 1 344 ? -6.176 -1.881 16.708 1.00 92.19 344 GLU A O 1
ATOM 2539 N N . LEU A 1 345 ? -7.907 -1.259 17.990 1.00 94.19 345 LEU A N 1
ATOM 2540 C CA . LEU A 1 345 ? -7.970 -2.507 18.746 1.00 94.19 345 LEU A CA 1
ATOM 2541 C C . LEU A 1 345 ? -8.218 -3.706 17.816 1.00 94.19 345 LEU A C 1
ATOM 2543 O O . LEU A 1 345 ? -7.521 -4.718 17.904 1.00 94.19 345 LEU A O 1
ATOM 2547 N N . GLU A 1 346 ? -9.220 -3.607 16.937 1.00 96.94 346 GLU A N 1
ATOM 2548 C CA . GLU A 1 346 ? -9.573 -4.693 16.018 1.00 96.94 346 GLU A CA 1
ATOM 2549 C C . GLU A 1 346 ? -8.472 -4.945 14.983 1.00 96.94 346 GLU A C 1
ATOM 2551 O O . GLU A 1 346 ? -8.136 -6.099 14.714 1.00 96.94 346 GLU A O 1
ATOM 2556 N N . ALA A 1 347 ? -7.881 -3.882 14.443 1.00 97.75 347 ALA A N 1
ATOM 2557 C CA . ALA A 1 347 ? -6.829 -3.967 13.447 1.00 97.75 347 ALA A CA 1
ATOM 2558 C C . ALA A 1 347 ? -5.535 -4.549 14.026 1.00 97.75 347 ALA A C 1
ATOM 2560 O O . ALA A 1 347 ? -4.990 -5.484 13.451 1.00 97.75 347 ALA A O 1
ATOM 2561 N N . ASN A 1 348 ? -5.089 -4.107 15.206 1.00 98.25 348 ASN A N 1
ATOM 2562 C CA . ASN A 1 348 ? -3.925 -4.711 15.859 1.00 98.25 348 ASN A CA 1
ATOM 2563 C C . ASN A 1 348 ? -4.179 -6.191 16.207 1.00 98.25 348 ASN A C 1
ATOM 2565 O O . ASN A 1 348 ? -3.302 -7.027 16.013 1.00 98.25 348 ASN A O 1
ATOM 2569 N N . ALA A 1 349 ? -5.383 -6.565 16.659 1.00 98.38 349 ALA A N 1
ATOM 2570 C CA . ALA A 1 349 ? -5.715 -7.976 16.888 1.00 98.38 349 ALA A CA 1
ATOM 2571 C C . ALA A 1 349 ? -5.720 -8.798 15.582 1.00 98.38 349 ALA A C 1
ATOM 2573 O O . ALA A 1 349 ? -5.328 -9.968 15.581 1.00 98.38 349 ALA A O 1
ATOM 2574 N N . LEU A 1 350 ? -6.148 -8.193 14.467 1.00 98.56 350 LEU A N 1
ATOM 2575 C CA . LEU A 1 350 ? -6.072 -8.791 13.134 1.00 98.56 350 LEU A CA 1
ATOM 2576 C C . LEU A 1 350 ? -4.615 -8.965 12.684 1.00 98.56 350 LEU A C 1
ATOM 2578 O O . LEU A 1 350 ? -4.285 -10.023 12.146 1.00 98.56 350 LEU A O 1
ATOM 2582 N N . VAL A 1 351 ? -3.751 -7.976 12.939 1.00 98.50 351 VAL A N 1
ATOM 2583 C CA . VAL A 1 351 ? -2.304 -8.061 12.691 1.00 98.50 351 VAL A CA 1
ATOM 2584 C C . VAL A 1 351 ? -1.703 -9.202 13.492 1.00 98.50 351 VAL A C 1
ATOM 2586 O O . VAL A 1 351 ? -1.054 -10.040 12.892 1.00 98.50 351 VAL A O 1
ATOM 2589 N N . VAL A 1 352 ? -1.977 -9.336 14.794 1.00 98.44 352 VAL A N 1
ATOM 2590 C CA . VAL A 1 352 ? -1.420 -10.444 15.599 1.00 98.44 352 VAL A CA 1
ATOM 2591 C C . VAL A 1 352 ? -1.788 -11.816 15.021 1.00 98.44 352 VAL A C 1
ATOM 2593 O O . VAL A 1 352 ? -0.933 -12.695 14.920 1.00 98.44 352 VAL A O 1
ATOM 2596 N N . ALA A 1 353 ? -3.043 -12.005 14.602 1.00 98.38 353 ALA A N 1
ATOM 2597 C CA . ALA A 1 353 ? -3.476 -13.257 13.983 1.00 98.38 353 ALA A CA 1
ATOM 2598 C C . ALA A 1 353 ? -2.837 -13.492 12.600 1.00 98.38 353 ALA A C 1
ATOM 2600 O O . ALA A 1 353 ? -2.434 -14.613 12.292 1.00 98.38 353 ALA A O 1
ATOM 2601 N N . GLY A 1 354 ? -2.729 -12.450 11.771 1.00 97.81 354 GLY A N 1
ATOM 2602 C CA . GLY A 1 354 ? -2.068 -12.528 10.466 1.00 97.81 354 GLY A CA 1
ATOM 2603 C C . GLY A 1 354 ? -0.562 -12.770 10.583 1.00 97.81 354 GLY A C 1
ATOM 2604 O O . GLY A 1 354 ? -0.012 -13.587 9.850 1.00 97.81 354 GLY A O 1
ATOM 2605 N N . ALA A 1 355 ? 0.083 -12.107 11.539 1.00 96.81 355 ALA A N 1
ATOM 2606 C CA . ALA A 1 355 ? 1.503 -12.199 11.832 1.00 96.81 355 ALA A CA 1
ATOM 2607 C C . ALA A 1 355 ? 1.866 -13.596 12.329 1.00 96.81 355 ALA A C 1
ATOM 2609 O O . ALA A 1 355 ? 2.838 -14.173 11.857 1.00 96.81 355 ALA A O 1
ATOM 2610 N N . GLU A 1 356 ? 1.061 -14.184 13.219 1.00 97.06 356 GLU A N 1
ATOM 2611 C CA . GLU A 1 356 ? 1.233 -15.581 13.629 1.00 97.06 356 GLU A CA 1
ATOM 2612 C C . GLU A 1 356 ? 1.264 -16.509 12.413 1.00 97.06 356 GLU A C 1
ATOM 2614 O O . GLU A 1 356 ? 2.208 -17.285 12.263 1.00 97.06 356 GLU A O 1
ATOM 2619 N N . ALA A 1 357 ? 0.271 -16.397 11.525 1.00 96.31 357 ALA A N 1
ATOM 2620 C CA . ALA A 1 357 ? 0.197 -17.227 10.332 1.00 96.31 357 ALA A CA 1
ATOM 2621 C C . ALA A 1 357 ? 1.383 -16.969 9.393 1.00 96.31 357 ALA A C 1
ATOM 2623 O O . ALA A 1 357 ? 1.943 -17.919 8.847 1.00 96.31 357 ALA A O 1
ATOM 2624 N N . TYR A 1 358 ? 1.789 -15.710 9.225 1.00 95.69 358 TYR A N 1
ATOM 2625 C CA . TYR A 1 358 ? 2.950 -15.335 8.425 1.00 95.69 358 TYR A CA 1
ATOM 2626 C C . TYR A 1 358 ? 4.234 -15.969 8.976 1.00 95.69 358 TYR A C 1
ATOM 2628 O O . TYR A 1 358 ? 4.886 -16.742 8.276 1.00 95.69 358 TYR A O 1
ATOM 2636 N N . TYR A 1 359 ? 4.570 -15.705 10.241 1.00 94.62 359 TYR A N 1
ATOM 2637 C CA . TYR A 1 359 ? 5.827 -16.145 10.848 1.00 94.62 359 TYR A CA 1
ATOM 2638 C C . TYR A 1 359 ? 5.901 -17.662 10.997 1.00 94.62 359 TYR A C 1
ATOM 2640 O O . TYR A 1 359 ? 6.940 -18.251 10.710 1.00 94.62 359 TYR A O 1
ATOM 2648 N N . ARG A 1 360 ? 4.787 -18.325 11.326 1.00 93.94 360 ARG A N 1
ATOM 2649 C CA . ARG A 1 360 ? 4.707 -19.793 11.336 1.00 93.94 360 ARG A CA 1
ATOM 2650 C C . ARG A 1 360 ? 4.977 -20.425 9.969 1.00 93.94 360 ARG A C 1
ATOM 2652 O O . ARG A 1 360 ? 5.342 -21.590 9.907 1.00 93.94 360 ARG A O 1
ATOM 2659 N N . ASN A 1 361 ? 4.770 -19.692 8.876 1.00 92.75 361 ASN A N 1
ATOM 2660 C CA . ASN A 1 361 ? 5.050 -20.164 7.520 1.00 92.75 361 ASN A CA 1
ATOM 2661 C C . ASN A 1 361 ? 6.316 -19.523 6.924 1.00 92.75 361 ASN A C 1
ATOM 2663 O O . ASN A 1 361 ? 6.611 -19.773 5.756 1.00 92.75 361 ASN A O 1
ATOM 2667 N N . MET A 1 362 ? 7.079 -18.736 7.693 1.00 89.38 362 MET A N 1
ATOM 2668 C CA . MET A 1 362 ? 8.221 -17.956 7.194 1.00 89.38 362 MET A CA 1
ATOM 2669 C C . MET A 1 362 ? 9.296 -18.817 6.527 1.00 89.38 362 MET A C 1
ATOM 2671 O O . MET A 1 362 ? 9.850 -18.416 5.512 1.00 89.38 362 MET A O 1
ATOM 2675 N N . PHE A 1 363 ? 9.551 -20.014 7.060 1.00 87.56 363 PHE A N 1
ATOM 2676 C CA . PHE A 1 363 ? 10.553 -20.953 6.540 1.00 87.56 363 PHE A CA 1
ATOM 2677 C C . PHE A 1 363 ? 9.949 -22.015 5.608 1.00 87.56 363 PHE A C 1
ATOM 2679 O O . PHE A 1 363 ? 10.520 -23.089 5.425 1.00 87.56 363 PHE A O 1
ATOM 2686 N N . SER A 1 364 ? 8.754 -21.750 5.071 1.00 84.19 364 SER A N 1
ATOM 2687 C CA . SER A 1 364 ? 8.080 -22.631 4.116 1.00 84.19 364 SER A CA 1
ATOM 2688 C C . SER A 1 364 ? 8.340 -22.174 2.672 1.00 84.19 364 SER A C 1
ATOM 2690 O O . SER A 1 364 ? 9.475 -21.881 2.315 1.00 84.19 364 SER A O 1
ATOM 2692 N N . ARG A 1 365 ? 7.315 -22.160 1.813 1.00 83.19 365 ARG A N 1
ATOM 2693 C CA . ARG A 1 365 ? 7.424 -21.701 0.424 1.00 83.19 365 ARG A CA 1
ATOM 2694 C C . ARG A 1 365 ? 7.032 -20.229 0.314 1.00 83.19 365 ARG A C 1
ATOM 2696 O O . ARG A 1 365 ? 6.018 -19.833 0.893 1.00 83.19 365 ARG A O 1
ATOM 2703 N N . ASP A 1 366 ? 7.769 -19.462 -0.484 1.00 79.56 366 ASP A N 1
ATOM 2704 C CA . ASP A 1 366 ? 7.579 -18.013 -0.647 1.00 79.56 366 ASP A CA 1
ATOM 2705 C C . ASP A 1 366 ? 6.153 -17.634 -1.067 1.00 79.56 366 ASP A C 1
ATOM 2707 O O . ASP A 1 366 ? 5.606 -16.635 -0.603 1.00 79.56 366 ASP A O 1
ATOM 2711 N N . GLU A 1 367 ? 5.493 -18.432 -1.918 1.00 88.00 367 GLU A N 1
ATOM 2712 C CA . GLU A 1 367 ? 4.120 -18.132 -2.327 1.00 88.00 367 GLU A CA 1
ATOM 2713 C C . GLU A 1 367 ? 3.120 -18.183 -1.167 1.00 88.00 367 GLU A C 1
ATOM 2715 O O . GLU A 1 367 ? 2.075 -17.538 -1.231 1.00 88.00 367 GLU A O 1
ATOM 2720 N N . VAL A 1 368 ? 3.410 -18.928 -0.097 1.00 88.56 368 VAL A N 1
ATOM 2721 C CA . VAL A 1 368 ? 2.516 -19.040 1.060 1.00 88.56 368 VAL A CA 1
ATOM 2722 C C . VAL A 1 368 ? 2.537 -17.746 1.863 1.00 88.56 368 VAL A C 1
ATOM 2724 O O . VAL A 1 368 ? 1.480 -17.157 2.090 1.00 88.56 368 VAL A O 1
ATOM 2727 N N . THR A 1 369 ? 3.721 -17.286 2.261 1.00 90.62 369 THR A N 1
ATOM 2728 C CA . THR A 1 369 ? 3.903 -16.064 3.061 1.00 90.62 369 THR A CA 1
ATOM 2729 C C . THR A 1 369 ? 3.486 -14.824 2.282 1.00 90.62 369 THR A C 1
ATOM 2731 O O . THR A 1 369 ? 2.778 -13.975 2.826 1.00 90.62 369 THR A O 1
ATOM 2734 N N . TRP A 1 370 ? 3.808 -14.776 0.986 1.00 92.50 370 TRP A N 1
ATOM 2735 C CA . TRP A 1 370 ? 3.353 -13.725 0.080 1.00 92.50 370 TRP A CA 1
ATOM 2736 C C . TRP A 1 370 ? 1.820 -13.657 0.013 1.00 92.50 370 TRP A C 1
ATOM 2738 O O . TRP A 1 370 ? 1.214 -12.616 0.259 1.00 92.50 370 TRP A O 1
ATOM 2748 N N . ASN A 1 371 ? 1.161 -14.797 -0.222 1.00 96.38 371 ASN A N 1
ATOM 2749 C CA . ASN A 1 371 ? -0.301 -14.856 -0.290 1.00 96.38 371 ASN A CA 1
ATOM 2750 C C . ASN A 1 371 ? -0.976 -14.510 1.041 1.00 96.38 371 ASN A C 1
ATOM 2752 O O . ASN A 1 371 ? -2.076 -13.957 1.038 1.00 96.38 371 ASN A O 1
ATOM 2756 N N . LEU A 1 372 ? -0.363 -14.863 2.174 1.00 96.75 372 LEU A N 1
ATOM 2757 C CA . LEU A 1 372 ? -0.857 -14.485 3.498 1.00 96.75 372 LEU A CA 1
ATOM 2758 C C . LEU A 1 372 ? -0.794 -12.966 3.696 1.00 96.75 372 LEU A C 1
ATOM 2760 O O . LEU A 1 372 ? -1.783 -12.387 4.147 1.00 96.75 372 LEU A O 1
ATOM 2764 N N . ARG A 1 373 ? 0.316 -12.327 3.307 1.00 97.12 373 ARG A N 1
ATOM 2765 C CA . ARG A 1 373 ? 0.515 -10.877 3.431 1.00 97.12 373 ARG A CA 1
ATOM 2766 C C . ARG A 1 373 ? -0.492 -10.085 2.597 1.00 97.12 373 ARG A C 1
ATOM 2768 O O . ARG A 1 373 ? -1.216 -9.264 3.148 1.00 97.12 373 ARG A O 1
ATOM 2775 N N . ASP A 1 374 ? -0.653 -10.390 1.312 1.00 97.94 374 ASP A N 1
ATOM 2776 C CA . ASP A 1 374 ? -1.577 -9.627 0.458 1.00 97.94 374 ASP A CA 1
ATOM 2777 C C . ASP A 1 374 ? -3.061 -9.892 0.780 1.00 97.94 374 ASP A C 1
ATOM 2779 O O . ASP A 1 374 ? -3.906 -9.004 0.637 1.00 97.94 374 ASP A O 1
ATOM 2783 N N . ARG A 1 375 ? -3.408 -11.081 1.297 1.00 98.44 375 ARG A N 1
ATOM 2784 C CA . ARG A 1 375 ? -4.749 -11.315 1.869 1.00 98.44 375 ARG A CA 1
ATOM 2785 C C . ARG A 1 375 ? -4.971 -10.508 3.143 1.00 98.44 375 ARG A C 1
ATOM 2787 O O . ARG A 1 375 ? -6.083 -10.028 3.357 1.00 98.44 375 ARG A O 1
ATOM 2794 N N . HIS A 1 376 ? -3.941 -10.364 3.976 1.00 98.50 376 HIS A N 1
ATOM 2795 C CA . HIS A 1 376 ? -3.996 -9.498 5.147 1.00 98.50 376 HIS A CA 1
ATOM 2796 C C . HIS A 1 376 ? -4.196 -8.032 4.733 1.00 98.50 376 HIS A C 1
ATOM 2798 O O . HIS A 1 376 ? -5.076 -7.383 5.292 1.00 98.50 376 HIS A O 1
ATOM 2804 N N . PHE A 1 377 ? -3.505 -7.550 3.693 1.00 98.62 377 PHE A N 1
ATOM 2805 C CA . PHE A 1 377 ? -3.710 -6.195 3.162 1.00 98.62 377 PHE A CA 1
ATOM 2806 C C . PHE A 1 377 ? -5.174 -5.956 2.771 1.00 98.62 377 PHE A C 1
ATOM 2808 O O . PHE A 1 377 ? -5.771 -4.965 3.193 1.00 98.62 377 PHE A O 1
ATOM 2815 N N . LEU A 1 378 ? -5.787 -6.886 2.022 1.00 98.69 378 LEU A N 1
ATOM 2816 C CA . LEU A 1 378 ? -7.203 -6.777 1.651 1.00 98.69 378 LEU A CA 1
ATOM 2817 C C . LEU A 1 378 ? -8.118 -6.784 2.887 1.00 98.69 378 LEU A C 1
ATOM 2819 O O . LEU A 1 378 ? -9.056 -5.991 2.959 1.00 98.69 378 LEU A O 1
ATOM 2823 N N . ALA A 1 379 ? -7.859 -7.658 3.864 1.00 98.44 379 ALA A N 1
ATOM 2824 C CA . ALA A 1 379 ? -8.663 -7.728 5.083 1.00 98.44 379 ALA A CA 1
ATOM 2825 C C . ALA A 1 379 ? -8.589 -6.425 5.899 1.00 98.44 379 ALA A C 1
ATOM 2827 O O . ALA A 1 379 ? -9.609 -5.952 6.404 1.00 98.44 379 ALA A O 1
ATOM 2828 N N . THR A 1 380 ? -7.402 -5.823 5.994 1.00 98.25 380 THR A N 1
ATOM 2829 C CA . THR A 1 380 ? -7.187 -4.544 6.677 1.00 98.25 380 THR A CA 1
ATOM 2830 C C . THR A 1 380 ? -7.838 -3.386 5.918 1.00 98.25 380 THR A C 1
ATOM 2832 O O . THR A 1 380 ? -8.509 -2.555 6.530 1.00 98.25 380 THR A O 1
ATOM 2835 N N . LEU A 1 381 ? -7.755 -3.375 4.584 1.00 97.94 381 LEU A N 1
ATOM 2836 C CA . LEU A 1 381 ? -8.466 -2.415 3.736 1.00 97.94 381 LEU A CA 1
ATOM 2837 C C . LEU A 1 381 ? -9.983 -2.453 3.972 1.00 97.94 381 LEU A C 1
ATOM 2839 O O . LEU A 1 381 ? -10.604 -1.414 4.192 1.00 97.94 381 LEU A O 1
ATOM 2843 N N . GLN A 1 382 ? -10.576 -3.649 3.963 1.00 97.44 382 GLN A N 1
ATOM 2844 C CA . GLN A 1 382 ? -12.010 -3.841 4.200 1.00 97.44 382 GLN A CA 1
ATOM 2845 C C . GLN A 1 382 ? -12.420 -3.426 5.616 1.00 97.44 382 GLN A C 1
ATOM 2847 O O . GLN A 1 382 ? -13.514 -2.894 5.816 1.00 97.44 382 GLN A O 1
ATOM 2852 N N . LEU A 1 383 ? -11.543 -3.630 6.603 1.00 96.88 383 LEU A N 1
ATOM 2853 C CA . LEU A 1 383 ? -11.759 -3.167 7.970 1.00 96.88 383 LEU A CA 1
ATOM 2854 C C . LEU A 1 383 ? -11.800 -1.628 8.045 1.00 96.88 383 LEU A C 1
ATOM 2856 O O . LEU A 1 383 ? -12.717 -1.076 8.659 1.00 96.88 383 LEU A O 1
ATOM 2860 N N . VAL A 1 384 ? -10.862 -0.941 7.381 1.00 96.56 384 VAL A N 1
ATOM 2861 C CA . VAL A 1 384 ? -10.838 0.530 7.279 1.00 96.56 384 VAL A CA 1
ATOM 2862 C C . VAL A 1 384 ? -12.073 1.049 6.534 1.00 96.56 384 VAL A C 1
ATOM 2864 O O . VAL A 1 384 ? -12.745 1.959 7.018 1.00 96.56 384 VAL A O 1
ATOM 2867 N N . GLU A 1 385 ? -12.433 0.451 5.395 1.00 95.25 385 GLU A N 1
ATOM 2868 C CA . GLU A 1 385 ? -13.623 0.833 4.623 1.00 95.25 385 GLU A CA 1
ATOM 2869 C C . GLU A 1 385 ? -14.909 0.689 5.453 1.00 95.25 385 GLU A C 1
ATOM 2871 O O . GLU A 1 385 ? -15.723 1.614 5.517 1.00 95.25 385 GLU A O 1
ATOM 2876 N N . ALA A 1 386 ? -15.080 -0.441 6.146 1.00 92.94 386 ALA A N 1
ATOM 2877 C CA . ALA A 1 386 ? -16.248 -0.693 6.986 1.00 92.94 386 ALA A CA 1
ATOM 2878 C C . ALA A 1 386 ? -16.358 0.303 8.152 1.00 92.94 386 ALA A C 1
ATOM 2880 O O . ALA A 1 386 ? -17.467 0.690 8.541 1.00 92.94 386 ALA A O 1
ATOM 2881 N N . HIS A 1 387 ? -15.221 0.716 8.716 1.00 91.25 387 HIS A N 1
ATOM 2882 C CA . HIS A 1 387 ? -15.154 1.742 9.752 1.00 91.25 387 HIS A CA 1
ATOM 2883 C C . HIS A 1 387 ? -15.567 3.117 9.224 1.00 91.25 387 HIS A C 1
ATOM 2885 O O . HIS A 1 387 ? -16.470 3.739 9.781 1.00 91.25 387 HIS A O 1
ATOM 2891 N N . LEU A 1 388 ? -14.989 3.562 8.110 1.00 89.56 388 LEU A N 1
ATOM 2892 C CA . LEU A 1 388 ? -15.303 4.872 7.536 1.00 89.56 388 LEU A CA 1
ATOM 2893 C C . LEU A 1 388 ? -16.747 4.952 7.037 1.00 89.56 388 LEU A C 1
ATOM 2895 O O . LEU A 1 388 ? -17.433 5.933 7.313 1.00 89.56 388 LEU A O 1
ATOM 2899 N N . GLY A 1 389 ? -17.255 3.898 6.393 1.00 88.00 389 GLY A N 1
ATOM 2900 C CA . GLY A 1 389 ? -18.662 3.834 5.993 1.00 88.00 389 GLY A CA 1
ATOM 2901 C C . GLY A 1 389 ? -19.610 3.894 7.195 1.00 88.00 389 GLY A C 1
ATOM 2902 O O . GLY A 1 389 ? -20.691 4.474 7.116 1.00 88.00 389 GLY A O 1
ATOM 2903 N N . ARG A 1 390 ? -19.204 3.348 8.351 1.00 85.00 390 ARG A N 1
ATOM 2904 C CA . ARG A 1 390 ? -19.963 3.492 9.603 1.00 85.00 390 ARG A CA 1
ATOM 2905 C C . ARG A 1 390 ? -19.964 4.934 10.096 1.00 85.00 390 ARG A C 1
ATOM 2907 O O . ARG A 1 390 ? -21.038 5.419 10.435 1.00 85.00 390 ARG A O 1
ATOM 2914 N N . LEU A 1 391 ? -18.808 5.598 10.131 1.00 81.81 391 LEU A N 1
ATOM 2915 C CA . LEU A 1 391 ? -18.724 7.007 10.528 1.00 81.81 391 LEU A CA 1
ATOM 2916 C C . LEU A 1 391 ? -19.608 7.881 9.633 1.00 81.81 391 LEU A C 1
ATOM 2918 O O . LEU A 1 391 ? -20.425 8.641 10.139 1.00 81.81 391 LEU A O 1
ATOM 2922 N N . GLN A 1 392 ? -19.540 7.694 8.315 1.00 81.25 392 GLN A N 1
ATOM 2923 C CA . GLN A 1 392 ? -20.373 8.436 7.367 1.00 81.25 392 GLN A CA 1
ATOM 2924 C C . GLN A 1 392 ? -21.878 8.206 7.588 1.00 81.25 392 GLN A C 1
ATOM 2926 O O . GLN A 1 392 ? -22.650 9.161 7.547 1.00 81.25 392 GLN A O 1
ATOM 2931 N N . ARG A 1 393 ? -22.309 6.970 7.887 1.00 81.31 393 ARG A N 1
ATOM 2932 C CA . ARG A 1 393 ? -23.714 6.680 8.235 1.00 81.31 393 ARG A CA 1
ATOM 2933 C C . ARG A 1 393 ? -24.156 7.339 9.540 1.00 81.31 393 ARG A C 1
ATOM 2935 O O . ARG A 1 393 ? -25.279 7.821 9.609 1.00 81.31 393 ARG A O 1
ATOM 2942 N N . LEU A 1 394 ? -23.297 7.359 10.562 1.00 77.44 394 LEU A N 1
ATOM 2943 C CA . LEU A 1 394 ? -23.605 8.024 11.834 1.00 77.44 394 LEU A CA 1
ATOM 2944 C C . LEU A 1 394 ? -23.815 9.530 11.638 1.00 77.44 394 LEU A C 1
ATOM 2946 O O . LEU A 1 394 ? -24.728 10.100 12.228 1.00 77.44 394 LEU A O 1
ATOM 2950 N N . VAL A 1 395 ? -23.011 10.152 10.774 1.00 72.19 395 VAL A N 1
ATOM 2951 C CA . VAL A 1 395 ? -23.145 11.572 10.424 1.00 72.19 395 VAL A CA 1
ATOM 2952 C C . VAL A 1 395 ? -24.406 11.840 9.611 1.00 72.19 395 VAL A C 1
ATOM 2954 O O . VAL A 1 395 ? -25.139 12.773 9.927 1.00 72.19 395 VAL A O 1
ATOM 2957 N N . ALA A 1 396 ? -24.696 11.008 8.607 1.00 72.81 396 ALA A N 1
ATOM 2958 C CA . ALA A 1 396 ? -25.916 11.132 7.811 1.00 72.81 396 ALA A CA 1
ATOM 2959 C C . ALA A 1 396 ? -27.179 11.018 8.685 1.00 72.81 396 ALA A C 1
ATOM 2961 O O . ALA A 1 396 ? -28.050 11.880 8.618 1.00 72.81 396 ALA A O 1
ATOM 2962 N N . ALA A 1 397 ? -27.228 10.021 9.575 1.00 70.81 397 ALA A N 1
ATOM 2963 C CA . ALA A 1 397 ? -28.343 9.832 10.500 1.00 70.81 397 ALA A CA 1
ATOM 2964 C C . ALA A 1 397 ? -28.525 11.024 11.457 1.00 70.81 397 ALA A C 1
ATOM 2966 O O . ALA A 1 397 ? -29.654 11.424 11.725 1.00 70.81 397 ALA A O 1
ATOM 2967 N N . ALA A 1 398 ? -27.436 11.622 11.954 1.00 65.12 398 ALA A N 1
ATOM 2968 C CA . ALA A 1 398 ? -27.519 12.821 12.791 1.00 65.12 398 ALA A CA 1
ATOM 2969 C C . ALA A 1 398 ? -28.100 14.021 12.020 1.00 65.12 398 ALA A C 1
ATOM 2971 O O . ALA A 1 398 ? -28.997 14.696 12.523 1.00 65.12 398 ALA A O 1
ATOM 2972 N N . GLY A 1 399 ? -27.656 14.239 10.777 1.00 62.56 399 GLY A N 1
ATOM 2973 C CA . GLY A 1 399 ? -28.184 15.300 9.915 1.00 62.56 399 GLY A CA 1
ATOM 2974 C C . GLY A 1 399 ? -29.665 15.118 9.562 1.00 62.56 399 GLY A C 1
ATOM 2975 O O . GLY A 1 399 ? -30.407 16.096 9.508 1.00 62.56 399 GLY A O 1
ATOM 2976 N N . GLU A 1 400 ? -30.127 13.878 9.377 1.00 63.59 400 GLU A N 1
ATOM 2977 C CA . GLU A 1 400 ? -31.550 13.568 9.176 1.00 63.59 400 GLU A CA 1
ATOM 2978 C C . GLU A 1 400 ? -32.390 13.876 10.421 1.00 63.59 400 GLU A C 1
ATOM 2980 O O . GLU A 1 400 ? -33.490 14.415 10.295 1.00 63.59 400 GLU A O 1
ATOM 2985 N N . VAL A 1 401 ? -31.875 13.590 11.623 1.00 59.16 401 VAL A N 1
ATOM 2986 C CA . VAL A 1 401 ? -32.547 13.950 12.881 1.00 59.16 401 VAL A CA 1
ATOM 2987 C C . VAL A 1 401 ? -32.622 15.468 13.038 1.00 59.16 401 VAL A C 1
ATOM 2989 O O . VAL A 1 401 ? -33.691 15.984 13.349 1.00 59.16 401 VAL A O 1
ATOM 2992 N N . GLU A 1 402 ? -31.539 16.202 12.774 1.00 58.97 402 GLU A N 1
ATOM 2993 C CA . GLU A 1 402 ? -31.546 17.671 12.820 1.00 58.97 402 GLU A CA 1
ATOM 2994 C C . GLU A 1 402 ? -32.518 18.273 11.798 1.00 58.97 402 GLU A C 1
ATOM 2996 O O . GLU A 1 402 ? -33.307 19.157 12.138 1.00 58.97 402 GLU A O 1
ATOM 3001 N N . ALA A 1 403 ? -32.528 17.756 10.565 1.00 58.12 403 ALA A N 1
ATOM 3002 C CA . ALA A 1 403 ? -33.460 18.176 9.525 1.00 58.12 403 ALA A CA 1
ATOM 3003 C C . ALA A 1 403 ? -34.915 17.842 9.886 1.00 58.12 403 ALA A C 1
ATOM 3005 O O . ALA A 1 403 ? -35.800 18.658 9.643 1.00 58.12 403 ALA A O 1
ATOM 3006 N N . ALA A 1 404 ? -35.175 16.685 10.501 1.00 55.53 404 ALA A N 1
ATOM 3007 C CA . ALA A 1 404 ? -36.501 16.295 10.971 1.00 55.53 404 ALA A CA 1
ATOM 3008 C C . ALA A 1 404 ? -36.971 17.148 12.159 1.00 55.53 404 ALA A C 1
ATOM 3010 O O . ALA A 1 404 ? -38.142 17.516 12.208 1.00 55.53 404 ALA A O 1
ATOM 3011 N N . VAL A 1 405 ? -36.078 17.513 13.085 1.00 54.97 405 VAL A N 1
ATOM 3012 C CA . VAL A 1 405 ? -36.373 18.432 14.198 1.00 54.97 405 VAL A CA 1
ATOM 3013 C C . VAL A 1 405 ? -36.645 19.845 13.675 1.00 54.97 405 VAL A C 1
ATOM 3015 O O . VAL A 1 405 ? -37.625 20.466 14.084 1.00 54.97 405 VAL A O 1
ATOM 3018 N N . ALA A 1 406 ? -35.848 20.337 12.722 1.00 54.22 406 ALA A N 1
ATOM 3019 C CA . ALA A 1 406 ? -36.072 21.625 12.067 1.00 54.22 406 ALA A CA 1
ATOM 3020 C C . ALA A 1 406 ? -37.371 21.633 11.243 1.00 54.22 406 ALA A C 1
ATOM 3022 O O . ALA A 1 406 ? -38.138 22.593 11.303 1.00 54.22 406 ALA A O 1
ATOM 3023 N N . ALA A 1 407 ? -37.663 20.546 10.525 1.00 55.62 407 ALA A N 1
ATOM 3024 C CA . ALA A 1 407 ? -38.912 20.370 9.795 1.00 55.62 407 ALA A CA 1
ATOM 3025 C C . ALA A 1 407 ? -40.111 20.266 10.744 1.00 55.62 407 ALA A C 1
ATOM 3027 O O . ALA A 1 407 ? -41.133 20.873 10.466 1.00 55.62 407 ALA A O 1
ATOM 3028 N N . ALA A 1 408 ? -40.002 19.579 11.884 1.00 56.84 408 ALA A N 1
ATOM 3029 C CA . ALA A 1 408 ? -41.058 19.519 12.897 1.00 56.84 408 ALA A CA 1
ATOM 3030 C C . ALA A 1 408 ? -41.293 20.879 13.580 1.00 56.84 408 ALA A C 1
ATOM 3032 O O . ALA A 1 408 ? -42.431 21.210 13.905 1.00 56.84 408 ALA A O 1
ATOM 3033 N N . ALA A 1 409 ? -40.244 21.689 13.748 1.00 53.72 409 ALA A N 1
ATOM 3034 C CA . ALA A 1 409 ? -40.357 23.068 14.219 1.00 53.72 409 ALA A CA 1
ATOM 3035 C C . ALA A 1 409 ? -40.967 24.012 13.161 1.00 53.72 409 ALA A C 1
ATOM 3037 O O . ALA A 1 409 ? -41.613 24.994 13.520 1.00 53.72 409 ALA A O 1
ATOM 3038 N N . ALA A 1 410 ? -40.785 23.715 11.868 1.00 51.50 410 ALA A N 1
ATOM 3039 C CA . ALA A 1 410 ? -41.292 24.515 10.751 1.00 51.50 410 ALA A CA 1
ATOM 3040 C C . ALA A 1 410 ? -42.673 24.065 10.225 1.00 51.50 410 ALA A C 1
ATOM 3042 O O . ALA A 1 410 ? -43.400 24.865 9.636 1.00 51.50 410 ALA A O 1
ATOM 3043 N N . ALA A 1 411 ? -43.057 22.803 10.425 1.00 51.25 411 ALA A N 1
ATOM 3044 C CA . ALA A 1 411 ? -44.238 22.199 9.821 1.00 51.25 411 ALA A CA 1
ATOM 3045 C C . ALA A 1 411 ? -45.428 22.163 10.785 1.00 51.25 411 ALA A C 1
ATOM 3047 O O . ALA A 1 411 ? -45.748 21.149 11.404 1.00 51.25 411 ALA A O 1
ATOM 3048 N N . GLY A 1 412 ? -46.203 23.245 10.753 1.00 41.53 412 GLY A N 1
ATOM 3049 C CA . GLY A 1 412 ? -47.646 23.097 10.612 1.00 41.53 412 GLY A CA 1
ATOM 3050 C C . GLY A 1 412 ? -47.975 22.669 9.176 1.00 41.53 412 GLY A C 1
ATOM 3051 O O . GLY A 1 412 ? -48.296 23.515 8.352 1.00 41.53 412 GLY A O 1
ATOM 3052 N N . GLY A 1 413 ? -47.896 21.365 8.879 1.00 40.62 413 GLY A N 1
ATOM 3053 C CA . GLY A 1 413 ? -48.520 20.761 7.691 1.00 40.62 413 GLY A CA 1
ATOM 3054 C C . GLY A 1 413 ? -47.595 20.147 6.627 1.00 40.62 413 GLY A C 1
ATOM 3055 O O . GLY A 1 413 ? -46.904 20.852 5.909 1.00 40.62 413 GLY A O 1
ATOM 3056 N N . GLY A 1 414 ? -47.735 18.825 6.457 1.00 38.50 414 GLY A N 1
ATOM 3057 C CA . GLY A 1 414 ? -47.905 18.169 5.151 1.00 38.50 414 GLY A CA 1
ATOM 3058 C C . GLY A 1 414 ? -46.673 17.794 4.314 1.00 38.50 414 GLY A C 1
ATOM 3059 O O . GLY A 1 414 ? -46.031 18.649 3.723 1.00 38.50 414 GLY A O 1
ATOM 3060 N N . GLY A 1 415 ? -46.509 16.482 4.095 1.00 35.09 415 GLY A N 1
ATOM 3061 C CA . GLY A 1 415 ? -45.994 15.930 2.832 1.00 35.09 415 GLY A CA 1
ATOM 3062 C C . GLY A 1 415 ? -44.557 15.413 2.858 1.00 35.09 415 GLY A C 1
ATOM 3063 O O . GLY A 1 415 ? -43.613 16.164 2.652 1.00 35.09 415 GLY A O 1
ATOM 3064 N N . GLY A 1 416 ? -44.405 14.100 3.053 1.00 38.78 416 GLY A N 1
ATOM 3065 C CA . GLY A 1 416 ? -43.124 13.405 2.967 1.00 38.78 416 GLY A CA 1
ATOM 3066 C C . GLY A 1 416 ? -42.666 13.168 1.526 1.00 38.78 416 GLY A C 1
ATOM 3067 O O . GLY A 1 416 ? -43.401 12.605 0.717 1.00 38.78 416 GLY A O 1
ATOM 3068 N N . CYS A 1 417 ? -41.412 13.522 1.255 1.00 30.33 417 CYS A N 1
ATOM 3069 C CA . CYS A 1 417 ? -40.594 12.926 0.205 1.00 30.33 417 CYS A CA 1
ATOM 3070 C C . CYS A 1 417 ? -39.534 12.070 0.900 1.00 30.33 417 CYS A C 1
ATOM 3072 O O . CYS A 1 417 ? -38.780 12.593 1.717 1.00 30.33 417 CYS A O 1
ATOM 3074 N N . GLN A 1 418 ? -39.476 10.770 0.603 1.00 36.16 418 GLN A N 1
ATOM 3075 C CA . GLN A 1 418 ? -38.346 9.944 1.024 1.00 36.16 418 GLN A CA 1
ATOM 3076 C C . GLN A 1 418 ? -37.209 10.107 0.007 1.00 36.16 418 GLN A C 1
ATOM 3078 O O . GLN A 1 418 ? -37.399 9.759 -1.160 1.00 36.16 418 GLN A O 1
ATOM 3083 N N . PRO A 1 419 ? -36.044 10.643 0.399 1.00 37.00 419 PRO A N 1
ATOM 3084 C CA . PRO A 1 419 ? -34.883 10.660 -0.473 1.00 37.00 419 PRO A CA 1
ATOM 3085 C C . PRO A 1 419 ? -34.334 9.238 -0.641 1.00 37.00 419 PRO A C 1
ATOM 3087 O O . PRO A 1 419 ? -34.049 8.532 0.325 1.00 37.00 419 PRO A O 1
ATOM 3090 N N . HIS A 1 420 ? -34.169 8.816 -1.894 1.00 30.05 420 HIS A N 1
ATOM 3091 C CA . HIS A 1 420 ? -33.339 7.665 -2.231 1.00 30.05 420 HIS A CA 1
ATOM 3092 C C . HIS A 1 420 ? -31.876 8.054 -1.990 1.00 30.05 420 HIS A C 1
ATOM 3094 O O . HIS A 1 420 ? -31.239 8.652 -2.854 1.00 30.05 420 HIS A O 1
ATOM 3100 N N . HIS A 1 421 ? -31.358 7.767 -0.797 1.00 43.50 421 HIS A N 1
ATOM 3101 C CA . HIS A 1 421 ? -29.949 7.970 -0.484 1.00 43.50 421 HIS A CA 1
ATOM 3102 C C . HIS A 1 421 ? -29.138 6.759 -0.949 1.00 43.50 421 HIS A C 1
ATOM 3104 O O . HIS A 1 421 ? -29.306 5.646 -0.454 1.00 43.50 421 HIS A O 1
ATOM 3110 N N . GLU A 1 422 ? -28.263 6.986 -1.926 1.00 50.03 422 GLU A N 1
ATOM 3111 C CA . GLU A 1 422 ? -27.160 6.079 -2.232 1.00 50.03 422 GLU A CA 1
ATOM 3112 C C . GLU A 1 422 ? -26.337 5.887 -0.943 1.00 50.03 422 GLU A C 1
ATOM 3114 O O . GLU A 1 422 ? -26.048 6.869 -0.252 1.00 50.03 422 GLU A O 1
ATOM 3119 N N . GLU A 1 423 ? -26.024 4.641 -0.559 1.00 54.81 423 GLU A N 1
ATOM 3120 C CA . GLU A 1 423 ? -25.308 4.382 0.699 1.00 54.81 423 GLU A CA 1
ATOM 3121 C C . GLU A 1 423 ? -24.000 5.193 0.753 1.00 54.81 423 GLU A C 1
ATOM 3123 O O . GLU A 1 423 ?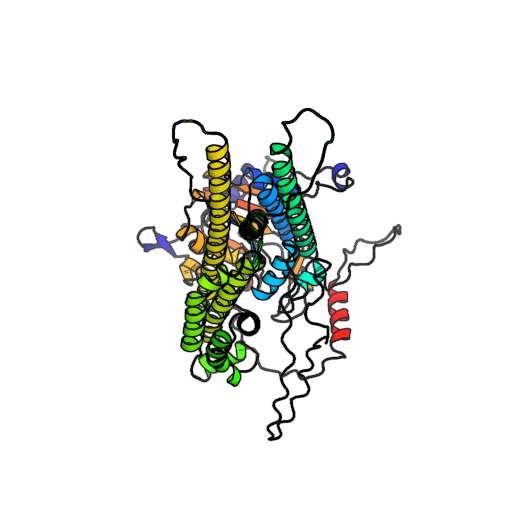 -23.318 5.299 -0.265 1.00 54.81 423 GLU A O 1
ATOM 3128 N N . PRO A 1 424 ? -23.586 5.742 1.911 1.00 64.81 424 PRO A N 1
ATOM 3129 C CA . PRO A 1 424 ? -22.304 6.426 2.015 1.00 64.81 424 PRO A CA 1
ATOM 3130 C C . PRO A 1 424 ? -21.164 5.444 1.750 1.00 64.81 424 PRO A C 1
ATOM 3132 O O . PRO A 1 424 ? -21.013 4.447 2.465 1.00 64.81 424 PRO A O 1
ATOM 3135 N N . ARG A 1 425 ? -20.361 5.716 0.717 1.00 80.94 425 ARG A N 1
ATOM 3136 C CA . ARG A 1 425 ? -19.233 4.861 0.348 1.00 80.94 425 ARG A CA 1
ATOM 3137 C C . ARG A 1 425 ? -17.922 5.659 0.465 1.00 80.94 425 ARG A C 1
ATOM 3139 O O . ARG A 1 425 ? -17.692 6.572 -0.332 1.00 80.94 425 ARG A O 1
ATOM 3146 N N . PRO A 1 426 ? -17.008 5.312 1.390 1.00 91.06 426 PRO A N 1
ATOM 3147 C CA . PRO A 1 426 ? -15.760 6.053 1.605 1.00 91.06 426 PRO A CA 1
ATOM 3148 C C . PRO A 1 426 ? -14.769 5.822 0.464 1.00 91.06 426 PRO A C 1
ATOM 3150 O O . PRO A 1 426 ? -14.765 4.740 -0.120 1.00 91.06 426 PRO A O 1
ATOM 3153 N N . LYS A 1 427 ? -13.944 6.816 0.128 1.00 95.38 427 LYS A N 1
ATOM 3154 C CA . LYS A 1 427 ? -12.947 6.725 -0.952 1.00 95.38 427 LYS A CA 1
ATOM 3155 C C . LYS A 1 427 ? -11.534 6.622 -0.372 1.00 95.38 427 LYS A C 1
ATOM 3157 O O . LYS A 1 427 ? -11.200 7.355 0.560 1.00 95.38 427 LYS A O 1
ATOM 3162 N N . LEU A 1 428 ? -10.720 5.717 -0.911 1.00 98.19 428 LEU A N 1
ATOM 3163 C CA . LEU A 1 428 ? -9.449 5.276 -0.337 1.00 98.19 428 LEU A CA 1
ATOM 3164 C C . LEU A 1 428 ? -8.306 5.386 -1.352 1.00 98.19 428 LEU A C 1
ATOM 3166 O O . LEU A 1 428 ? -8.445 4.984 -2.507 1.00 98.19 428 LEU A O 1
ATOM 3170 N N . VAL A 1 429 ? -7.165 5.899 -0.903 1.00 98.75 429 VAL A N 1
ATOM 3171 C CA . VAL A 1 429 ? -5.902 5.888 -1.646 1.00 98.75 429 VAL A CA 1
ATOM 3172 C C . VAL A 1 429 ? -4.979 4.855 -1.010 1.00 98.75 429 VAL A C 1
ATOM 3174 O O . VAL A 1 429 ? -4.783 4.882 0.203 1.00 98.75 429 VAL A O 1
ATOM 3177 N N . LEU A 1 430 ? -4.421 3.943 -1.807 1.00 98.75 430 LEU A N 1
ATOM 3178 C CA . LEU A 1 430 ? -3.537 2.873 -1.332 1.00 98.75 430 LEU A CA 1
ATOM 3179 C C . LEU A 1 430 ? -2.111 3.130 -1.814 1.00 98.75 430 LEU A C 1
ATOM 3181 O O . LEU A 1 430 ? -1.916 3.291 -3.015 1.00 98.75 430 LEU A O 1
ATOM 3185 N N . TRP A 1 431 ? -1.123 3.168 -0.921 1.00 98.69 431 TRP A N 1
ATOM 3186 C CA . TRP A 1 431 ? 0.295 3.286 -1.290 1.00 98.69 431 TRP A CA 1
ATOM 3187 C C . TRP A 1 431 ? 1.018 1.987 -0.959 1.00 98.69 431 TRP A C 1
ATOM 3189 O O . TRP A 1 431 ? 1.114 1.607 0.206 1.00 98.69 431 TRP A O 1
ATOM 3199 N N . ALA A 1 432 ? 1.547 1.324 -1.980 1.00 98.50 432 ALA A N 1
ATOM 3200 C CA . ALA A 1 432 ? 2.360 0.122 -1.831 1.00 98.50 432 ALA A CA 1
ATOM 3201 C C . ALA A 1 432 ? 3.255 -0.056 -3.059 1.00 98.50 432 ALA A C 1
ATOM 3203 O O . ALA A 1 432 ? 3.112 0.652 -4.057 1.00 98.50 432 ALA A O 1
ATOM 3204 N N . HIS A 1 433 ? 4.167 -1.018 -3.009 1.00 98.31 433 HIS A N 1
ATOM 3205 C CA . HIS A 1 433 ? 5.019 -1.339 -4.146 1.00 98.31 433 HIS A CA 1
ATOM 3206 C C . HIS A 1 433 ? 4.204 -1.789 -5.378 1.00 98.31 433 HIS A C 1
ATOM 3208 O O . HIS A 1 433 ? 3.160 -2.435 -5.253 1.00 98.31 433 HIS A O 1
ATOM 3214 N N . ASN A 1 434 ? 4.718 -1.559 -6.595 1.00 98.19 434 ASN A N 1
ATOM 3215 C CA . ASN A 1 434 ? 4.113 -2.049 -7.849 1.00 98.19 434 ASN A CA 1
ATOM 3216 C C . ASN A 1 434 ? 3.800 -3.558 -7.801 1.00 98.19 434 ASN A C 1
ATOM 3218 O O . ASN A 1 434 ? 2.787 -4.003 -8.337 1.00 98.19 434 ASN A O 1
ATOM 3222 N N . ARG A 1 435 ? 4.658 -4.344 -7.133 1.00 95.62 435 ARG A N 1
ATOM 3223 C CA . ARG A 1 435 ? 4.488 -5.803 -6.951 1.00 95.62 435 ARG A CA 1
ATOM 3224 C C . ARG A 1 435 ? 3.214 -6.153 -6.169 1.00 95.62 435 ARG A C 1
ATOM 3226 O O . ARG A 1 435 ? 2.623 -7.195 -6.445 1.00 95.62 435 ARG A O 1
ATOM 3233 N N . HIS A 1 436 ? 2.769 -5.283 -5.262 1.00 98.00 436 HIS A N 1
ATOM 3234 C CA . HIS A 1 436 ? 1.513 -5.442 -4.530 1.00 98.00 436 HIS A CA 1
ATOM 3235 C C . HIS A 1 436 ? 0.309 -4.911 -5.315 1.00 98.00 436 HIS A C 1
ATOM 3237 O O . HIS A 1 436 ? -0.765 -5.494 -5.230 1.00 98.00 436 HIS A O 1
ATOM 3243 N N . LEU A 1 437 ? 0.464 -3.837 -6.100 1.00 97.62 437 LEU A N 1
ATOM 3244 C CA . LEU A 1 437 ? -0.673 -3.099 -6.680 1.00 97.62 437 LEU A CA 1
ATOM 3245 C C . LEU A 1 437 ? -0.985 -3.387 -8.155 1.00 97.62 437 LEU A C 1
ATOM 3247 O O . LEU A 1 437 ? -2.092 -3.085 -8.602 1.00 97.62 437 LEU A O 1
ATOM 3251 N N . GLY A 1 438 ? -0.059 -3.985 -8.909 1.00 96.31 438 GLY A N 1
ATOM 3252 C CA . GLY A 1 438 ? -0.366 -4.533 -10.234 1.00 96.31 438 GLY A CA 1
ATOM 3253 C C . GLY A 1 438 ? -1.304 -5.739 -10.138 1.00 96.31 438 GLY A C 1
ATOM 3254 O O . GLY A 1 438 ? -1.541 -6.265 -9.061 1.00 96.31 438 GLY A O 1
ATOM 3255 N N . ASP A 1 439 ? -1.834 -6.237 -11.249 1.00 97.12 439 ASP A N 1
ATOM 3256 C CA . ASP A 1 439 ? -2.627 -7.476 -11.252 1.00 97.12 439 ASP A CA 1
ATOM 3257 C C . ASP A 1 439 ? -1.726 -8.711 -11.410 1.00 97.12 439 ASP A C 1
ATOM 3259 O O . ASP A 1 439 ? -1.231 -8.981 -12.508 1.00 97.12 439 ASP A O 1
ATOM 3263 N N . ALA A 1 440 ? -1.520 -9.481 -10.333 1.00 96.31 440 ALA A N 1
ATOM 3264 C CA . ALA A 1 440 ? -0.627 -10.648 -10.333 1.00 96.31 440 ALA A CA 1
ATOM 3265 C C . ALA A 1 440 ? -0.997 -11.721 -11.368 1.00 96.31 440 ALA A C 1
ATOM 3267 O O . ALA A 1 440 ? -0.118 -12.432 -11.852 1.00 96.31 440 ALA A O 1
ATOM 3268 N N . ARG A 1 441 ? -2.260 -11.818 -11.814 1.00 95.00 441 ARG A N 1
ATOM 3269 C CA . ARG A 1 441 ? -2.642 -12.737 -12.915 1.00 95.00 441 ARG A CA 1
ATOM 3270 C C . ARG A 1 441 ? -1.893 -12.431 -14.210 1.00 95.00 441 ARG A C 1
ATOM 3272 O O . ARG A 1 441 ? -1.854 -13.266 -15.118 1.00 95.00 441 ARG A O 1
ATOM 3279 N N . HIS A 1 442 ? -1.332 -11.228 -14.295 1.00 95.69 442 HIS A N 1
ATOM 3280 C CA . HIS A 1 442 ? -0.566 -10.708 -15.408 1.00 95.69 442 HIS A CA 1
ATOM 3281 C C . HIS A 1 442 ? 0.922 -10.502 -15.070 1.00 95.69 442 HIS A C 1
ATOM 3283 O O . HIS A 1 442 ? 1.606 -9.756 -15.774 1.00 95.69 442 HIS A O 1
ATOM 3289 N N . THR A 1 443 ? 1.443 -11.275 -14.111 1.00 94.88 443 THR A N 1
ATOM 3290 C CA . THR A 1 443 ? 2.877 -11.432 -13.822 1.00 94.88 443 THR A CA 1
ATOM 3291 C C . THR A 1 443 ? 3.274 -12.907 -13.679 1.00 94.88 443 THR A C 1
ATOM 3293 O O . THR A 1 443 ? 2.434 -13.777 -13.421 1.00 94.88 443 THR A O 1
ATOM 3296 N N . ASP A 1 444 ? 4.562 -13.222 -13.827 1.00 92.38 444 ASP A N 1
ATOM 3297 C CA . ASP A 1 444 ? 5.078 -14.579 -13.601 1.00 92.38 444 ASP A CA 1
ATOM 3298 C C . ASP A 1 444 ? 4.906 -15.073 -12.164 1.00 92.38 444 ASP A C 1
ATOM 3300 O O . ASP A 1 444 ? 4.677 -16.269 -11.956 1.00 92.38 444 ASP A O 1
ATOM 3304 N N . ALA A 1 445 ? 4.902 -14.159 -11.198 1.00 90.00 445 ALA A N 1
ATOM 3305 C CA . ALA A 1 445 ? 4.508 -14.404 -9.825 1.00 90.00 445 ALA A CA 1
ATOM 3306 C C . ALA A 1 445 ? 3.127 -15.081 -9.769 1.00 90.00 445 ALA A C 1
ATOM 3308 O O . ALA A 1 445 ? 2.988 -16.143 -9.158 1.00 90.00 445 ALA A O 1
ATOM 3309 N N . GLY A 1 446 ? 2.125 -14.570 -10.490 1.00 92.25 446 GLY A N 1
ATOM 3310 C CA . GLY A 1 446 ? 0.811 -15.211 -10.530 1.00 92.25 446 GLY A CA 1
ATOM 3311 C C . GLY A 1 446 ? 0.755 -16.455 -11.407 1.00 92.25 446 GLY A C 1
ATOM 3312 O O . GLY A 1 446 ? 0.359 -17.522 -10.932 1.00 92.25 446 GLY A O 1
ATOM 3313 N N . TRP A 1 447 ? 1.148 -16.369 -12.685 1.00 88.69 447 TRP A N 1
ATOM 3314 C CA . TRP A 1 447 ? 0.918 -17.480 -13.624 1.00 88.69 447 TRP A CA 1
ATOM 3315 C C . TRP A 1 447 ? 1.936 -18.628 -13.525 1.00 88.69 447 TRP A C 1
ATOM 3317 O O . TRP A 1 447 ? 1.634 -19.722 -14.006 1.00 88.69 447 TRP A O 1
ATOM 3327 N N . ARG A 1 448 ? 3.124 -18.429 -12.926 1.00 87.56 448 ARG A N 1
ATOM 3328 C CA . ARG A 1 448 ? 4.109 -19.507 -12.680 1.00 87.56 448 ARG A CA 1
ATOM 3329 C C . ARG A 1 448 ? 4.186 -19.926 -11.215 1.00 87.56 448 ARG A C 1
ATOM 3331 O O . ARG A 1 448 ? 4.336 -21.119 -10.965 1.00 87.56 448 ARG A O 1
ATOM 3338 N N . ARG A 1 449 ? 4.116 -18.979 -10.272 1.00 86.00 449 ARG A N 1
ATOM 3339 C CA . ARG A 1 449 ? 4.387 -19.239 -8.842 1.00 86.00 449 ARG A CA 1
ATOM 3340 C C . ARG A 1 449 ? 3.129 -19.318 -7.975 1.00 86.00 449 ARG A C 1
ATOM 3342 O O . ARG A 1 449 ? 3.212 -19.741 -6.830 1.00 86.00 449 ARG A O 1
ATOM 3349 N N . GLY A 1 450 ? 1.959 -18.960 -8.510 1.00 91.00 450 GLY A N 1
ATOM 3350 C CA . GLY A 1 450 ? 0.702 -18.976 -7.755 1.00 91.00 450 GLY A CA 1
ATOM 3351 C C . GLY A 1 450 ? 0.626 -17.900 -6.666 1.00 91.00 450 GLY A C 1
ATOM 3352 O O . GLY A 1 450 ? -0.144 -18.050 -5.713 1.00 91.00 450 GLY A O 1
ATOM 3353 N N . GLN A 1 451 ? 1.423 -16.836 -6.795 1.00 94.31 451 GLN A N 1
ATOM 3354 C CA . GLN A 1 451 ? 1.354 -15.665 -5.930 1.00 94.31 451 GLN A CA 1
ATOM 3355 C C . GLN A 1 451 ? 0.148 -14.795 -6.312 1.00 94.31 451 GLN A C 1
ATOM 3357 O O . GLN A 1 451 ? -0.164 -14.584 -7.482 1.00 94.31 451 GLN A O 1
ATOM 3362 N N . LEU A 1 452 ? -0.544 -14.303 -5.300 1.00 96.25 452 LEU A N 1
ATOM 3363 C CA . LEU A 1 452 ? -1.594 -13.302 -5.360 1.00 96.25 452 LEU A CA 1
ATOM 3364 C C . LEU A 1 452 ? -0.974 -11.959 -5.004 1.00 96.25 452 LEU A C 1
ATOM 3366 O O . LEU A 1 452 ? 0.042 -11.903 -4.317 1.00 96.25 452 LEU A O 1
ATOM 3370 N N . ASN A 1 453 ? -1.617 -10.874 -5.404 1.00 97.50 453 ASN A N 1
ATOM 3371 C CA . ASN A 1 453 ? -1.291 -9.573 -4.853 1.00 97.50 453 ASN A CA 1
ATOM 3372 C C . ASN A 1 453 ? -2.540 -8.727 -4.607 1.00 97.50 453 ASN A C 1
ATOM 3374 O O . ASN A 1 453 ? -3.634 -9.057 -5.080 1.00 97.50 453 ASN A O 1
ATOM 3378 N N . LEU A 1 454 ? -2.382 -7.650 -3.843 1.00 98.38 454 LEU A N 1
ATOM 3379 C CA . LEU A 1 454 ? -3.464 -6.757 -3.458 1.00 98.38 454 LEU A CA 1
ATOM 3380 C C . LEU A 1 454 ? -4.199 -6.197 -4.681 1.00 98.38 454 LEU A C 1
ATOM 3382 O O . LEU A 1 454 ? -5.425 -6.173 -4.679 1.00 98.38 454 LEU A O 1
ATOM 3386 N N . GLY A 1 455 ? -3.488 -5.826 -5.747 1.00 98.31 455 GLY A N 1
ATOM 3387 C CA . GLY A 1 455 ? -4.081 -5.310 -6.979 1.00 98.31 455 GLY A CA 1
ATOM 3388 C C . GLY A 1 455 ? -5.045 -6.298 -7.636 1.00 98.31 455 GLY A C 1
ATOM 3389 O O . GLY A 1 455 ? -6.172 -5.932 -7.982 1.00 98.31 455 GLY A O 1
ATOM 3390 N N . GLN A 1 456 ? -4.658 -7.575 -7.737 1.00 98.00 456 GLN A N 1
ATOM 3391 C CA . GLN A 1 456 ? -5.565 -8.641 -8.168 1.00 98.00 456 GLN A CA 1
ATOM 3392 C C . GLN A 1 456 ? -6.753 -8.783 -7.204 1.00 98.00 456 GLN A C 1
ATOM 3394 O O . GLN A 1 456 ? -7.901 -8.844 -7.646 1.00 98.00 456 GLN A O 1
ATOM 3399 N N . LEU A 1 457 ? -6.481 -8.870 -5.901 1.00 98.62 457 LEU A N 1
ATOM 3400 C CA . LEU A 1 457 ? -7.491 -9.130 -4.874 1.00 98.62 457 LEU A CA 1
ATOM 3401 C C . LEU A 1 457 ? -8.549 -8.017 -4.809 1.00 98.62 457 LEU A C 1
ATOM 3403 O O . LEU A 1 457 ? -9.742 -8.308 -4.765 1.00 98.62 457 LEU A O 1
ATOM 3407 N N . VAL A 1 458 ? -8.136 -6.751 -4.893 1.00 98.44 458 VAL A N 1
ATOM 3408 C CA . VAL A 1 458 ? -9.030 -5.587 -4.954 1.00 98.44 458 VAL A CA 1
ATOM 3409 C C . VAL A 1 458 ? -9.864 -5.620 -6.234 1.00 98.44 458 VAL A C 1
ATOM 3411 O O . VAL A 1 458 ? -11.081 -5.478 -6.168 1.00 98.44 458 VAL A O 1
ATOM 3414 N N . ARG A 1 459 ? -9.266 -5.899 -7.399 1.00 97.12 459 ARG A N 1
ATOM 3415 C CA . ARG A 1 459 ? -10.016 -6.024 -8.666 1.00 97.12 459 ARG A CA 1
ATOM 3416 C C . ARG A 1 459 ? -11.009 -7.193 -8.684 1.00 97.12 459 ARG A C 1
ATOM 3418 O O . ARG A 1 459 ? -11.916 -7.196 -9.511 1.00 97.12 459 ARG A O 1
ATOM 3425 N N . GLN A 1 460 ? -10.828 -8.192 -7.820 1.00 97.00 460 GLN A N 1
ATOM 3426 C CA . GLN A 1 460 ? -11.771 -9.300 -7.639 1.00 97.00 460 GLN A CA 1
ATOM 3427 C C . GLN A 1 460 ? -12.864 -8.983 -6.610 1.00 97.00 460 GLN A C 1
ATOM 3429 O O . GLN A 1 460 ? -13.974 -9.493 -6.739 1.00 97.00 460 GLN A O 1
ATOM 3434 N N . ALA A 1 461 ? -12.556 -8.168 -5.598 1.00 96.81 461 ALA A N 1
ATOM 3435 C CA . ALA A 1 461 ? -13.471 -7.832 -4.510 1.00 96.81 461 ALA A CA 1
ATOM 3436 C C . ALA A 1 461 ? -14.358 -6.606 -4.798 1.00 96.81 461 ALA A C 1
ATOM 3438 O O . ALA A 1 461 ? -15.438 -6.498 -4.221 1.00 96.81 461 ALA A O 1
ATOM 3439 N N . TYR A 1 462 ? -13.922 -5.700 -5.678 1.00 96.38 462 TYR A N 1
ATOM 3440 C CA . TYR A 1 462 ? -14.584 -4.422 -5.947 1.00 96.38 462 TYR A CA 1
ATOM 3441 C C . TYR A 1 462 ? -14.986 -4.269 -7.422 1.00 96.38 462 TYR A C 1
ATOM 3443 O O . TYR A 1 462 ? -14.320 -4.823 -8.303 1.00 96.38 462 TYR A O 1
ATOM 3451 N N . PRO A 1 463 ? -16.047 -3.492 -7.730 1.00 95.75 463 PRO A N 1
ATOM 3452 C CA . PRO A 1 463 ? -16.436 -3.208 -9.107 1.00 95.75 463 PRO A CA 1
ATOM 3453 C C . PRO A 1 463 ? -15.300 -2.547 -9.891 1.00 95.75 463 PRO A C 1
ATOM 3455 O O . PRO A 1 463 ? -14.679 -1.586 -9.433 1.00 95.75 463 PRO A O 1
ATOM 3458 N N . ARG A 1 464 ? -15.034 -3.042 -11.103 1.00 93.44 464 ARG A N 1
ATOM 3459 C CA . ARG A 1 464 ? -13.850 -2.656 -11.883 1.00 93.44 464 ARG A CA 1
ATOM 3460 C C . ARG A 1 464 ? -13.763 -1.153 -12.165 1.00 93.44 464 ARG A C 1
ATOM 3462 O O . ARG A 1 464 ? -12.668 -0.603 -12.153 1.00 93.44 464 ARG A O 1
ATOM 3469 N N . GLN A 1 465 ? -14.900 -0.507 -12.398 1.00 94.25 465 GLN A N 1
ATOM 3470 C CA . GLN A 1 465 ? -15.027 0.925 -12.677 1.00 94.25 465 GLN A CA 1
ATOM 3471 C C . GLN A 1 465 ? -14.755 1.829 -11.462 1.00 94.25 465 GLN A C 1
ATOM 3473 O O . GLN A 1 465 ? -14.650 3.046 -11.609 1.00 94.25 465 GLN A O 1
ATOM 3478 N N . GLU A 1 466 ? -14.667 1.252 -10.262 1.00 96.19 466 GLU A N 1
ATOM 3479 C CA . GLU A 1 466 ? -14.391 1.973 -9.015 1.00 96.19 466 GLU A CA 1
ATOM 3480 C C . GLU A 1 466 ? -12.923 1.876 -8.591 1.00 96.19 466 GLU A C 1
ATOM 3482 O O . GLU A 1 466 ? -12.526 2.515 -7.616 1.00 96.19 466 GLU A O 1
ATOM 3487 N N . VAL A 1 467 ? -12.123 1.082 -9.304 1.00 98.06 467 VAL A N 1
ATOM 3488 C CA . VAL A 1 467 ? -10.736 0.775 -8.955 1.00 98.06 467 VAL A CA 1
ATOM 3489 C C . VAL A 1 467 ? -9.807 1.255 -10.061 1.00 98.06 467 VAL A C 1
ATOM 3491 O O . VAL A 1 467 ? -9.929 0.825 -11.209 1.00 98.06 467 VAL A O 1
ATOM 3494 N N . LEU A 1 468 ? -8.832 2.079 -9.686 1.00 98.50 468 LEU A N 1
ATOM 3495 C CA . LEU A 1 468 ? -7.742 2.522 -10.552 1.00 98.50 468 LEU A CA 1
ATOM 3496 C C . LEU A 1 468 ? -6.398 2.047 -9.987 1.00 98.50 468 LEU A C 1
ATOM 3498 O O . LEU A 1 468 ? -6.112 2.282 -8.815 1.00 98.50 468 LEU A O 1
ATOM 3502 N N . ALA A 1 469 ? -5.563 1.424 -10.817 1.00 98.56 469 ALA A N 1
ATOM 3503 C CA . ALA A 1 469 ? -4.190 1.045 -10.496 1.00 98.56 469 ALA A CA 1
ATOM 3504 C C . ALA A 1 469 ? -3.179 1.891 -11.285 1.00 98.56 469 ALA A C 1
ATOM 3506 O O . ALA A 1 469 ? -3.086 1.772 -12.506 1.00 98.56 469 ALA A O 1
ATOM 3507 N N . LEU A 1 470 ? -2.397 2.712 -10.589 1.00 98.69 470 LEU A N 1
ATOM 3508 C CA . LEU A 1 470 ? -1.296 3.495 -11.147 1.00 98.69 470 LEU A CA 1
ATOM 3509 C C . LEU A 1 470 ? 0.036 2.809 -10.833 1.00 98.69 470 LEU A C 1
ATOM 3511 O O . LEU A 1 470 ? 0.359 2.604 -9.665 1.00 98.69 470 LEU A O 1
ATOM 3515 N N . GLY A 1 471 ? 0.816 2.487 -11.861 1.00 98.50 471 GLY A N 1
ATOM 3516 C CA . GLY A 1 471 ? 2.189 2.007 -11.710 1.00 98.50 471 GLY A CA 1
ATOM 3517 C C . GLY A 1 471 ? 3.222 3.099 -11.988 1.00 98.50 471 GLY A C 1
ATOM 3518 O O . GLY A 1 471 ? 2.938 4.093 -12.654 1.00 98.50 471 GLY A O 1
ATOM 3519 N N . PHE A 1 472 ? 4.447 2.884 -11.521 1.00 98.50 472 PHE A N 1
ATOM 3520 C CA . PHE A 1 472 ? 5.598 3.737 -11.845 1.00 98.50 472 PHE A CA 1
ATOM 3521 C C . PHE A 1 472 ? 6.689 2.931 -12.543 1.00 98.50 472 PHE A C 1
ATOM 3523 O O . PHE A 1 472 ? 6.694 1.703 -12.475 1.00 98.50 472 PHE A O 1
ATOM 3530 N N . SER A 1 473 ? 7.617 3.612 -13.205 1.00 98.38 473 SER A N 1
ATOM 3531 C CA . SER A 1 473 ? 8.776 3.006 -13.861 1.00 98.38 473 SER A CA 1
ATOM 3532 C C . SER A 1 473 ? 9.927 4.010 -13.962 1.00 98.38 473 SER A C 1
ATOM 3534 O O . SER A 1 473 ? 9.694 5.220 -13.998 1.00 98.38 473 SER A O 1
ATOM 3536 N N . THR A 1 474 ? 11.164 3.510 -13.997 1.00 97.75 474 THR A N 1
ATOM 3537 C CA . THR A 1 474 ? 12.364 4.332 -14.214 1.00 97.75 474 THR A CA 1
ATOM 3538 C C . THR A 1 474 ? 13.430 3.585 -15.002 1.00 97.75 474 THR A C 1
ATOM 3540 O O . THR A 1 474 ? 13.603 2.372 -14.832 1.00 97.75 474 THR A O 1
ATOM 3543 N N . HIS A 1 475 ? 14.152 4.307 -15.858 1.00 97.62 475 HIS A N 1
ATOM 3544 C CA . HIS A 1 475 ? 15.267 3.756 -16.618 1.00 97.62 475 HIS A CA 1
ATOM 3545 C C . HIS A 1 475 ? 16.562 3.704 -15.794 1.00 97.62 475 HIS A C 1
ATOM 3547 O O . HIS A 1 475 ? 17.245 2.675 -15.805 1.00 97.62 475 HIS A O 1
ATOM 3553 N N . THR A 1 476 ? 16.901 4.781 -15.078 1.00 96.94 476 THR A N 1
ATOM 3554 C CA . THR A 1 476 ? 18.188 4.938 -14.376 1.00 96.94 476 THR A CA 1
ATOM 3555 C C . THR A 1 476 ? 18.099 5.939 -13.210 1.00 96.94 476 THR A C 1
ATOM 3557 O O . THR A 1 476 ? 17.018 6.371 -12.812 1.00 96.94 476 THR A O 1
ATOM 3560 N N . GLY A 1 477 ? 19.245 6.320 -12.645 1.00 96.06 477 GLY A N 1
ATOM 3561 C CA . GLY A 1 477 ? 19.374 7.367 -11.637 1.00 96.06 477 GLY A CA 1
ATOM 3562 C C . GLY A 1 477 ? 19.868 6.808 -10.312 1.00 96.06 477 GLY A C 1
ATOM 3563 O O . GLY A 1 477 ? 20.809 6.019 -10.273 1.00 96.06 477 GLY A O 1
ATOM 3564 N N . HIS A 1 478 ? 19.253 7.236 -9.214 1.00 96.81 478 HIS A N 1
ATOM 3565 C CA . HIS A 1 478 ? 19.597 6.792 -7.870 1.00 96.81 478 HIS A CA 1
ATOM 3566 C C . HIS A 1 478 ? 18.360 6.404 -7.066 1.00 96.81 478 HIS A C 1
ATOM 3568 O O . HIS A 1 478 ? 17.262 6.916 -7.293 1.00 96.81 478 HIS A O 1
ATOM 3574 N N . VAL A 1 479 ? 18.576 5.516 -6.101 1.00 96.94 479 VAL A N 1
ATOM 3575 C CA . VAL A 1 479 ? 17.573 4.997 -5.173 1.00 96.94 479 VAL A CA 1
ATOM 3576 C C . VAL A 1 479 ? 18.175 4.928 -3.771 1.00 96.94 479 VAL A C 1
ATOM 3578 O O . VAL A 1 479 ? 19.373 4.691 -3.617 1.00 96.94 479 VAL A O 1
ATOM 3581 N N . THR A 1 480 ? 17.366 5.152 -2.743 1.00 96.94 480 THR A N 1
ATOM 3582 C CA . THR A 1 480 ? 17.733 4.790 -1.370 1.00 96.94 480 THR A CA 1
ATOM 3583 C C . THR A 1 480 ? 17.416 3.320 -1.149 1.00 96.94 480 THR A C 1
ATOM 3585 O O . THR A 1 480 ? 16.266 2.923 -1.275 1.00 96.94 480 THR A O 1
ATOM 3588 N N . ALA A 1 481 ? 18.415 2.507 -0.838 1.00 95.56 481 ALA A N 1
ATOM 3589 C CA . ALA A 1 481 ? 18.243 1.084 -0.570 1.00 95.56 481 ALA A CA 1
ATOM 3590 C C . ALA A 1 481 ? 19.350 0.585 0.362 1.00 95.56 481 ALA A C 1
ATOM 3592 O O . ALA A 1 481 ? 20.405 1.214 0.476 1.00 95.56 481 ALA A O 1
ATOM 3593 N N . ALA A 1 482 ? 19.109 -0.535 1.030 1.00 93.44 482 ALA A N 1
ATOM 3594 C CA . ALA A 1 482 ? 20.149 -1.262 1.747 1.00 93.44 482 ALA A CA 1
ATOM 3595 C C . ALA A 1 482 ? 20.825 -2.288 0.820 1.00 93.44 482 ALA A C 1
ATOM 3597 O O . ALA A 1 482 ? 20.213 -2.736 -0.155 1.00 93.44 482 ALA A O 1
ATOM 3598 N N . ASP A 1 483 ? 22.069 -2.664 1.121 1.00 88.75 483 ASP A N 1
ATOM 3599 C CA . ASP A 1 483 ? 22.735 -3.767 0.411 1.00 88.75 483 ASP A CA 1
ATOM 3600 C C . ASP A 1 483 ? 22.147 -5.118 0.846 1.00 88.75 483 ASP A C 1
ATOM 3602 O O . ASP A 1 483 ? 22.022 -6.040 0.033 1.00 88.75 483 ASP A O 1
ATOM 3606 N N . ASP A 1 484 ? 21.707 -5.189 2.106 1.00 90.25 484 ASP A N 1
ATOM 3607 C CA . ASP A 1 484 ? 21.173 -6.381 2.748 1.00 90.25 484 ASP A CA 1
ATOM 3608 C C . ASP A 1 484 ? 20.056 -6.089 3.766 1.00 90.25 484 ASP A C 1
ATOM 3610 O O . ASP A 1 484 ? 19.809 -4.949 4.174 1.00 90.25 484 ASP A O 1
ATOM 3614 N N . TRP A 1 485 ? 19.321 -7.134 4.156 1.00 86.19 485 TRP A N 1
ATOM 3615 C CA . TRP A 1 485 ? 18.238 -7.004 5.135 1.00 86.19 485 TRP A CA 1
ATOM 3616 C C . TRP A 1 485 ? 18.775 -6.568 6.498 1.00 86.19 485 TRP A C 1
ATOM 3618 O O . TRP A 1 485 ? 19.681 -7.185 7.046 1.00 86.19 485 TRP A O 1
ATOM 3628 N N . GLY A 1 486 ? 18.165 -5.530 7.074 1.00 86.00 486 GLY A N 1
ATOM 3629 C CA . GLY A 1 486 ? 18.586 -4.976 8.363 1.00 86.00 486 GLY A CA 1
ATOM 3630 C C . GLY A 1 486 ? 19.733 -3.969 8.270 1.00 86.00 486 GLY A C 1
ATOM 3631 O O . GLY A 1 486 ? 20.006 -3.290 9.258 1.00 86.00 486 GLY A O 1
ATOM 3632 N N . GLU A 1 487 ? 20.359 -3.807 7.103 1.00 88.31 487 GLU A N 1
ATOM 3633 C CA . GLU A 1 487 ? 21.466 -2.870 6.935 1.00 88.31 487 GLU A CA 1
ATOM 3634 C C . GLU A 1 487 ? 21.017 -1.400 6.791 1.00 88.31 487 GLU A C 1
ATOM 3636 O O . GLU A 1 487 ? 19.853 -1.109 6.479 1.00 88.31 487 GLU A O 1
ATOM 3641 N N . PRO A 1 488 ? 21.930 -0.431 7.012 1.00 87.75 488 PRO A N 1
ATOM 3642 C CA . PRO A 1 488 ? 21.637 0.988 6.846 1.00 87.75 488 PRO A CA 1
ATOM 3643 C C . PRO A 1 488 ? 21.222 1.376 5.421 1.00 87.75 488 PRO A C 1
ATOM 3645 O O . PRO A 1 488 ? 21.611 0.768 4.426 1.00 87.75 488 PRO A O 1
ATOM 3648 N N . ALA A 1 489 ? 20.478 2.478 5.322 1.00 89.19 489 ALA A N 1
ATOM 3649 C CA . ALA A 1 489 ? 20.119 3.078 4.043 1.00 89.19 489 ALA A CA 1
ATOM 3650 C C . ALA A 1 489 ? 21.360 3.621 3.320 1.00 89.19 489 ALA A C 1
ATOM 3652 O O . ALA A 1 489 ? 22.128 4.393 3.899 1.00 89.19 489 ALA A O 1
ATOM 3653 N N . ARG A 1 490 ? 21.501 3.312 2.030 1.00 91.69 490 ARG A N 1
ATOM 3654 C CA . ARG A 1 490 ? 22.509 3.904 1.148 1.00 91.69 490 ARG A CA 1
ATOM 3655 C C . ARG A 1 490 ? 21.859 4.535 -0.071 1.00 91.69 490 ARG A C 1
ATOM 3657 O O . ARG A 1 490 ? 20.849 4.056 -0.578 1.00 91.69 490 ARG A O 1
ATOM 3664 N N . ARG A 1 491 ? 22.488 5.589 -0.583 1.00 94.06 491 ARG A N 1
ATOM 3665 C CA . ARG A 1 491 ? 22.208 6.117 -1.918 1.00 94.06 491 ARG A CA 1
ATOM 3666 C C . ARG A 1 491 ? 22.920 5.233 -2.942 1.00 94.06 491 ARG A C 1
ATOM 3668 O O . ARG A 1 491 ? 24.140 5.287 -3.043 1.00 94.06 491 ARG A O 1
ATOM 3675 N N . GLN A 1 492 ? 22.167 4.448 -3.701 1.00 95.12 492 GLN A N 1
ATOM 3676 C CA . GLN A 1 492 ? 22.697 3.515 -4.694 1.00 95.12 492 GLN A CA 1
ATOM 3677 C C . GLN A 1 492 ? 22.370 3.968 -6.119 1.00 95.12 492 GLN A C 1
ATOM 3679 O O . GLN A 1 492 ? 21.306 4.536 -6.368 1.00 95.12 492 GLN A O 1
ATOM 3684 N N . ALA A 1 493 ? 23.287 3.725 -7.057 1.00 97.00 493 ALA A N 1
ATOM 3685 C CA . ALA A 1 493 ? 23.078 4.011 -8.473 1.00 97.00 493 ALA A CA 1
ATOM 3686 C C . ALA A 1 493 ? 22.258 2.893 -9.130 1.00 97.00 493 ALA A C 1
ATOM 3688 O O . ALA A 1 493 ? 22.652 1.726 -9.121 1.00 97.00 493 ALA A O 1
ATOM 3689 N N . VAL A 1 494 ? 21.125 3.250 -9.727 1.00 97.50 494 VAL A N 1
ATOM 3690 C CA . VAL A 1 494 ? 20.283 2.315 -10.476 1.00 97.50 494 VAL A CA 1
ATOM 3691 C C . VAL A 1 494 ? 20.937 2.063 -11.831 1.00 97.50 494 VAL A C 1
ATOM 3693 O O . VAL A 1 494 ? 21.306 3.006 -12.531 1.00 97.50 494 VAL A O 1
ATOM 3696 N N . ARG A 1 495 ? 21.104 0.794 -12.215 1.00 97.19 495 ARG A N 1
ATOM 3697 C CA . ARG A 1 495 ? 21.687 0.454 -13.519 1.00 97.19 495 ARG A CA 1
ATOM 3698 C C . ARG A 1 495 ? 20.735 0.906 -14.635 1.00 97.19 495 ARG A C 1
ATOM 3700 O O . ARG A 1 495 ? 19.519 0.876 -14.436 1.00 97.19 495 ARG A O 1
ATOM 3707 N N . PRO A 1 496 ? 21.230 1.260 -15.831 1.00 97.69 496 PRO A N 1
ATOM 3708 C CA . PRO A 1 496 ? 20.364 1.430 -16.995 1.00 97.69 496 PRO A CA 1
ATOM 3709 C C . PRO A 1 496 ? 19.495 0.188 -17.214 1.00 97.69 496 PRO A C 1
ATOM 3711 O O . PRO A 1 496 ? 19.973 -0.939 -17.066 1.00 97.69 496 PRO A O 1
ATOM 3714 N N . SER A 1 497 ? 18.217 0.381 -17.536 1.00 97.44 497 SER A N 1
ATOM 3715 C CA . SER A 1 497 ? 17.288 -0.737 -17.720 1.00 97.44 497 SER A CA 1
ATOM 3716 C C . SER A 1 497 ? 17.698 -1.672 -18.855 1.00 97.44 497 SER A C 1
ATOM 3718 O O . SER A 1 497 ? 18.185 -1.220 -19.892 1.00 97.44 497 SER A O 1
ATOM 3720 N N . LEU A 1 498 ? 17.411 -2.963 -18.701 1.00 96.62 498 LEU A N 1
ATOM 3721 C CA . LEU A 1 498 ? 17.790 -3.989 -19.672 1.00 96.62 498 LEU A CA 1
ATOM 3722 C C . LEU A 1 498 ? 17.112 -3.804 -21.044 1.00 96.62 498 LEU A C 1
ATOM 3724 O O . LEU A 1 498 ? 15.901 -3.574 -21.095 1.00 96.62 498 LEU A O 1
ATOM 3728 N N . PRO A 1 499 ? 17.841 -3.980 -22.165 1.00 94.25 499 PRO A N 1
ATOM 3729 C CA . PRO A 1 499 ? 17.255 -3.959 -23.502 1.00 94.25 499 PRO A CA 1
ATOM 3730 C C . PRO A 1 499 ? 16.049 -4.895 -23.636 1.00 94.25 499 PRO A C 1
ATOM 3732 O O . PRO A 1 499 ? 16.099 -6.064 -23.257 1.00 94.25 499 PRO A O 1
ATOM 3735 N N . GLY A 1 500 ? 14.953 -4.370 -24.186 1.00 90.00 500 GLY A N 1
ATOM 3736 C CA . GLY A 1 500 ? 13.700 -5.108 -24.381 1.00 90.00 500 GLY A CA 1
ATOM 3737 C C . GLY A 1 500 ? 12.778 -5.187 -23.155 1.00 90.00 500 GLY A C 1
ATOM 3738 O O . GLY A 1 500 ? 11.632 -5.617 -23.311 1.00 90.00 500 GLY A O 1
ATOM 3739 N N . ALA A 1 501 ? 13.228 -4.750 -21.972 1.00 96.62 501 ALA A N 1
ATOM 3740 C CA . ALA A 1 501 ? 12.355 -4.512 -20.822 1.00 96.62 501 ALA A CA 1
ATOM 3741 C C . ALA A 1 501 ? 11.458 -3.286 -21.057 1.00 96.62 501 ALA A C 1
ATOM 3743 O O . ALA A 1 501 ? 11.804 -2.402 -21.847 1.00 96.62 501 ALA A O 1
ATOM 3744 N N . TYR A 1 502 ? 10.327 -3.200 -20.353 1.00 97.88 502 TYR A N 1
ATOM 3745 C CA . TYR A 1 502 ? 9.395 -2.074 -20.500 1.00 97.88 502 TYR A CA 1
ATOM 3746 C C . TYR A 1 502 ? 10.062 -0.718 -20.254 1.00 97.88 502 TYR A C 1
ATOM 3748 O O . TYR A 1 502 ? 9.863 0.211 -21.035 1.00 97.88 502 TYR A O 1
ATOM 3756 N N . GLU A 1 503 ? 10.905 -0.623 -19.227 1.00 97.75 503 GLU A N 1
ATOM 3757 C CA . GLU A 1 503 ? 11.629 0.602 -18.880 1.00 97.75 503 GLU A CA 1
ATOM 3758 C C . GLU A 1 503 ? 12.578 1.035 -20.008 1.00 97.75 503 GLU A C 1
ATOM 3760 O O . GLU A 1 503 ? 12.723 2.226 -20.271 1.00 97.75 503 GLU A O 1
ATOM 3765 N N . HIS A 1 504 ? 13.170 0.083 -20.739 1.00 96.94 504 HIS A N 1
ATOM 3766 C CA . HIS A 1 504 ? 14.052 0.391 -21.866 1.00 96.94 504 HIS A CA 1
ATOM 3767 C C . HIS A 1 504 ? 13.269 0.843 -23.102 1.00 96.94 504 HIS A C 1
ATOM 3769 O O . HIS A 1 504 ? 13.736 1.700 -23.853 1.00 96.94 504 HIS A O 1
ATOM 3775 N N . LEU A 1 505 ? 12.076 0.286 -23.337 1.00 96.50 505 LEU A N 1
ATOM 3776 C CA . LEU A 1 505 ? 11.186 0.765 -24.401 1.00 96.50 505 LEU A CA 1
ATOM 3777 C C . LEU A 1 505 ? 10.753 2.212 -24.126 1.00 96.50 505 LEU A C 1
ATOM 3779 O O . LEU A 1 505 ? 10.768 3.043 -25.032 1.00 96.50 505 LEU A O 1
ATOM 3783 N N . MET A 1 506 ? 10.440 2.527 -22.868 1.00 96.50 506 MET A N 1
ATOM 3784 C CA . MET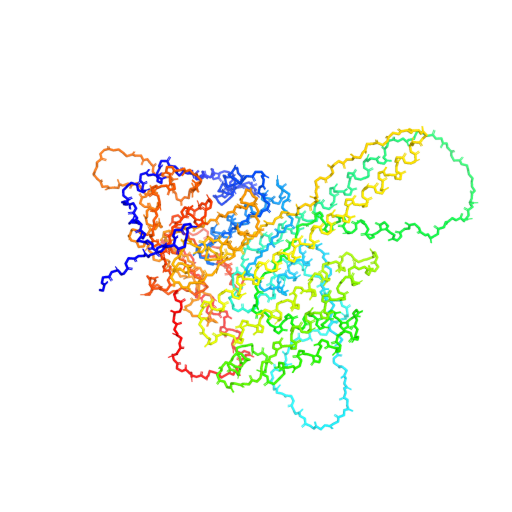 A 1 506 ? 10.109 3.882 -22.423 1.00 96.50 506 MET A CA 1
ATOM 3785 C C . MET A 1 506 ? 11.287 4.844 -22.590 1.00 96.50 506 MET A C 1
ATOM 3787 O O . MET A 1 506 ? 11.105 5.891 -23.205 1.00 96.50 506 MET A O 1
ATOM 3791 N N . HIS A 1 507 ? 12.491 4.444 -22.174 1.00 95.12 507 HIS A N 1
ATOM 3792 C CA . HIS A 1 507 ? 13.724 5.195 -22.421 1.00 95.12 507 HIS A CA 1
ATOM 3793 C C . HIS A 1 507 ? 13.933 5.482 -23.914 1.00 95.12 507 HIS A C 1
ATOM 3795 O O . HIS A 1 507 ? 14.092 6.626 -24.334 1.00 95.12 507 HIS A O 1
ATOM 3801 N N . THR A 1 508 ? 13.853 4.443 -24.752 1.00 94.06 508 THR A N 1
ATOM 3802 C CA . THR A 1 508 ? 14.044 4.560 -26.209 1.00 94.06 508 THR A CA 1
ATOM 3803 C C . THR A 1 508 ? 13.006 5.498 -26.834 1.00 94.06 508 THR A C 1
ATOM 3805 O O . THR A 1 508 ? 13.302 6.253 -27.769 1.00 94.06 508 THR A O 1
ATOM 3808 N N . ALA A 1 509 ? 11.773 5.481 -26.322 1.00 92.25 509 ALA A N 1
ATOM 3809 C CA . ALA A 1 509 ? 10.736 6.417 -26.723 1.00 92.25 509 ALA A CA 1
ATOM 3810 C C . ALA A 1 509 ? 11.061 7.856 -26.286 1.00 92.25 509 ALA A C 1
ATOM 3812 O O . ALA A 1 509 ? 10.935 8.757 -27.119 1.00 92.25 509 ALA A O 1
ATOM 3813 N N . ALA A 1 510 ? 11.518 8.045 -25.042 1.00 88.44 510 ALA A N 1
ATOM 3814 C CA . ALA A 1 510 ? 11.838 9.326 -24.410 1.00 88.44 510 ALA A CA 1
ATOM 3815 C C . ALA A 1 510 ? 12.980 10.080 -25.103 1.00 88.44 510 ALA A C 1
ATOM 3817 O O . ALA A 1 510 ? 12.817 11.253 -25.447 1.00 88.44 510 ALA A O 1
ATOM 3818 N N . VAL A 1 511 ? 14.108 9.410 -25.361 1.00 82.00 511 VAL A N 1
ATOM 3819 C CA . VAL A 1 511 ? 15.322 10.063 -25.890 1.00 82.00 511 VAL A CA 1
ATOM 3820 C C . VAL A 1 511 ? 15.258 10.379 -27.388 1.00 82.00 511 VAL A C 1
ATOM 3822 O O . VAL A 1 511 ? 16.003 11.230 -27.866 1.00 82.00 511 VAL A O 1
ATOM 3825 N N . GLY A 1 512 ? 14.336 9.751 -28.128 1.00 64.81 512 GLY A N 1
ATOM 3826 C CA . GLY A 1 512 ? 14.255 9.864 -29.587 1.00 64.81 512 GLY A CA 1
ATOM 3827 C C . GLY A 1 512 ? 15.408 9.121 -30.281 1.00 64.81 512 GLY A C 1
ATOM 3828 O O . GLY A 1 512 ? 16.562 9.190 -29.876 1.00 64.81 512 GLY A O 1
ATOM 3829 N N . GLY A 1 513 ? 15.110 8.352 -31.329 1.00 53.62 513 GLY A N 1
ATOM 3830 C CA . GLY A 1 513 ? 16.113 7.518 -31.998 1.00 53.62 513 GLY A CA 1
ATOM 3831 C C . GLY A 1 513 ? 17.204 8.353 -32.676 1.00 53.62 513 GLY A C 1
ATOM 3832 O O . GLY A 1 513 ? 16.972 8.917 -33.739 1.00 53.62 513 GLY A O 1
ATOM 3833 N N . GLY A 1 514 ? 18.412 8.368 -32.110 1.00 42.66 514 GLY A N 1
ATOM 3834 C CA . GLY A 1 514 ? 19.639 8.865 -32.747 1.00 42.66 514 GLY A CA 1
ATOM 3835 C C . GLY A 1 514 ? 20.215 7.923 -33.817 1.00 42.66 514 GLY A C 1
ATOM 3836 O O . GLY A 1 514 ? 21.425 7.894 -34.017 1.00 42.66 514 GLY A O 1
ATOM 3837 N N . GLY A 1 515 ? 19.378 7.126 -34.485 1.00 39.56 515 GLY A N 1
ATOM 3838 C CA . GLY A 1 515 ? 19.791 6.116 -35.459 1.00 39.56 515 GLY A CA 1
ATOM 3839 C C . GLY A 1 515 ? 18.987 6.214 -36.751 1.00 39.56 515 GLY A C 1
ATOM 3840 O O . GLY A 1 515 ? 17.869 5.725 -36.811 1.00 39.56 515 GLY A O 1
ATOM 3841 N N . GLY A 1 516 ? 19.582 6.872 -37.750 1.00 40.94 516 GLY A N 1
ATOM 3842 C CA . GLY A 1 516 ? 19.295 6.827 -39.192 1.00 40.94 516 GLY A CA 1
ATOM 3843 C C . GLY A 1 516 ? 17.888 6.444 -39.672 1.00 40.94 516 GLY A C 1
ATOM 3844 O O . GLY A 1 516 ? 17.595 5.271 -39.864 1.00 40.94 516 GLY A O 1
ATOM 3845 N N . GLY A 1 517 ? 17.086 7.447 -40.035 1.00 37.72 517 GLY A N 1
ATOM 3846 C CA . GLY A 1 517 ? 15.876 7.272 -40.845 1.00 37.72 517 GLY A CA 1
ATOM 3847 C C . GLY A 1 517 ? 14.889 8.410 -40.615 1.00 37.72 517 GLY A C 1
ATOM 3848 O O . GLY A 1 517 ? 14.299 8.503 -39.548 1.00 37.72 517 GLY A O 1
ATOM 3849 N N . GLY A 1 518 ? 14.766 9.321 -41.583 1.00 42.28 518 GLY A N 1
ATOM 3850 C CA . GLY A 1 518 ? 14.064 10.602 -41.459 1.00 42.28 518 GLY A CA 1
ATOM 3851 C C . GLY A 1 518 ? 12.640 10.509 -40.899 1.00 42.28 518 GLY A C 1
ATOM 3852 O O . GLY A 1 518 ? 11.742 9.981 -41.543 1.00 42.28 518 GLY A O 1
ATOM 3853 N N . GLY A 1 519 ? 12.455 11.081 -39.709 1.00 42.16 519 GLY A N 1
ATOM 3854 C CA . GLY A 1 519 ? 11.177 11.184 -39.002 1.00 42.16 519 GLY A CA 1
ATOM 3855 C C . GLY A 1 519 ? 11.377 11.631 -37.552 1.00 42.16 519 GLY A C 1
ATOM 3856 O O . GLY A 1 519 ? 10.856 11.013 -36.630 1.00 42.16 519 GLY A O 1
ATOM 3857 N N . GLY A 1 520 ? 12.224 12.643 -37.332 1.00 43.25 520 GLY A N 1
ATOM 3858 C CA . GLY A 1 520 ? 12.644 13.104 -36.005 1.00 43.25 520 GLY A CA 1
ATOM 3859 C C . GLY A 1 520 ? 11.538 13.839 -35.248 1.00 43.25 520 GLY A C 1
ATOM 3860 O O . GLY A 1 520 ? 11.519 15.067 -35.217 1.00 43.25 520 GLY A O 1
ATOM 3861 N N . GLY A 1 521 ? 10.623 13.095 -34.631 1.00 52.06 521 GLY A N 1
ATOM 3862 C CA . GLY A 1 521 ? 9.739 13.618 -33.591 1.00 52.06 521 GLY A CA 1
ATOM 3863 C C . GLY A 1 521 ? 10.496 13.785 -32.270 1.00 52.06 521 GLY A C 1
ATOM 3864 O O . GLY A 1 521 ? 11.255 12.902 -31.870 1.00 52.06 521 GLY A O 1
ATOM 3865 N N . ARG A 1 522 ? 10.293 14.916 -31.583 1.00 61.00 522 ARG A N 1
ATOM 3866 C CA . ARG A 1 522 ? 10.779 15.133 -30.211 1.00 61.00 522 ARG A CA 1
ATOM 3867 C C . ARG A 1 522 ? 10.062 14.131 -29.291 1.00 61.00 522 ARG A C 1
ATOM 3869 O O . ARG A 1 522 ? 8.837 14.072 -29.328 1.00 61.00 522 ARG A O 1
ATOM 3876 N N . GLY A 1 523 ? 10.806 13.330 -28.524 1.00 62.56 523 GLY A N 1
ATOM 3877 C CA . GLY A 1 523 ? 10.226 12.370 -27.574 1.00 62.56 523 GLY A CA 1
ATOM 3878 C C . GLY A 1 523 ? 9.406 13.052 -26.462 1.00 62.56 523 GLY A C 1
ATOM 3879 O O . GLY A 1 523 ? 9.464 14.278 -26.327 1.00 62.56 523 GLY A O 1
ATOM 3880 N N . PRO A 1 524 ? 8.648 12.286 -25.653 1.00 74.62 524 PRO A N 1
ATOM 3881 C CA . PRO A 1 524 ? 7.739 12.819 -24.629 1.00 74.62 524 PRO A CA 1
ATOM 3882 C C . PRO A 1 524 ? 8.425 13.573 -23.471 1.00 74.62 524 PRO A C 1
ATOM 3884 O O . PRO A 1 524 ? 7.737 14.195 -22.664 1.00 74.62 524 PRO A O 1
ATOM 3887 N N . GLY A 1 525 ? 9.761 13.568 -23.408 1.00 80.19 525 GLY A N 1
ATOM 3888 C CA . GLY A 1 525 ? 10.555 14.198 -22.350 1.00 80.19 525 GLY A CA 1
ATOM 3889 C C . GLY A 1 525 ? 10.854 13.254 -21.182 1.00 80.19 525 GLY A C 1
ATOM 3890 O O . GLY A 1 525 ? 10.547 12.067 -21.240 1.00 80.19 525 GLY A O 1
ATOM 3891 N N . ASP A 1 526 ? 11.464 13.793 -20.122 1.00 85.81 526 ASP A N 1
ATOM 3892 C CA . ASP A 1 526 ? 11.992 13.004 -18.992 1.00 85.81 526 ASP A CA 1
ATOM 3893 C C . ASP A 1 526 ? 10.905 12.390 -18.091 1.00 85.81 526 ASP A C 1
ATOM 3895 O O . ASP A 1 526 ? 11.192 11.492 -17.303 1.00 85.81 526 ASP A O 1
ATOM 3899 N N . VAL A 1 527 ? 9.676 12.919 -18.134 1.00 91.81 527 VAL A N 1
ATOM 3900 C CA . VAL A 1 527 ? 8.536 12.422 -17.352 1.00 91.81 527 VAL A CA 1
ATOM 3901 C C . VAL A 1 527 ? 7.289 12.436 -18.223 1.00 91.81 527 VAL A C 1
ATOM 3903 O O . VAL A 1 527 ? 6.929 13.470 -18.791 1.00 91.81 527 VAL A O 1
ATOM 3906 N N . PHE A 1 528 ? 6.604 11.302 -18.301 1.00 95.25 528 PHE A N 1
ATOM 3907 C CA . PHE A 1 528 ? 5.362 11.176 -19.055 1.00 95.25 528 PHE A CA 1
ATOM 3908 C C . PHE A 1 528 ? 4.437 10.123 -18.452 1.00 95.25 528 PHE A C 1
ATOM 3910 O O . PHE A 1 528 ? 4.861 9.244 -17.699 1.00 95.25 528 PHE A O 1
ATOM 3917 N N . VAL A 1 529 ? 3.156 10.229 -18.799 1.00 97.56 529 VAL A N 1
ATOM 3918 C CA . VAL A 1 529 ? 2.102 9.311 -18.366 1.00 97.56 529 VAL A CA 1
ATOM 3919 C C . VAL A 1 529 ? 1.620 8.487 -19.556 1.00 97.56 529 VAL A C 1
ATOM 3921 O O . VAL A 1 529 ? 1.436 9.010 -20.657 1.00 97.56 529 VAL A O 1
ATOM 3924 N N . LEU A 1 530 ? 1.402 7.197 -19.331 1.00 98.12 530 LEU A N 1
ATOM 3925 C CA . LEU A 1 530 ? 0.748 6.285 -20.259 1.00 98.12 530 LEU A CA 1
ATOM 3926 C C . LEU A 1 530 ? -0.640 5.937 -19.730 1.00 98.12 530 LEU A C 1
ATOM 3928 O O . LEU A 1 530 ? -0.778 5.439 -18.614 1.00 98.12 530 LEU A O 1
ATOM 3932 N N . ASP A 1 531 ? -1.649 6.183 -20.558 1.00 98.00 531 ASP A N 1
ATOM 3933 C CA . ASP A 1 531 ? -3.010 5.701 -20.354 1.00 98.00 531 ASP A CA 1
ATOM 3934 C C . ASP A 1 531 ? -3.146 4.317 -21.003 1.00 98.00 531 ASP A C 1
ATOM 3936 O O . ASP A 1 531 ? -3.226 4.199 -22.229 1.00 98.00 531 ASP A O 1
ATOM 3940 N N . LEU A 1 532 ? -3.111 3.267 -20.177 1.00 97.62 532 LEU A N 1
ATOM 3941 C CA . LEU A 1 532 ? -3.117 1.873 -20.625 1.00 97.62 532 LEU A CA 1
ATOM 3942 C C . LEU A 1 532 ? -4.535 1.369 -20.936 1.00 97.62 532 LEU A C 1
ATOM 3944 O O . LEU A 1 532 ? -4.690 0.221 -21.353 1.00 97.62 532 LEU A O 1
ATOM 3948 N N . HIS A 1 533 ? -5.570 2.210 -20.795 1.00 94.75 533 HIS A N 1
ATOM 3949 C CA . HIS A 1 533 ? -6.908 1.912 -21.314 1.00 94.75 533 HIS A CA 1
ATOM 3950 C C . HIS A 1 533 ? -7.000 2.080 -22.828 1.00 94.75 533 HIS A C 1
ATOM 3952 O O . HIS A 1 533 ? -7.922 1.534 -23.437 1.00 94.75 533 HIS A O 1
ATOM 3958 N N . ARG A 1 534 ? -6.062 2.811 -23.446 1.00 96.44 534 ARG A N 1
ATOM 3959 C CA . ARG A 1 534 ? -6.024 3.006 -24.901 1.00 96.44 534 ARG A CA 1
ATOM 3960 C C . ARG A 1 534 ? -5.712 1.687 -25.610 1.00 96.44 534 ARG A C 1
ATOM 3962 O O . ARG A 1 534 ? -4.602 1.177 -25.425 1.00 96.44 534 ARG A O 1
ATOM 3969 N N . PRO A 1 535 ? -6.633 1.144 -26.430 1.00 96.00 535 PRO A N 1
ATOM 3970 C CA . PRO A 1 535 ? -6.454 -0.161 -27.060 1.00 96.00 535 PRO A CA 1
ATOM 3971 C C . PRO A 1 535 ? -5.170 -0.264 -27.883 1.00 96.00 535 PRO A C 1
ATOM 3973 O O . PRO A 1 535 ? -4.444 -1.241 -27.750 1.00 96.00 535 PRO A O 1
ATOM 3976 N N . GLU A 1 536 ? -4.832 0.768 -28.655 1.00 95.69 536 GLU A N 1
ATOM 3977 C CA . GLU A 1 536 ? -3.664 0.776 -29.541 1.00 95.69 536 GLU A CA 1
ATOM 3978 C C . GLU A 1 536 ? -2.351 0.680 -28.751 1.00 95.69 536 GLU A C 1
ATOM 3980 O O . GLU A 1 536 ? -1.443 -0.071 -29.113 1.00 95.69 536 GLU A O 1
ATOM 3985 N N . LEU A 1 537 ? -2.261 1.404 -27.630 1.00 96.88 537 LEU A N 1
ATOM 3986 C CA . LEU A 1 537 ? -1.107 1.336 -26.738 1.00 96.88 537 LEU A CA 1
ATOM 3987 C C . LEU A 1 537 ? -1.063 0.000 -25.988 1.00 96.88 537 LEU A C 1
ATOM 3989 O O . LEU A 1 537 ? -0.002 -0.615 -25.885 1.00 96.88 537 LEU A O 1
ATOM 3993 N N . ALA A 1 538 ? -2.205 -0.455 -25.472 1.00 96.19 538 ALA A N 1
ATOM 3994 C CA . ALA A 1 538 ? -2.304 -1.707 -24.734 1.00 96.19 538 ALA A CA 1
ATOM 3995 C C . ALA A 1 538 ? -1.931 -2.916 -25.603 1.00 96.19 538 ALA A C 1
ATOM 3997 O O . ALA A 1 538 ? -1.214 -3.802 -25.146 1.00 96.19 538 ALA A O 1
ATOM 3998 N N . GLU A 1 539 ? -2.368 -2.942 -26.862 1.00 94.94 539 GLU A N 1
ATOM 3999 C CA . GLU A 1 539 ? -2.016 -3.982 -27.827 1.00 94.94 539 GLU A CA 1
ATOM 4000 C C . GLU A 1 539 ? -0.527 -3.944 -28.180 1.00 94.94 539 GLU A C 1
ATOM 4002 O O . GLU A 1 539 ? 0.129 -4.985 -28.148 1.00 94.94 539 GLU A O 1
ATOM 4007 N N . ALA A 1 540 ? 0.042 -2.759 -28.427 1.00 95.75 540 ALA A N 1
ATOM 4008 C CA . ALA A 1 540 ? 1.465 -2.609 -28.744 1.00 95.75 540 ALA A CA 1
ATOM 4009 C C . ALA A 1 540 ? 2.398 -2.977 -27.572 1.00 95.75 540 ALA A C 1
ATOM 4011 O O . ALA A 1 540 ? 3.546 -3.379 -27.781 1.00 95.75 540 ALA A O 1
ATOM 4012 N N . LEU A 1 541 ? 1.913 -2.858 -26.334 1.00 95.69 541 LEU A N 1
ATOM 4013 C CA . LEU A 1 541 ? 2.633 -3.256 -25.122 1.00 95.69 541 LEU A CA 1
ATOM 4014 C C . LEU A 1 541 ? 2.283 -4.666 -24.636 1.00 95.69 541 LEU A C 1
ATOM 4016 O O . LEU A 1 541 ? 2.843 -5.106 -23.633 1.00 95.69 541 LEU A O 1
ATOM 4020 N N . ALA A 1 542 ? 1.388 -5.381 -25.319 1.00 89.69 542 ALA A N 1
ATOM 4021 C CA . ALA A 1 542 ? 0.910 -6.674 -24.861 1.00 89.69 542 ALA A CA 1
ATOM 4022 C C . ALA A 1 542 ? 1.997 -7.760 -24.898 1.00 89.69 542 ALA A C 1
ATOM 4024 O O . ALA A 1 542 ? 2.870 -7.810 -25.771 1.00 89.69 542 ALA A O 1
ATOM 4025 N N . GLY A 1 543 ? 1.859 -8.708 -23.970 1.00 85.44 543 GLY A N 1
ATOM 4026 C CA . GLY A 1 543 ? 2.696 -9.902 -23.893 1.00 85.44 543 GLY A CA 1
ATOM 4027 C C . GLY A 1 543 ? 3.732 -9.846 -22.767 1.00 85.44 543 GLY A C 1
ATOM 4028 O O . GLY A 1 543 ? 3.944 -8.809 -22.147 1.00 85.44 543 GLY A O 1
ATOM 4029 N N . PRO A 1 544 ? 4.341 -10.993 -22.427 1.00 91.00 544 PRO A N 1
ATOM 4030 C CA . PRO A 1 544 ? 5.308 -11.060 -21.341 1.00 91.00 544 PRO A CA 1
ATOM 4031 C C . PRO A 1 544 ? 6.623 -10.374 -21.745 1.00 91.00 544 PRO A C 1
ATOM 4033 O O . PRO A 1 544 ? 7.290 -10.809 -22.684 1.00 91.00 544 PRO A O 1
ATOM 4036 N N . ARG A 1 545 ? 7.015 -9.334 -21.006 1.00 95.38 545 ARG A N 1
ATOM 4037 C CA . ARG A 1 545 ? 8.356 -8.727 -21.047 1.00 95.38 545 ARG A CA 1
ATOM 4038 C C . ARG A 1 545 ? 8.895 -8.546 -19.639 1.00 95.38 545 ARG A C 1
ATOM 4040 O O . ARG A 1 545 ? 8.131 -8.572 -18.679 1.00 95.38 545 ARG A O 1
ATOM 4047 N N . LEU A 1 546 ? 10.202 -8.340 -19.531 1.00 97.38 546 LEU A N 1
ATOM 4048 C CA . LEU A 1 546 ? 10.822 -7.989 -18.262 1.00 97.38 546 LEU A CA 1
ATOM 4049 C C . LEU A 1 546 ? 10.323 -6.621 -17.777 1.00 97.38 546 LEU A C 1
ATOM 4051 O O . LEU A 1 546 ? 10.250 -5.665 -18.553 1.00 97.38 546 LEU A O 1
ATOM 4055 N N . GLN A 1 547 ? 10.005 -6.558 -16.490 1.00 97.75 547 GLN A N 1
ATOM 4056 C CA . GLN A 1 547 ? 9.662 -5.353 -15.745 1.00 97.75 547 GLN A CA 1
ATOM 4057 C C . GLN A 1 547 ? 10.547 -5.264 -14.502 1.00 97.75 547 GLN A C 1
ATOM 4059 O O . GLN A 1 547 ? 10.771 -6.278 -13.833 1.00 97.75 547 GLN A O 1
ATOM 4064 N N . ARG A 1 548 ? 11.040 -4.061 -14.193 1.00 97.81 548 ARG A N 1
ATOM 4065 C CA . ARG A 1 548 ? 11.893 -3.808 -13.027 1.00 97.81 548 ARG A CA 1
ATOM 4066 C C . ARG A 1 548 ? 11.059 -3.583 -11.760 1.00 97.81 548 ARG A C 1
ATOM 4068 O O . ARG A 1 548 ? 10.043 -2.891 -11.778 1.00 97.81 548 ARG A O 1
ATOM 4075 N N . ALA A 1 549 ? 11.528 -4.128 -10.642 1.00 96.88 549 ALA A N 1
ATOM 4076 C CA . ALA A 1 549 ? 10.996 -3.927 -9.298 1.00 96.88 549 ALA A CA 1
ATOM 4077 C C . ALA A 1 549 ? 12.137 -3.954 -8.271 1.00 96.88 549 ALA A C 1
ATOM 4079 O O . ALA A 1 549 ? 12.723 -5.009 -8.025 1.00 96.88 549 ALA A O 1
ATOM 4080 N N . ILE A 1 550 ? 12.437 -2.812 -7.651 1.00 97.31 550 ILE A N 1
ATOM 4081 C CA . ILE A 1 550 ? 13.486 -2.698 -6.630 1.00 97.31 550 ILE A CA 1
ATOM 4082 C C . ILE A 1 550 ? 12.835 -2.548 -5.255 1.00 97.31 550 ILE A C 1
ATOM 4084 O O . ILE A 1 550 ? 12.144 -1.575 -4.981 1.00 97.31 550 ILE A O 1
ATOM 4088 N N . GLY A 1 551 ? 13.070 -3.511 -4.371 1.00 94.25 551 GLY A N 1
ATOM 4089 C CA . GLY A 1 551 ? 12.548 -3.461 -3.012 1.00 94.25 551 GLY A CA 1
ATOM 4090 C C . GLY A 1 551 ? 13.332 -2.511 -2.103 1.00 94.25 551 GLY A C 1
ATOM 4091 O O . GLY A 1 551 ? 13.914 -1.511 -2.516 1.00 94.25 551 GLY A O 1
ATOM 4092 N N . VAL A 1 552 ? 13.341 -2.856 -0.820 1.00 93.88 552 VAL A N 1
ATOM 4093 C CA . VAL A 1 552 ? 14.080 -2.144 0.236 1.00 93.88 552 VAL A CA 1
ATOM 4094 C C . VAL A 1 552 ? 15.577 -2.489 0.213 1.00 93.88 552 VAL A C 1
ATOM 4096 O O . VAL A 1 552 ? 16.407 -1.742 0.728 1.00 93.88 552 VAL A O 1
ATOM 4099 N N . VAL A 1 553 ? 15.908 -3.612 -0.428 1.00 94.50 553 VAL A N 1
ATOM 4100 C CA . VAL A 1 553 ? 17.258 -4.069 -0.756 1.00 94.50 553 VAL A CA 1
ATOM 4101 C C . VAL A 1 553 ? 17.464 -3.932 -2.262 1.00 94.50 553 VAL A C 1
ATOM 4103 O O . VAL A 1 553 ? 16.578 -4.312 -3.037 1.00 94.50 553 VAL A O 1
ATOM 4106 N N . TYR A 1 554 ? 18.627 -3.430 -2.674 1.00 96.69 554 TYR A N 1
ATOM 4107 C CA . TYR A 1 554 ? 19.016 -3.354 -4.080 1.00 96.69 554 TYR A CA 1
ATOM 4108 C C . TYR A 1 554 ? 20.379 -4.015 -4.302 1.00 96.69 554 TYR A C 1
ATOM 4110 O O . TYR A 1 554 ? 21.359 -3.686 -3.646 1.00 96.69 554 TYR A O 1
ATOM 4118 N N . ARG A 1 555 ? 20.430 -4.966 -5.240 1.00 94.69 555 ARG A N 1
ATOM 4119 C CA . ARG A 1 555 ? 21.633 -5.722 -5.604 1.00 94.69 555 ARG A CA 1
ATOM 4120 C C . ARG A 1 555 ? 21.934 -5.551 -7.093 1.00 94.69 555 ARG A C 1
ATOM 4122 O O . ARG A 1 555 ? 21.434 -6.336 -7.906 1.00 94.69 555 ARG A O 1
ATOM 4129 N N . PRO A 1 556 ? 22.751 -4.557 -7.482 1.00 94.44 556 PRO A N 1
ATOM 4130 C CA . PRO A 1 556 ? 23.022 -4.272 -8.890 1.00 94.44 556 PRO A CA 1
ATOM 4131 C C . PRO A 1 556 ? 23.722 -5.430 -9.617 1.00 94.44 556 PRO A C 1
ATOM 4133 O O . PRO A 1 556 ? 23.474 -5.636 -10.806 1.00 94.44 556 PRO A O 1
ATOM 4136 N N . ASP A 1 557 ? 24.558 -6.214 -8.935 1.00 93.69 557 ASP A N 1
ATOM 4137 C CA . ASP A 1 557 ? 25.328 -7.304 -9.557 1.00 93.69 557 ASP A CA 1
ATOM 4138 C C . ASP A 1 557 ? 24.461 -8.485 -10.008 1.00 93.69 557 ASP A C 1
ATOM 4140 O O . ASP A 1 557 ? 24.820 -9.201 -10.943 1.00 93.69 557 ASP A O 1
ATOM 4144 N N . THR A 1 558 ? 23.294 -8.659 -9.387 1.00 94.12 558 THR A N 1
ATOM 4145 C CA . THR A 1 558 ? 22.344 -9.743 -9.680 1.00 94.12 558 THR A CA 1
ATOM 4146 C C . THR A 1 558 ? 20.998 -9.219 -10.173 1.00 94.12 558 THR A C 1
ATOM 4148 O O . THR A 1 558 ? 20.020 -9.952 -10.143 1.00 94.12 558 THR A O 1
ATOM 4151 N N . GLU A 1 559 ? 20.930 -7.976 -10.665 1.00 94.25 559 GLU A N 1
ATOM 4152 C CA . GLU A 1 559 ? 19.671 -7.258 -10.916 1.00 94.25 559 GLU A CA 1
ATOM 4153 C C . GLU A 1 559 ? 18.668 -8.009 -11.811 1.00 94.25 559 GLU A C 1
ATOM 4155 O O . GLU A 1 559 ? 17.471 -7.995 -11.532 1.00 94.25 559 GLU A O 1
ATOM 4160 N N . LEU A 1 560 ? 19.128 -8.688 -12.871 1.00 93.56 560 LEU A N 1
ATOM 4161 C CA . LEU A 1 560 ? 18.245 -9.493 -13.732 1.00 93.56 560 LEU A CA 1
ATOM 4162 C C . LEU A 1 560 ? 17.556 -10.610 -12.942 1.00 93.56 560 LEU A C 1
ATOM 4164 O O . LEU A 1 560 ? 16.405 -10.938 -13.209 1.00 93.56 560 LEU A O 1
ATOM 4168 N N . GLN A 1 561 ? 18.277 -11.216 -12.006 1.00 92.06 561 GLN A N 1
ATOM 4169 C CA . GLN A 1 561 ? 17.727 -12.193 -11.093 1.00 92.06 561 GLN A CA 1
ATOM 4170 C C . GLN A 1 561 ? 16.919 -11.462 -10.021 1.00 92.06 561 GLN A C 1
ATOM 4172 O O . GLN A 1 561 ? 15.722 -11.613 -10.001 1.00 92.06 561 GLN A O 1
ATOM 4177 N N . SER A 1 562 ? 17.502 -10.622 -9.174 1.00 89.00 562 SER A N 1
ATOM 4178 C CA . SER A 1 562 ? 16.851 -10.061 -7.978 1.00 89.00 562 SER A CA 1
ATOM 4179 C C . SER A 1 562 ? 15.718 -9.056 -8.215 1.00 89.00 562 SER A C 1
ATOM 4181 O O . SER A 1 562 ? 14.865 -8.906 -7.340 1.00 89.00 562 SER A O 1
ATOM 4183 N N . HIS A 1 563 ? 15.703 -8.344 -9.345 1.00 95.50 563 HIS A N 1
ATOM 4184 C CA . HIS A 1 563 ? 14.874 -7.143 -9.526 1.00 95.50 563 HIS A CA 1
ATOM 4185 C C . HIS A 1 563 ? 14.113 -7.088 -10.851 1.00 95.50 563 HIS A C 1
ATOM 4187 O O . HIS A 1 563 ? 13.493 -6.066 -11.151 1.00 95.50 563 HIS A O 1
ATOM 4193 N N . TYR A 1 564 ? 14.117 -8.166 -11.634 1.00 96.81 564 TYR A N 1
ATOM 4194 C CA . TYR A 1 564 ? 13.327 -8.275 -12.855 1.00 96.81 564 TYR A CA 1
ATOM 4195 C C . TYR A 1 564 ? 12.394 -9.480 -12.815 1.00 96.81 564 TYR A C 1
ATOM 4197 O O . TYR A 1 564 ? 12.741 -10.554 -12.335 1.00 96.81 564 TYR A O 1
ATOM 4205 N N . PHE A 1 565 ? 11.197 -9.297 -13.363 1.00 95.06 565 PHE A N 1
ATOM 4206 C CA . PHE A 1 565 ? 10.192 -10.349 -13.487 1.00 95.06 565 PHE A CA 1
ATOM 4207 C C . PHE A 1 565 ? 9.447 -10.218 -14.817 1.00 95.06 565 PHE A C 1
ATOM 4209 O O . PHE A 1 565 ? 9.394 -9.133 -15.402 1.00 95.06 565 PHE A O 1
ATOM 4216 N N . GLU A 1 566 ? 8.896 -11.316 -15.336 1.00 95.56 566 GLU A N 1
ATOM 4217 C CA . GLU A 1 566 ? 8.082 -11.261 -16.552 1.00 95.56 566 GLU A CA 1
ATOM 4218 C C . GLU A 1 566 ? 6.671 -10.756 -16.243 1.00 95.56 566 GLU A C 1
ATOM 4220 O O . GLU A 1 566 ? 5.988 -11.246 -15.340 1.00 95.56 566 GLU A O 1
ATOM 4225 N N . ALA A 1 567 ? 6.198 -9.815 -17.054 1.00 95.50 567 ALA A N 1
ATOM 4226 C CA . ALA A 1 567 ? 4.953 -9.116 -16.811 1.00 95.50 567 ALA A CA 1
ATOM 4227 C C . ALA A 1 567 ? 4.256 -8.690 -18.114 1.00 95.50 567 ALA A C 1
ATOM 4229 O O . ALA A 1 567 ? 4.884 -8.511 -19.158 1.00 95.50 567 ALA A O 1
ATOM 4230 N N . ASP A 1 568 ? 2.939 -8.526 -18.050 1.00 96.00 568 ASP A N 1
ATOM 4231 C CA . ASP A 1 568 ? 2.121 -7.914 -19.102 1.00 96.00 568 ASP A CA 1
ATOM 4232 C C . ASP A 1 568 ? 1.557 -6.606 -18.559 1.00 96.00 568 ASP A C 1
ATOM 4234 O O . ASP A 1 568 ? 0.547 -6.573 -17.854 1.00 96.00 568 ASP A O 1
ATOM 4238 N N . LEU A 1 569 ? 2.328 -5.543 -18.788 1.00 96.31 569 LEU A N 1
ATOM 4239 C CA . LEU A 1 569 ? 2.155 -4.229 -18.180 1.00 96.31 569 LEU A CA 1
ATOM 4240 C C . LEU A 1 569 ? 0.754 -3.625 -18.374 1.00 96.31 569 LEU A C 1
ATOM 4242 O O . LEU A 1 569 ? 0.162 -3.250 -17.358 1.00 96.31 569 LEU A O 1
ATOM 4246 N N . PRO A 1 570 ? 0.172 -3.580 -19.595 1.00 96.50 570 PRO A N 1
ATOM 4247 C CA . PRO A 1 570 ? -1.153 -2.986 -19.806 1.00 96.50 570 PRO A CA 1
ATOM 4248 C C . PRO A 1 570 ? -2.287 -3.744 -19.111 1.00 96.50 570 PRO A C 1
ATOM 4250 O O . PRO A 1 570 ? -3.373 -3.208 -18.925 1.00 96.50 570 PRO A O 1
ATOM 4253 N N . ARG A 1 571 ? -2.061 -4.998 -18.699 1.00 95.62 571 ARG A N 1
ATOM 4254 C CA . ARG A 1 571 ? -3.048 -5.759 -17.922 1.00 95.62 571 ARG A CA 1
ATOM 4255 C C . ARG A 1 571 ? -2.845 -5.637 -16.413 1.00 95.62 571 ARG A C 1
ATOM 4257 O O . ARG A 1 571 ? -3.792 -5.841 -15.651 1.00 95.62 571 ARG A O 1
ATOM 4264 N N . GLN A 1 572 ? -1.643 -5.276 -15.970 1.00 96.75 572 GLN A N 1
ATOM 4265 C CA . GLN A 1 572 ? -1.369 -5.017 -14.560 1.00 96.75 572 GLN A CA 1
ATOM 4266 C C . GLN A 1 572 ? -1.948 -3.683 -14.099 1.00 96.75 572 GLN A C 1
ATOM 4268 O O . GLN A 1 572 ? -2.633 -3.650 -13.079 1.00 96.75 572 GLN A O 1
ATOM 4273 N N . PHE A 1 573 ? -1.695 -2.611 -14.849 1.00 98.44 573 PHE A N 1
ATOM 4274 C CA . PHE A 1 573 ? -2.002 -1.241 -14.445 1.00 98.44 573 PHE A CA 1
ATOM 4275 C C . PHE A 1 573 ? -2.987 -0.574 -15.401 1.00 98.44 573 PHE A C 1
ATOM 4277 O O . PHE A 1 573 ? -3.110 -0.960 -16.556 1.00 98.44 573 PHE A O 1
ATOM 4284 N N . ASP A 1 574 ? -3.709 0.409 -14.879 1.00 98.44 574 ASP A N 1
ATOM 4285 C CA . ASP A 1 574 ? -4.603 1.287 -15.632 1.00 98.44 574 ASP A CA 1
ATOM 4286 C C . ASP A 1 574 ? -3.835 2.472 -16.220 1.00 98.44 574 ASP A C 1
ATOM 4288 O O . ASP A 1 574 ? -4.010 2.837 -17.377 1.00 98.44 574 ASP A O 1
ATOM 4292 N N . LEU A 1 575 ? -2.938 3.038 -15.418 1.00 98.62 575 LEU A N 1
ATOM 4293 C CA . LEU A 1 575 ? -2.074 4.148 -15.787 1.00 98.62 575 LEU A CA 1
ATOM 4294 C C . LEU A 1 575 ? -0.632 3.807 -15.406 1.00 98.62 575 LEU A C 1
ATOM 4296 O O . LEU A 1 575 ? -0.391 3.056 -14.456 1.00 98.62 575 LEU A O 1
ATOM 4300 N N . LEU A 1 576 ? 0.335 4.404 -16.097 1.00 98.50 576 LEU A N 1
ATOM 4301 C CA . LEU A 1 576 ? 1.745 4.297 -15.738 1.00 98.50 576 LEU A CA 1
ATOM 4302 C C . LEU A 1 576 ? 2.438 5.654 -15.816 1.00 98.50 576 LEU A C 1
ATOM 4304 O O . LEU A 1 576 ? 2.325 6.339 -16.829 1.00 98.50 576 LEU A O 1
ATOM 4308 N N . VAL A 1 577 ? 3.218 6.004 -14.796 1.00 97.81 577 VAL A N 1
ATOM 4309 C CA . VAL A 1 577 ? 4.185 7.104 -14.884 1.00 97.81 577 VAL A CA 1
ATOM 4310 C C . VAL A 1 577 ? 5.570 6.555 -15.197 1.00 97.81 577 VAL A C 1
ATOM 4312 O O . VAL A 1 577 ? 6.043 5.620 -14.546 1.00 97.81 577 VAL A O 1
ATOM 4315 N N . HIS A 1 578 ? 6.242 7.154 -16.173 1.00 97.81 578 HIS A N 1
ATOM 4316 C CA . HIS A 1 578 ? 7.661 6.926 -16.411 1.00 97.81 578 HIS A CA 1
ATOM 4317 C C . HIS A 1 578 ? 8.470 8.153 -16.003 1.00 97.81 578 HIS A C 1
ATOM 4319 O O . HIS A 1 578 ? 8.111 9.277 -16.357 1.00 97.81 578 HIS A O 1
ATOM 4325 N N . VAL A 1 579 ? 9.560 7.922 -15.274 1.00 95.69 579 VAL A N 1
ATOM 4326 C CA . VAL A 1 579 ? 10.568 8.928 -14.931 1.00 95.69 579 VAL A CA 1
ATOM 4327 C C . VAL A 1 579 ? 11.908 8.432 -15.457 1.00 95.69 579 VAL A C 1
ATOM 4329 O O . VAL A 1 579 ? 12.403 7.411 -15.001 1.00 95.69 579 VAL A O 1
ATOM 4332 N N . GLU A 1 580 ? 12.496 9.145 -16.410 1.00 94.19 580 GLU A N 1
ATOM 4333 C CA . GLU A 1 580 ? 13.711 8.725 -17.116 1.00 94.19 580 GLU A CA 1
ATOM 4334 C C . GLU A 1 580 ? 14.895 8.494 -16.158 1.00 94.19 580 GLU A C 1
ATOM 4336 O O . GLU A 1 580 ? 15.530 7.440 -16.157 1.00 94.19 580 GLU A O 1
ATOM 4341 N N . SER A 1 581 ? 15.165 9.468 -15.288 1.00 93.38 581 SER A N 1
ATOM 4342 C CA . SER A 1 581 ? 16.233 9.402 -14.292 1.00 93.38 581 SER A CA 1
ATOM 4343 C C . SER A 1 581 ? 15.729 9.902 -12.946 1.00 93.38 581 SER A C 1
ATOM 4345 O O . SER A 1 581 ? 15.133 10.978 -12.861 1.00 93.38 581 SER A O 1
ATOM 4347 N N . THR A 1 582 ? 15.959 9.114 -11.898 1.00 94.94 582 THR A N 1
ATOM 4348 C CA . THR A 1 582 ? 15.431 9.371 -10.552 1.00 94.94 582 THR A CA 1
ATOM 4349 C C . THR A 1 582 ? 16.507 9.782 -9.553 1.00 94.94 582 THR A C 1
ATOM 4351 O O . THR A 1 582 ? 17.696 9.514 -9.736 1.00 94.94 582 THR A O 1
ATOM 4354 N N . ALA A 1 583 ? 16.088 10.377 -8.439 1.00 93.81 583 ALA A N 1
ATOM 4355 C CA . ALA A 1 583 ? 16.929 10.633 -7.279 1.00 93.81 583 ALA A CA 1
ATOM 4356 C C . ALA A 1 583 ? 16.520 9.770 -6.078 1.00 93.81 583 ALA A C 1
ATOM 4358 O O . ALA A 1 583 ? 15.366 9.375 -5.915 1.00 93.81 583 ALA A O 1
ATOM 4359 N N . ALA A 1 584 ? 17.483 9.529 -5.191 1.00 94.75 584 ALA A N 1
ATOM 4360 C CA . ALA A 1 584 ? 17.270 8.803 -3.948 1.00 94.75 584 ALA A CA 1
ATOM 4361 C C . ALA A 1 584 ? 16.435 9.635 -2.953 1.00 94.75 584 ALA A C 1
ATOM 4363 O O . ALA A 1 584 ? 16.719 10.817 -2.733 1.00 94.75 584 ALA A O 1
ATOM 4364 N N . VAL A 1 585 ? 15.411 9.028 -2.345 1.00 94.25 585 VAL A N 1
ATOM 4365 C CA . VAL A 1 585 ? 14.582 9.669 -1.312 1.00 94.25 585 VAL A CA 1
ATOM 4366 C C . VAL A 1 585 ? 15.413 9.941 -0.059 1.00 94.25 585 VAL A C 1
ATOM 4368 O O . VAL A 1 585 ? 16.204 9.102 0.361 1.00 94.25 585 VAL A O 1
ATOM 4371 N N . HIS A 1 586 ? 15.255 11.112 0.553 1.00 92.38 586 HIS A N 1
ATOM 4372 C CA . HIS A 1 586 ? 16.099 11.520 1.675 1.00 92.38 586 HIS A CA 1
ATOM 4373 C C . HIS A 1 586 ? 15.528 11.030 3.020 1.00 92.38 586 HIS A C 1
ATOM 4375 O O . HIS A 1 586 ? 14.478 11.542 3.430 1.00 92.38 586 HIS A O 1
ATOM 4381 N N . PRO A 1 587 ? 16.202 10.117 3.750 1.00 93.12 587 PRO A N 1
ATOM 4382 C CA . PRO A 1 587 ? 15.768 9.710 5.089 1.00 93.12 587 PRO A CA 1
ATOM 4383 C C . PRO A 1 587 ? 15.784 10.897 6.064 1.00 93.12 587 PRO A C 1
ATOM 4385 O O . PRO A 1 587 ? 16.621 11.790 5.917 1.00 93.12 587 PRO A O 1
ATOM 4388 N N . LEU A 1 588 ? 14.899 10.922 7.065 1.00 90.19 588 LEU A N 1
ATOM 4389 C CA . LEU A 1 588 ? 14.909 11.976 8.100 1.00 90.19 588 LEU A CA 1
ATOM 4390 C C . LEU A 1 588 ? 16.114 11.856 9.037 1.00 90.19 588 LEU A C 1
ATOM 4392 O O . LEU A 1 588 ? 16.672 12.862 9.461 1.00 90.19 588 LEU A O 1
ATOM 4396 N N . ASP A 1 589 ? 16.557 10.624 9.290 1.00 81.31 589 ASP A N 1
ATOM 4397 C CA . ASP A 1 589 ? 17.666 10.325 10.204 1.00 81.31 589 ASP A CA 1
ATOM 4398 C C . ASP A 1 589 ? 19.044 10.701 9.627 1.00 81.31 589 ASP A C 1
ATOM 4400 O O . ASP A 1 589 ? 20.065 10.587 10.304 1.00 81.31 589 ASP A O 1
ATOM 4404 N N . VAL A 1 590 ? 19.086 11.162 8.373 1.00 78.25 590 VAL A N 1
ATOM 4405 C CA . VAL A 1 590 ? 20.298 11.657 7.724 1.00 78.25 590 VAL A CA 1
ATOM 4406 C C . VAL A 1 590 ? 20.223 13.189 7.673 1.00 78.25 590 VAL A C 1
ATOM 4408 O O . VAL A 1 590 ? 19.243 13.742 7.159 1.00 78.25 590 VAL A O 1
ATOM 4411 N N . PRO A 1 591 ? 21.231 13.917 8.181 1.00 68.44 591 PRO A N 1
ATOM 4412 C CA . PRO A 1 591 ? 21.237 15.370 8.092 1.00 68.44 591 PRO A CA 1
ATOM 4413 C C . PRO A 1 591 ? 21.320 15.831 6.624 1.00 68.44 591 PRO A C 1
ATOM 4415 O O . PRO A 1 591 ? 21.978 15.179 5.810 1.00 68.44 591 PRO A O 1
ATOM 4418 N N . PRO A 1 592 ? 20.666 16.950 6.251 1.00 58.66 592 PRO A N 1
ATOM 4419 C CA . PRO A 1 592 ? 20.824 17.530 4.920 1.00 58.66 592 PRO A CA 1
ATOM 4420 C C . PRO A 1 592 ? 22.291 17.859 4.638 1.00 58.66 592 PRO A C 1
ATOM 4422 O O . PRO A 1 592 ? 22.997 18.291 5.555 1.00 58.66 592 PRO A O 1
ATOM 4425 N N . PRO A 1 593 ? 22.745 17.747 3.377 1.00 51.56 593 PRO A N 1
ATOM 4426 C CA . PRO A 1 593 ? 24.046 18.278 3.012 1.00 51.56 593 PRO A CA 1
ATOM 4427 C C . PRO A 1 593 ? 24.101 19.783 3.338 1.00 51.56 593 PRO A C 1
ATOM 4429 O O . PRO A 1 593 ? 23.091 20.489 3.199 1.00 51.56 593 PRO A O 1
ATOM 4432 N N . PRO A 1 594 ? 25.255 20.303 3.794 1.00 46.31 594 PRO A N 1
ATOM 4433 C CA . PRO A 1 594 ? 25.407 21.722 4.073 1.00 46.31 594 PRO A CA 1
ATOM 4434 C C . PRO A 1 594 ? 25.125 22.527 2.801 1.00 46.31 594 PRO A C 1
ATOM 4436 O O . PRO A 1 594 ? 25.654 22.223 1.732 1.00 46.31 594 PRO A O 1
ATOM 4439 N N . ARG A 1 595 ? 24.301 23.579 2.905 1.00 41.34 595 ARG A N 1
ATOM 4440 C CA . ARG A 1 595 ? 24.056 24.501 1.787 1.00 41.34 595 ARG A CA 1
ATOM 4441 C C . ARG A 1 595 ? 25.399 25.063 1.324 1.00 41.34 595 ARG A C 1
ATOM 4443 O O . ARG A 1 595 ? 26.006 25.850 2.049 1.00 41.34 595 ARG A O 1
ATOM 4450 N N . ARG A 1 596 ? 25.861 24.688 0.124 1.00 43.62 596 ARG A N 1
ATOM 4451 C CA . ARG A 1 596 ? 27.032 25.327 -0.486 1.00 43.62 596 ARG A CA 1
ATOM 4452 C C . ARG A 1 596 ? 26.731 26.819 -0.618 1.00 43.62 596 ARG A C 1
ATOM 4454 O O . ARG A 1 596 ? 25.887 27.225 -1.416 1.00 43.62 596 ARG A O 1
ATOM 4461 N N . GLY A 1 597 ? 27.406 27.642 0.185 1.00 36.97 597 GLY A N 1
ATOM 4462 C CA . GLY A 1 597 ? 27.511 29.067 -0.100 1.00 36.97 597 GLY A CA 1
ATOM 4463 C C . GLY A 1 597 ? 28.066 29.218 -1.513 1.00 36.97 597 GLY A C 1
ATOM 4464 O O . GLY A 1 597 ? 28.924 28.433 -1.911 1.00 36.97 597 GLY A O 1
ATOM 4465 N N . ARG A 1 598 ? 27.541 30.171 -2.290 1.00 38.00 598 ARG A N 1
ATOM 4466 C CA . ARG A 1 598 ? 28.038 30.492 -3.635 1.00 38.00 598 ARG A CA 1
ATOM 4467 C C . ARG A 1 598 ? 29.562 30.676 -3.593 1.00 38.00 598 ARG A C 1
ATOM 4469 O O . ARG A 1 598 ? 30.033 31.763 -3.276 1.00 38.00 598 ARG A O 1
ATOM 4476 N N . SER A 1 599 ? 30.322 29.642 -3.938 1.00 33.56 599 SER A N 1
ATOM 4477 C CA . SER A 1 599 ? 31.720 29.758 -4.325 1.00 33.56 599 SER A CA 1
ATOM 4478 C C . SER A 1 599 ? 31.817 29.474 -5.817 1.00 33.56 599 SER A C 1
ATOM 4480 O O . SER A 1 599 ? 31.284 28.499 -6.349 1.00 33.56 599 SER A O 1
ATOM 4482 N N . VAL A 1 600 ? 32.422 30.428 -6.511 1.00 37.25 600 VAL A N 1
ATOM 4483 C CA . VAL A 1 600 ? 32.671 30.394 -7.945 1.00 37.25 600 VAL A CA 1
ATOM 4484 C C . VAL A 1 600 ? 33.799 29.395 -8.204 1.00 37.25 600 VAL A C 1
ATOM 4486 O O . VAL A 1 600 ? 34.891 29.564 -7.675 1.00 37.25 600 VAL A O 1
ATOM 4489 N N . GLY A 1 601 ? 33.533 28.402 -9.055 1.00 33.03 601 GLY A N 1
ATOM 4490 C CA . GLY A 1 601 ? 34.555 27.610 -9.747 1.00 33.03 601 GLY A CA 1
ATOM 4491 C C . GLY A 1 601 ? 34.890 26.252 -9.125 1.00 33.03 601 GLY A C 1
ATOM 4492 O O . GLY A 1 601 ? 35.591 26.177 -8.123 1.00 33.03 601 GLY A O 1
ATOM 4493 N N . GLY A 1 602 ? 34.467 25.176 -9.803 1.00 28.42 602 GLY A N 1
ATOM 4494 C CA . GLY A 1 602 ? 35.063 23.839 -9.675 1.00 28.42 602 GLY A CA 1
ATOM 4495 C C . GLY A 1 602 ? 34.067 22.691 -9.485 1.00 28.42 602 GLY A C 1
ATOM 4496 O O . GLY A 1 602 ? 33.636 22.447 -8.367 1.00 28.42 602 GLY A O 1
ATOM 4497 N N . GLY A 1 603 ? 33.763 21.978 -10.581 1.00 29.62 603 GLY A N 1
ATOM 4498 C CA . GLY A 1 603 ? 33.367 20.557 -10.631 1.00 29.62 603 GLY A CA 1
ATOM 4499 C C . GLY A 1 603 ? 32.132 20.112 -9.838 1.00 29.62 603 GLY A C 1
ATOM 4500 O O . GLY A 1 603 ? 32.191 19.931 -8.626 1.00 29.62 603 GLY A O 1
ATOM 4501 N N . GLY A 1 604 ? 31.028 19.849 -10.545 1.00 30.36 604 GLY A N 1
ATOM 4502 C CA . GLY A 1 604 ? 29.809 19.269 -9.981 1.00 30.36 604 GLY A CA 1
ATOM 4503 C C . GLY A 1 604 ? 30.025 17.854 -9.443 1.00 30.36 604 GLY A C 1
ATOM 4504 O O . GLY A 1 604 ? 30.237 16.920 -10.209 1.00 30.36 604 GLY A O 1
ATOM 4505 N N . GLY A 1 605 ? 29.942 17.709 -8.124 1.00 31.98 605 GLY A N 1
ATOM 4506 C CA . GLY A 1 605 ? 29.608 16.455 -7.461 1.00 31.98 605 GLY A CA 1
ATOM 4507 C C . GLY A 1 605 ? 28.276 16.667 -6.758 1.00 31.98 605 GLY A C 1
ATOM 4508 O O . GLY A 1 605 ? 28.210 17.483 -5.838 1.00 31.98 605 GLY A O 1
ATOM 4509 N N . GLU A 1 606 ? 27.217 16.016 -7.240 1.00 42.41 606 GLU A N 1
ATOM 4510 C CA . GLU A 1 606 ? 25.941 15.949 -6.526 1.00 42.41 606 GLU A CA 1
ATOM 4511 C C . GLU A 1 606 ? 26.127 15.186 -5.208 1.00 42.41 606 GLU A C 1
ATOM 4513 O O . GLU A 1 606 ? 26.877 14.214 -5.133 1.00 42.41 606 GLU A O 1
ATOM 4518 N N . ASP A 1 607 ? 25.465 15.683 -4.166 1.00 48.81 607 ASP A N 1
ATOM 4519 C CA . ASP A 1 607 ? 25.732 15.402 -2.759 1.00 48.81 607 ASP A CA 1
ATOM 4520 C C . ASP A 1 607 ? 25.525 13.920 -2.374 1.00 48.81 607 ASP A C 1
ATOM 4522 O O . ASP A 1 607 ? 24.400 13.434 -2.218 1.00 48.81 607 ASP A O 1
ATOM 4526 N N . ASP A 1 608 ? 26.633 13.200 -2.186 1.00 49.59 608 ASP A N 1
ATOM 4527 C CA . ASP A 1 608 ? 26.655 11.828 -1.685 1.00 49.59 608 ASP A CA 1
ATOM 4528 C C . ASP A 1 608 ? 26.546 11.804 -0.150 1.00 49.59 608 ASP A C 1
ATOM 4530 O O . ASP A 1 608 ? 27.528 11.960 0.577 1.00 49.59 608 ASP A O 1
ATOM 4534 N N . TRP A 1 609 ? 25.327 11.627 0.366 1.00 58.22 609 TRP A N 1
ATOM 4535 C CA . TRP A 1 609 ? 25.086 11.496 1.807 1.00 58.22 609 TRP A CA 1
ATOM 4536 C C . TRP A 1 609 ? 25.383 10.091 2.354 1.00 58.22 609 TRP A C 1
ATOM 4538 O O . TRP A 1 609 ? 25.291 9.891 3.567 1.00 58.22 609 TRP A O 1
ATOM 4548 N N . SER A 1 610 ? 25.770 9.121 1.513 1.00 49.00 610 SER A N 1
ATOM 4549 C CA . SER A 1 610 ? 26.031 7.742 1.956 1.00 49.00 610 SER A CA 1
ATOM 4550 C C . SER A 1 610 ? 27.117 7.665 3.044 1.00 49.00 610 SER A C 1
ATOM 4552 O O . SER A 1 610 ? 27.019 6.857 3.969 1.00 49.00 610 SER A O 1
ATOM 4554 N N . VAL A 1 611 ? 28.091 8.582 3.009 1.00 44.25 611 VAL A N 1
ATOM 4555 C CA . VAL A 1 611 ? 29.173 8.702 4.001 1.00 44.25 611 VAL A CA 1
ATOM 4556 C C . VAL A 1 611 ? 28.669 9.228 5.356 1.00 44.25 611 VAL A C 1
ATOM 4558 O O . VAL A 1 611 ? 29.155 8.812 6.407 1.00 44.25 611 VAL A O 1
ATOM 4561 N N . ALA A 1 612 ? 27.663 10.110 5.362 1.00 42.66 612 ALA A N 1
ATOM 4562 C C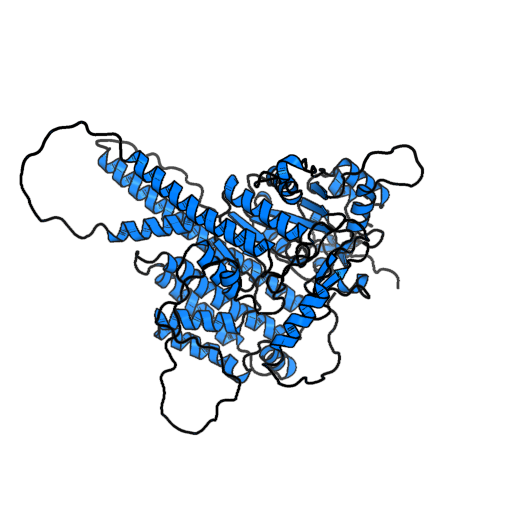A . ALA A 1 612 ? 27.089 10.667 6.590 1.00 42.66 612 ALA A CA 1
ATOM 4563 C C . ALA A 1 612 ? 26.188 9.658 7.322 1.00 42.66 612 ALA A C 1
ATOM 4565 O O . ALA A 1 612 ? 26.178 9.633 8.554 1.00 42.66 612 ALA A O 1
ATOM 4566 N N . ALA A 1 613 ? 25.483 8.798 6.578 1.00 41.53 613 ALA A N 1
ATOM 4567 C CA . ALA A 1 613 ? 24.681 7.715 7.148 1.00 41.53 613 ALA A CA 1
ATOM 4568 C C . ALA A 1 613 ? 25.552 6.690 7.898 1.00 41.53 613 ALA A C 1
ATOM 4570 O O . ALA A 1 613 ? 25.205 6.300 9.009 1.00 41.53 613 ALA A O 1
ATOM 4571 N N . ALA A 1 614 ? 26.722 6.332 7.352 1.00 40.47 614 ALA A N 1
ATOM 4572 C CA . ALA A 1 614 ? 27.678 5.451 8.030 1.00 40.47 614 ALA A CA 1
ATOM 4573 C C . ALA A 1 614 ? 28.231 6.070 9.334 1.00 40.47 614 ALA A C 1
ATOM 4575 O O . ALA A 1 614 ? 28.359 5.385 10.344 1.00 40.47 614 ALA A O 1
ATOM 4576 N N . ALA A 1 615 ? 28.498 7.382 9.347 1.00 32.88 615 ALA A N 1
ATOM 4577 C CA . ALA A 1 615 ? 29.057 8.078 10.511 1.00 32.88 615 ALA A CA 1
ATOM 4578 C C . ALA A 1 615 ? 28.044 8.338 11.647 1.00 32.88 615 ALA A C 1
ATOM 4580 O O . ALA A 1 615 ? 28.443 8.444 12.810 1.00 32.88 615 ALA A O 1
ATOM 4581 N N . ALA A 1 616 ? 26.747 8.457 11.335 1.00 41.81 616 ALA A N 1
ATOM 4582 C CA . ALA A 1 616 ? 25.690 8.593 12.341 1.00 41.81 616 ALA A CA 1
ATOM 4583 C C . ALA A 1 616 ? 25.482 7.288 13.134 1.00 41.81 616 ALA A C 1
ATOM 4585 O O . ALA A 1 616 ? 25.225 7.338 14.336 1.00 41.81 616 ALA A O 1
ATOM 4586 N N . VAL A 1 617 ? 25.674 6.135 12.482 1.00 41.62 617 VAL A N 1
ATOM 4587 C CA . VAL A 1 617 ? 25.590 4.802 13.102 1.00 41.62 617 VAL A CA 1
ATOM 4588 C C . VAL A 1 617 ? 26.740 4.575 14.086 1.00 41.62 617 VAL A C 1
ATOM 4590 O O . VAL A 1 617 ? 26.485 4.209 15.230 1.00 41.62 617 VAL A O 1
ATOM 4593 N N . SER A 1 618 ? 27.980 4.931 13.729 1.00 33.53 618 SER A N 1
ATOM 4594 C CA . SER A 1 618 ? 29.138 4.749 14.623 1.00 33.53 618 SER A CA 1
ATOM 4595 C C . SER A 1 618 ? 29.065 5.559 15.927 1.00 33.53 618 SER A C 1
ATOM 4597 O O . SER A 1 618 ? 29.760 5.239 16.888 1.00 33.53 618 SER A O 1
ATOM 4599 N N . ARG A 1 619 ? 28.237 6.614 15.990 1.00 36.44 619 ARG A N 1
ATOM 4600 C CA . ARG A 1 619 ? 27.986 7.360 17.239 1.00 36.44 619 ARG A CA 1
ATOM 4601 C C . ARG A 1 619 ? 26.893 6.734 18.108 1.00 36.44 619 ARG A C 1
ATOM 4603 O O . ARG A 1 619 ? 26.899 6.989 19.304 1.00 36.44 619 ARG A O 1
ATOM 4610 N N . GLY A 1 620 ? 25.993 5.934 17.532 1.00 32.16 620 GLY A N 1
ATOM 4611 C CA . GLY A 1 620 ? 24.982 5.166 18.268 1.00 32.16 620 GLY A CA 1
ATOM 4612 C C . GLY A 1 620 ? 25.473 3.784 18.717 1.00 32.16 620 GLY A C 1
ATOM 4613 O O . GLY A 1 620 ? 25.061 3.301 19.765 1.00 32.16 620 GLY A O 1
ATOM 4614 N N . GLU A 1 621 ? 26.401 3.171 17.978 1.00 33.12 621 GLU A N 1
ATOM 4615 C CA . GLU A 1 621 ? 26.996 1.868 18.329 1.00 33.12 621 GLU A CA 1
ATOM 4616 C C . GLU A 1 621 ? 27.940 1.930 19.540 1.00 33.12 621 GLU A C 1
ATOM 4618 O O . GLU A 1 621 ? 28.170 0.918 20.197 1.00 33.12 621 GLU A O 1
ATOM 4623 N N . ALA A 1 622 ? 28.437 3.117 19.902 1.00 28.12 622 ALA A N 1
ATOM 4624 C CA . ALA A 1 622 ? 29.230 3.295 21.118 1.00 28.12 622 ALA A CA 1
ATOM 4625 C C . ALA A 1 622 ? 28.412 3.118 22.420 1.00 28.12 622 ALA A C 1
ATOM 4627 O O . ALA A 1 622 ? 29.010 3.010 23.489 1.00 28.12 622 ALA A O 1
ATOM 4628 N N . GLU A 1 623 ? 27.074 3.057 22.345 1.00 31.52 623 GLU A N 1
ATOM 4629 C CA . GLU A 1 623 ? 26.184 2.890 23.507 1.00 31.52 623 GLU A CA 1
ATOM 4630 C C . GLU A 1 623 ? 25.442 1.538 23.558 1.00 31.52 623 GLU A C 1
ATOM 4632 O O . GLU A 1 623 ? 24.763 1.263 24.545 1.00 31.52 623 GLU A O 1
ATOM 4637 N N . LEU A 1 624 ? 25.602 0.650 22.566 1.00 30.73 624 LEU A N 1
ATOM 4638 C CA . LEU A 1 624 ? 24.972 -0.681 22.546 1.00 30.73 624 LEU A CA 1
ATOM 4639 C C . LEU A 1 624 ? 25.963 -1.743 22.057 1.00 30.73 624 LEU A C 1
ATOM 4641 O O . LEU A 1 624 ? 25.981 -2.129 20.890 1.00 30.73 624 LEU A O 1
ATOM 4645 N N . GLY A 1 625 ? 26.815 -2.213 22.963 1.00 24.50 625 GLY A N 1
ATOM 4646 C CA . GLY A 1 625 ? 27.704 -3.336 22.694 1.00 24.50 625 GLY A CA 1
ATOM 4647 C C . GLY A 1 625 ? 27.073 -4.668 23.085 1.00 24.50 625 GLY A C 1
ATOM 4648 O O . GLY A 1 625 ? 27.091 -4.984 24.268 1.00 24.50 625 GLY A O 1
ATOM 4649 N N . ALA A 1 626 ? 26.639 -5.479 22.111 1.00 27.81 626 ALA A N 1
ATOM 4650 C CA . ALA A 1 626 ? 26.670 -6.945 22.221 1.00 27.81 626 ALA A CA 1
ATOM 4651 C C . ALA A 1 626 ? 26.485 -7.690 20.879 1.00 27.81 626 ALA A C 1
ATOM 4653 O O . ALA A 1 626 ? 25.415 -7.733 20.283 1.00 27.81 626 ALA A O 1
ATOM 4654 N N . THR A 1 627 ? 27.585 -8.345 20.493 1.00 27.92 627 THR A N 1
ATOM 4655 C CA . THR A 1 627 ? 27.721 -9.679 19.874 1.00 27.92 627 THR A CA 1
ATOM 4656 C C . THR A 1 627 ? 27.079 -9.965 18.513 1.00 27.92 627 THR A C 1
ATOM 4658 O O . THR A 1 627 ? 25.970 -10.479 18.402 1.00 27.92 627 THR A O 1
ATOM 4661 N N . HIS A 1 628 ? 27.905 -9.776 17.481 1.00 31.05 628 HIS A N 1
ATOM 4662 C CA . HIS A 1 628 ? 27.855 -10.524 16.228 1.00 31.05 628 HIS A CA 1
ATOM 4663 C C . HIS A 1 628 ? 28.002 -12.028 16.499 1.00 31.05 628 HIS A C 1
ATOM 4665 O O . HIS A 1 628 ? 29.004 -12.468 17.066 1.00 31.05 628 HIS A O 1
ATOM 4671 N N . GLY A 1 629 ? 27.010 -12.806 16.076 1.00 23.81 629 GLY A N 1
ATOM 4672 C CA . GLY A 1 629 ? 27.148 -14.239 15.858 1.00 23.81 629 GLY A CA 1
ATOM 4673 C C . GLY A 1 629 ? 27.179 -14.495 14.359 1.00 23.81 629 GLY A C 1
ATOM 4674 O O . GLY A 1 629 ? 26.145 -14.387 13.705 1.00 23.81 629 GLY A O 1
ATOM 4675 N N . ASP A 1 630 ? 28.359 -14.819 13.832 1.00 27.84 630 ASP A N 1
ATOM 4676 C CA . ASP A 1 630 ? 28.530 -15.386 12.496 1.00 27.84 630 ASP A CA 1
ATOM 4677 C C . ASP A 1 630 ? 27.649 -16.635 12.353 1.00 27.84 630 ASP A C 1
ATOM 4679 O O . ASP A 1 630 ? 27.836 -17.622 13.068 1.00 27.84 630 ASP A O 1
ATOM 4683 N N . MET A 1 631 ? 26.703 -16.611 11.413 1.00 22.27 631 MET A N 1
ATOM 4684 C CA . MET A 1 631 ? 25.996 -17.801 10.942 1.00 22.27 631 MET A CA 1
ATOM 4685 C C . MET A 1 631 ? 25.934 -17.792 9.406 1.00 22.27 631 MET A C 1
ATOM 4687 O O . MET A 1 631 ? 25.751 -16.731 8.810 1.00 22.27 631 MET A O 1
ATOM 4691 N N . PRO A 1 632 ? 26.114 -18.955 8.752 1.00 22.64 632 PRO A N 1
ATOM 4692 C CA . PRO A 1 632 ? 26.445 -19.037 7.336 1.00 22.64 632 PRO A CA 1
ATOM 4693 C C . PRO A 1 632 ? 25.242 -18.836 6.406 1.00 22.64 632 PRO A C 1
ATOM 4695 O O . PRO A 1 632 ? 24.108 -19.187 6.729 1.00 22.64 632 PRO A O 1
ATOM 4698 N N . GLU A 1 633 ? 25.555 -18.319 5.215 1.00 28.72 633 GLU A N 1
ATOM 4699 C CA . GLU A 1 633 ? 24.711 -18.143 4.029 1.00 28.72 633 GLU A CA 1
ATOM 4700 C C . GLU A 1 633 ? 23.734 -19.308 3.772 1.00 28.72 633 GLU A C 1
ATOM 4702 O O . GLU A 1 633 ? 24.096 -20.328 3.189 1.00 28.72 633 GLU A O 1
ATOM 4707 N N . LEU A 1 634 ? 22.461 -19.134 4.138 1.00 23.08 634 LEU A N 1
ATOM 4708 C CA . LEU A 1 634 ? 21.348 -19.980 3.682 1.00 23.08 634 LEU A CA 1
ATOM 4709 C C . LEU A 1 634 ? 20.092 -19.141 3.396 1.00 23.08 634 LEU A C 1
ATOM 4711 O O . LEU A 1 634 ? 18.978 -19.498 3.774 1.00 23.08 634 LEU A O 1
ATOM 4715 N N . TRP A 1 635 ? 20.268 -18.020 2.695 1.00 27.75 635 TRP A N 1
ATOM 4716 C CA . TRP A 1 635 ? 19.162 -17.268 2.105 1.00 27.75 635 TRP A CA 1
ATOM 4717 C C . TRP A 1 635 ? 19.011 -17.663 0.633 1.00 27.75 635 TRP A C 1
ATOM 4719 O O . TRP A 1 635 ? 19.874 -17.311 -0.175 1.00 27.75 635 TRP A O 1
ATOM 4729 N N . PRO A 1 636 ? 17.932 -18.352 0.223 1.00 24.27 636 PRO A N 1
ATOM 4730 C CA . PRO A 1 636 ? 17.531 -18.284 -1.165 1.00 24.27 636 PRO A CA 1
ATOM 4731 C C . PRO A 1 636 ? 17.021 -16.864 -1.406 1.00 24.27 636 PRO A C 1
ATOM 4733 O O . PRO A 1 636 ? 16.035 -16.414 -0.826 1.00 24.27 636 PRO A O 1
ATOM 4736 N N . SER A 1 637 ? 17.744 -16.144 -2.253 1.00 28.69 637 SER A N 1
ATOM 4737 C CA . SER A 1 637 ? 17.300 -14.928 -2.915 1.00 28.69 637 SER A CA 1
ATOM 4738 C C . SER A 1 637 ? 15.991 -15.215 -3.659 1.00 28.69 637 SER A C 1
ATOM 4740 O O . SER A 1 637 ? 15.981 -15.686 -4.795 1.00 28.69 637 SER A O 1
ATOM 4742 N N . GLY A 1 638 ? 14.872 -14.967 -2.979 1.00 28.75 638 GLY A N 1
ATOM 4743 C CA . GLY A 1 638 ? 13.519 -15.019 -3.525 1.00 28.75 638 GLY A CA 1
ATOM 4744 C C . GLY A 1 638 ? 13.251 -13.823 -4.436 1.00 28.75 638 GLY A C 1
ATOM 4745 O O . GLY A 1 638 ? 12.592 -12.865 -4.044 1.00 28.75 638 GLY A O 1
ATOM 4746 N N . VAL A 1 639 ? 13.825 -13.890 -5.637 1.00 29.14 639 VAL A N 1
ATOM 4747 C CA . VAL A 1 639 ? 13.491 -13.124 -6.854 1.00 29.14 639 VAL A CA 1
ATOM 4748 C C . VAL A 1 639 ? 11.986 -13.104 -7.117 1.00 29.14 639 VAL A C 1
ATOM 4750 O O . VAL A 1 639 ? 11.462 -14.231 -7.259 1.00 29.14 639 VAL A O 1
#

pLDDT: mean 75.77, std 25.71, range [22.27, 98.81]

InterPro domains:
  IPR007815 Erythromycin esterase [PF05139] (97-212)
  IPR007815 Erythromycin esterase [PF05139] (247-398)
  IPR007815 Erythromycin esterase [PF05139] (420-582)
  IPR007815 Erythromycin esterase [cd14728] (67-579)
  IPR014622 Uncharacterised conserved protein UCP036794, erythromycin esterase-type [PIRSF036794] (67-591)
  IPR052036 Hydrolase/Phosphoribosyltransferase-associated [PTHR31299] (31-639)

Sequence (639 aa):
MATRGARRRDGAGRWSAAAPPVDADTAVAAIRSHAIPVPIAPAAAAAAGGGASRSWAAARVLLDLVPASARIVMLGEATHGTREFYEQRSELTKLLIAERGFTAVVVESDWPDAARVNRYVRGMPPPPSPPPPEAHTHGLGAVPPPEAAVQAGGGPAGGKPDASADEALGDYKRFPRWMWRNRTVAEFVEWLRDHNINNVRSCGADAGARGSMATTAAPAGAAAHEGGPEGGGMGAAAHADAGRAAAQCGFYGMDVYSLHASAEAVLRYLREIDPQAARVVEARYRCFDRHGADAQSYGLATSIFHHSSCEEAVRRALAEVRRRVGGYRAAPPDRPAAHEAALELEANALVVAGAEAYYRNMFSRDEVTWNLRDRHFLATLQLVEAHLGRLQRLVAAAGEVEAAVAAAAAAGGGGGCQPHHEEPRPKLVLWAHNRHLGDARHTDAGWRRGQLNLGQLVRQAYPRQEVLALGFSTHTGHVTAADDWGEPARRQAVRPSLPGAYEHLMHTAAVGGGGGGGGGGRGPGDVFVLDLHRPELAEALAGPRLQRAIGVVYRPDTELQSHYFEADLPRQFDLLVHVESTAAVHPLDVPPPPRRGRSVGGGGGEDDWSVAAAAAVSRGEAELGATHGDMPELWPSGV